Protein 7VEM (pdb70)

Solvent-accessible surface area: 27651 Å² total; per-residue (Å²): 122,66,4,10,1,1,47,1,94,81,74,97,38,12,101,52,10,80,95,70,104,43,115,74,40,98,39,120,28,95,22,0,5,0,22,0,74,0,0,0,1,11,52,21,1,15,41,1,0,20,45,126,30,105,66,33,93,28,71,107,73,0,0,1,0,0,0,0,0,0,17,1,36,32,47,7,143,72,25,140,92,12,126,124,50,45,60,0,0,0,1,3,0,27,63,8,59,171,40,74,12,168,46,41,147,101,9,0,1,3,18,31,24,0,0,0,24,40,38,0,24,0,12,20,90,0,9,4,107,9,37,139,111,10,154,12,81,54,11,22,1,0,1,4,2,20,5,0,0,10,0,23,11,1,1,56,32,44,44,75,13,131,114,51,43,12,0,0,0,10,12,10,34,14,32,3,2,12,0,1,30,4,0,100,46,26,41,12,48,1,0,0,2,3,51,31,96,146,47,8,116,62,0,90,113,121,22,36,3,64,50,43,11,14,94,150,100,46,87,79,11,3,84,39,0,84,152,52,12,143,50,125,3,0,33,10,0,1,0,36,4,0,4,32,34,0,76,49,0,0,55,0,3,12,39,42,5,4,0,0,0,26,16,93,131,31,139,58,131,60,128,90,14,12,37,1,3,57,29,0,20,83,47,9,1,1,0,29,3,4,42,16,2,3,44,110,29,2,46,93,0,2,68,34,2,15,206,133,74,16,93,12,41,35,68,112,66,15,24,19,81,89,129,68,0,27,41,0,0,61,41,20,92,60,39,165,16,8,1,6,0,0,0,20,11,72,191,135,4,10,1,0,46,1,85,84,74,99,34,12,106,45,11,80,93,68,114,44,113,81,38,104,41,122,27,98,22,0,5,0,39,1,80,0,0,0,1,9,49,24,1,14,16,2,0,21,51,128,41,59,76,35,84,29,65,92,79,0,0,1,0,0,0,0,0,0,17,1,39,31,50,5,144,69,25,139,113,22,123,124,42,40,62,0,1,0,2,6,0,26,56,7,62,170,38,80,14,186,37,48,130,96,8,0,1,2,20,29,24,0,0,0,24,58,44,0,24,0,14,24,87,0,11,5,107,9,44,140,108,10,170,12,81,55,12,25,1,0,2,3,2,20,5,0,1,10,0,24,14,2,1,58,30,44,38,75,11,134,115,51,39,12,0,0,0,10,14,8,33,18,29,3,4,13,0,0,29,4,1,100,49,27,42,9,50,1,0,0,3,3,55,32,84,145,51,7,128,70,0,103,132,114,16,34,3,65,38,42,6,16,81,152,107,46,91,75,12,0,59,40,0,76,147,81,19,144,54,120,3,0,34,10,0,1,0,35,4,2,7,33,36,0,72,42,0,0,55,0,3,7,42,40,6,5,0,0,0,23,10,83,118,36,128,56,120,78,129,86,14,13,30,1,0,48,29,0,27,105,50,7,0,2,0,28,3,5,42,16,3,4,46,108,33,3,58,81,0,4,81,27,2,17,190,130,93,14,85,13,41,33,70,103,66,18,20,22,76,86,126,66,0,31,41,0,0,61,35,22,85,55,39,160,20,10,2,8,0,0,0,25,10,185

B-factor: mean 34.1, std 10.78, range [14.76, 100.56]

Sequence (692 aa):
ATNTVYRINDRTSHHNLVRLNEPLPSVHGHEVLVEIRGVTLNARDIQICGGFYPAAAVKDNLVPCSDGAGVIAAVGDAVNDLEIGDRVIINISFDNLYGPLKSQKYMLGGGVDGTLRQYAAVPAHAIIKVPVDCKLDYVQLASLVCTGATVWNALYGYVPMKPGQTVLFQGTGGVSITGVQLAKAAGAVTIVTSSSDEKLEFVKDKFGVDHVINYKTTPNWAEEVRRFTNGEGADYVIEIGGAGTIEQSIQATASGGMIAVIGYLADIKQENMPNVPLLALIQGCALRGVQAGSKQLTTEMVNFVSRKNVQPYIHKTFGFTENEVMAAFDLQNSGKQIGKVGIAVKDTNTVYRINDRTSHHNLVRLNEPLPSVHGHEVLVEIRGVTLNARDIQICGGFYPAAAVKDNLVPCSDGAGVIAAVGDAVNDLEIGDRVIINISFDNLYGPLKSQKYMLGGGVDGTLRQYAAVPAHAIIKVPVDCKLDYVQLASLVCTGATVWNALYGYVPMKPGQTVLFQGTGGVSITGVQLA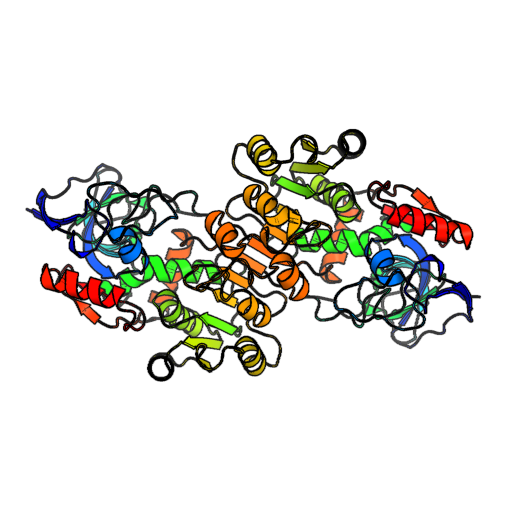KAAGAVTIVTSSSDEKLEFVKDKFGVDHVINYKTTPNWAEEVRRFTNGEGADYVIEIGGAGTIEQSIQATASGGMIAVIGYLADIKQENMPNVPLLALIQGCALRGVQAGSKQLTTEMVNFVSRKNVQPYIHKTFGFTENEVMAAFDLQNSGKQIGKVGIAVK

Secondary structure (DSSP, 8-state):
-EEEEEEBSSTT-GGG-EEEEEEPPPPPTTEEEEEEEEEE--HHHHHHHHT---SS---SSBPP-SEEEEEEEEE-TT--S--TT-EEEE-SBSS-SSSS---STTBBTTTB--S-BSEEEEEGGGEEEPPTT----HHHHHHIIIIIHHHHHHHHSSSPPPTT-EEEE-SSSHHHHHHHHHHHHTT-EEEEEES-HHHHHHHHHHH--SEEEETTT---HHHHHHHTTTTS-EEEEEE-STHHHHHHHHHTEEEEEEEEE----S---GGG---HHHHHHHHT-EEEE--S--HHHHHHHHHHHHHTT----EEEEE-SSHHHHHHHHHHHHHS---SEEEEES--/-EEEEEBSSTT-GGG-EEEEEPPPP--TTEEEEEEEEEE--HHHHHHHTT---SS---SSB---SEEEEEEEEE-TT--S--TT-EEEE-SBSS-SSSS---STTBBTTTB--S-BSEEEEEGGGEEEPPTT----HHHHHHIIIIIHHHHHHHHSSSPPPTT-EEEEESSSHHHHHHHHHHHHTT-EEEEEES-HHHHHHHHHHH--SEEEETTT-S-HHHHHHHHTTTS-EEEEEE-SGGGTHHHHHHTEEEEEEEEE----S---TTT---HHHHHHHHT-EEEE--S--HHHHHHHHHHHHHTT----EEEEE-SSHHHHHHHHHHHHHS---SEEEE---

Organism: NCBI:txid763924

CATH classification: 3.40.50.720

Radius of gyration: 28.8 Å; Cα contacts (8 Å, |Δi|>4): 1779; chains: 2; bounding box: 75×75×64 Å

Foldseek 3Di:
DWKWAWWAAQLQFPVRTDTDTHPADDAAQQKFKFQWFKFWDDVVQGCRSRVNDPQDAFDGRAGAGLFTWGFTCGHHNNDDDHDGGFTWIFAQFLPQADDDDDGCCGGDRGNHHHRLMRMDIGGPSRIFGQDPQFDADTNQVRLCRFLVLQLLCQAPVPPHDDAAFEEEEEAQEQNRLSNLLLCVLRRHQYEYEACDPVSQVVCCVPRVHNYYYYCVVCVLVLVVLCVVVVNFAGQEYADAQPQQNVLSVLSRHGQAHEYAYEHRNHDDDPVSRDDVVVSCVVRNYYYDDTDRHHSVSSSVSSVVCRVSVRHRDEQEEFESDPVRVVVQSVVNVVSPTRHIRMYGPDD/DKWAWWAADQQFPLRIDIDDDPQDDEAQQKFKFQWFKFWDDVQLGCRSNVNHPDAAFDGRARAGQFTKGFTCGHHNNDDDHDGGFIKIFAQFQPFADDDDDGCCGGDGGNHHHRLMRMDIGGPSRIFTFDPQFPADGNQRRLCRFLVLQLLCQAPVPPHDDAAAEEEEEAQAANRQSNLLLCVLRRHQYEYEECDPVLVVVCCVVRVHRYYYYCVVVVLVLVVLCVVVVNAAGQEYADAQPQQCVLSNLSRHGAAHEYEHEHNNHDDDPVSRDDVVVSCVVRNYYYDHTDRHHSVRSSVSSCSCRVSVRHRDEQEEFESDPVRVVVLVVVNVVSPGRHIRMYRPD

Structure (mmCIF, N/CA/C/O backbone):
data_7VEM
#
_entry.id   7VEM
#
_cell.length_a   84.281
_cell.length_b   84.281
_cell.length_c   185.605
_cell.angle_alpha   90.000
_cell.angle_beta   90.000
_cell.angle_gamma   120.000
#
_symmetry.space_group_name_H-M   'P 32 2 1'
#
loop_
_entity.id
_entity.type
_entity.pdbx_description
1 polymer 'the NADPH-assisted quinone oxidoreductase'
2 non-polymer 'NADP NICOTINAMIDE-ADENINE-DINUCLEOTIDE PHOSPHATE'
3 non-polymer 1,2-ETHANEDIOL
4 water water
#
loop_
_atom_site.group_PDB
_atom_site.id
_atom_site.type_symbol
_atom_site.label_atom_id
_atom_site.label_alt_id
_atom_site.label_comp_id
_atom_site.label_asym_id
_atom_site.label_entity_id
_atom_site.label_seq_id
_atom_site.pdbx_PDB_ins_code
_atom_site.Cartn_x
_atom_site.Cartn_y
_atom_site.Cartn_z
_atom_site.occupancy
_atom_site.B_iso_or_equiv
_atom_site.auth_seq_id
_atom_site.auth_comp_id
_atom_site.auth_asym_id
_atom_site.auth_atom_id
_atom_site.pdbx_PDB_model_num
ATOM 1 N N . ALA A 1 2 ? 28.020 13.111 13.654 1.00 53.25 2 ALA A N 1
ATOM 2 C CA . ALA A 1 2 ? 27.185 11.874 13.599 1.00 52.52 2 ALA A CA 1
ATOM 3 C C . ALA A 1 2 ? 27.495 11.078 12.321 1.00 53.99 2 ALA A C 1
ATOM 4 O O . ALA A 1 2 ? 27.653 11.617 11.211 1.00 52.27 2 ALA A O 1
ATOM 6 N N . THR A 1 3 ? 27.591 9.775 12.515 1.00 52.90 3 THR A N 1
ATOM 7 C CA . THR A 1 3 ? 28.205 8.876 11.569 1.00 50.33 3 THR A CA 1
ATOM 8 C C . THR A 1 3 ? 27.222 7.743 11.351 1.00 42.41 3 THR A C 1
ATOM 9 O O . THR A 1 3 ? 26.482 7.411 12.253 1.00 38.59 3 THR A O 1
ATOM 13 N N . ASN A 1 4 ? 27.223 7.167 10.158 1.00 37.58 4 ASN A N 1
ATOM 14 C CA . ASN A 1 4 ? 26.497 5.919 9.884 1.00 34.24 4 ASN A CA 1
ATOM 15 C C . ASN A 1 4 ? 27.547 4.882 9.447 1.00 33.73 4 ASN A C 1
ATOM 16 O O . ASN A 1 4 ? 28.144 5.009 8.363 1.00 31.36 4 ASN A O 1
ATOM 21 N N . THR A 1 5 ? 27.811 3.900 10.314 1.00 30.65 5 THR A N 1
ATOM 22 C CA . THR A 1 5 ? 28.716 2.817 9.979 1.00 32.20 5 THR A CA 1
ATOM 23 C C . THR A 1 5 ? 27.967 1.800 9.120 1.00 31.51 5 THR A C 1
ATOM 24 O O . THR A 1 5 ? 26.987 1.195 9.588 1.00 29.16 5 THR A O 1
ATOM 28 N N . VAL A 1 6 ? 28.420 1.650 7.878 1.00 28.67 6 VAL A N 1
ATOM 29 C CA . VAL A 1 6 ? 27.811 0.742 6.894 1.00 29.41 6 VAL A CA 1
ATOM 30 C C . VAL A 1 6 ? 28.821 -0.263 6.368 1.00 29.31 6 VAL A C 1
ATOM 31 O O . VAL A 1 6 ? 30.017 0.015 6.335 1.00 30.82 6 VAL A O 1
ATOM 35 N N . TYR A 1 7 ? 28.332 -1.418 5.923 1.00 27.38 7 TYR A N 1
ATOM 36 C CA . TYR A 1 7 ? 29.149 -2.338 5.155 1.00 24.92 7 TYR A CA 1
ATOM 37 C C . TYR A 1 7 ? 28.706 -2.293 3.706 1.00 25.15 7 TYR A C 1
ATOM 38 O O . TYR A 1 7 ? 27.539 -2.509 3.425 1.00 25.03 7 TYR A O 1
ATOM 47 N N . ARG A 1 8 ? 29.624 -2.036 2.780 1.00 26.46 8 ARG A N 1
ATOM 48 C CA . ARG A 1 8 ? 29.335 -2.151 1.319 1.00 27.15 8 ARG A CA 1
ATOM 49 C C . ARG A 1 8 ? 30.256 -3.122 0.570 1.00 27.49 8 ARG A C 1
ATOM 50 O O . ARG A 1 8 ? 31.407 -3.263 0.950 1.00 33.24 8 ARG A O 1
ATOM 58 N N . ILE A 1 9 ? 29.721 -3.752 -0.488 1.00 27.25 9 ILE A N 1
ATOM 59 C CA . ILE A 1 9 ? 30.460 -4.638 -1.392 1.00 30.14 9 ILE A CA 1
ATOM 60 C C . ILE A 1 9 ? 30.296 -4.178 -2.844 1.00 32.48 9 ILE A C 1
ATOM 61 O O . ILE A 1 9 ? 29.185 -3.797 -3.284 1.00 32.21 9 ILE A O 1
ATOM 66 N N . ASN A 1 10 ? 31.421 -4.195 -3.567 1.00 36.56 10 ASN A N 1
ATOM 67 C CA . ASN A 1 10 ? 31.455 -3.974 -5.026 1.00 38.78 10 ASN A CA 1
ATOM 68 C C . ASN A 1 10 ? 31.939 -5.151 -5.859 1.00 38.10 10 ASN A C 1
ATOM 69 O O . ASN A 1 10 ? 31.495 -5.304 -6.983 1.00 45.09 10 ASN A O 1
ATOM 74 N N . ASP A 1 11 ? 32.827 -5.977 -5.323 1.00 38.80 11 ASP A N 1
ATOM 75 C CA . ASP A 1 11 ? 33.314 -7.171 -6.025 1.00 37.98 11 ASP A CA 1
ATOM 76 C C . ASP A 1 11 ? 32.592 -8.404 -5.444 1.00 34.55 11 ASP A C 1
ATOM 77 O O . ASP A 1 11 ? 33.012 -8.988 -4.437 1.00 32.16 11 ASP A O 1
ATOM 82 N N . ARG A 1 12 ? 31.515 -8.804 -6.119 1.00 35.15 12 ARG A N 1
ATOM 83 C CA . ARG A 1 12 ? 30.636 -9.859 -5.649 1.00 34.33 12 ARG A CA 1
ATOM 84 C C . ARG A 1 12 ? 31.121 -11.272 -6.034 1.00 32.49 12 ARG A C 1
ATOM 85 O O . ARG A 1 12 ? 30.497 -11.983 -6.808 1.00 32.78 12 ARG A O 1
ATOM 93 N N . THR A 1 13 ? 32.276 -11.612 -5.465 1.00 32.54 13 THR A N 1
ATOM 94 C CA . THR A 1 13 ? 32.951 -12.908 -5.570 1.00 32.83 13 THR A CA 1
ATOM 95 C C . THR A 1 13 ? 33.252 -13.510 -4.202 1.00 31.44 13 THR A C 1
ATOM 96 O O . THR A 1 13 ? 33.753 -14.624 -4.111 1.00 31.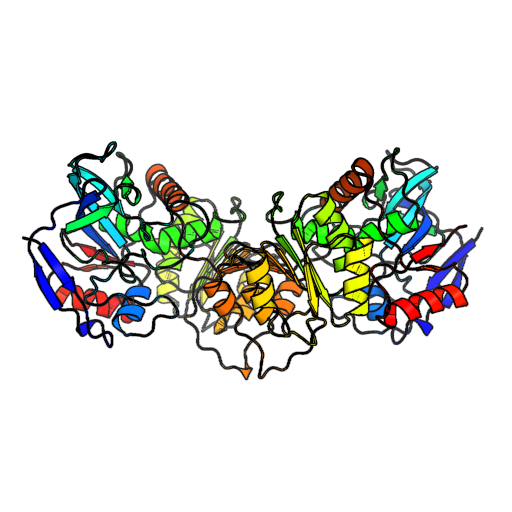42 13 THR A O 1
ATOM 100 N N . SER A 1 14 ? 32.954 -12.790 -3.134 1.00 31.38 14 SER A N 1
ATOM 101 C CA . SER A 1 14 ? 33.058 -13.355 -1.798 1.00 33.07 14 SER A CA 1
ATOM 102 C C . SER A 1 14 ? 32.556 -12.315 -0.802 1.00 33.42 14 SER A C 1
ATOM 103 O O . SER A 1 14 ? 32.811 -11.135 -0.980 1.00 35.36 14 SER A O 1
ATOM 106 N N . HIS A 1 15 ? 31.892 -12.746 0.257 1.00 32.91 15 HIS A N 1
ATOM 107 C CA . HIS A 1 15 ? 31.537 -11.818 1.352 1.00 32.63 15 HIS A CA 1
ATOM 108 C C . HIS A 1 15 ? 32.739 -11.165 2.015 1.00 31.19 15 HIS A C 1
ATOM 109 O O . HIS A 1 15 ? 32.601 -10.071 2.584 1.00 30.64 15 HIS A O 1
ATOM 116 N N . HIS A 1 16 ? 33.916 -11.792 1.937 1.00 32.52 16 HIS A N 1
ATOM 117 C CA . HIS A 1 16 ? 35.178 -11.118 2.374 1.00 34.38 16 HIS A CA 1
ATOM 118 C C . HIS A 1 16 ? 35.590 -9.831 1.552 1.00 32.64 16 HIS A C 1
ATOM 119 O O . HIS A 1 16 ? 36.574 -9.187 1.888 1.00 34.27 16 HIS A O 1
ATOM 126 N N . ASN A 1 17 ? 34.833 -9.459 0.515 1.00 29.97 17 ASN A N 1
ATOM 127 C CA . ASN A 1 17 ? 34.959 -8.147 -0.110 1.00 29.71 17 ASN A CA 1
ATOM 128 C C . ASN A 1 17 ? 34.016 -7.053 0.465 1.00 31.75 17 ASN A C 1
ATOM 129 O O . ASN A 1 17 ? 33.989 -5.921 -0.063 1.00 28.61 17 ASN A O 1
ATOM 134 N N . LEU A 1 18 ? 33.260 -7.358 1.537 1.00 32.44 18 LEU A N 1
ATOM 135 C CA . LEU A 1 18 ? 32.595 -6.290 2.328 1.00 32.44 18 LEU A CA 1
ATOM 136 C C . LEU A 1 18 ? 33.635 -5.387 2.996 1.00 33.20 18 LEU A C 1
ATOM 137 O O . LEU A 1 18 ? 34.684 -5.860 3.484 1.00 34.22 18 LEU A O 1
ATOM 142 N N . VAL A 1 19 ? 33.330 -4.087 2.971 1.00 33.27 19 VAL A N 1
ATOM 143 C CA . VAL A 1 19 ? 34.220 -3.033 3.416 1.00 31.15 19 VAL A CA 1
ATOM 144 C C . VAL A 1 19 ? 33.381 -2.223 4.401 1.00 30.81 19 VAL A C 1
ATOM 145 O O . VAL A 1 19 ? 32.291 -1.759 4.048 1.00 33.81 19 VAL A O 1
ATOM 149 N N . ARG A 1 20 ? 33.872 -2.092 5.622 1.00 29.14 20 ARG A N 1
ATOM 150 C CA . ARG A 1 20 ? 33.316 -1.218 6.651 1.00 30.70 20 ARG A CA 1
ATOM 151 C C . ARG A 1 20 ? 33.671 0.251 6.350 1.00 31.35 20 ARG A C 1
ATOM 152 O O . ARG A 1 20 ? 34.833 0.566 6.197 1.00 36.54 20 ARG A O 1
ATOM 160 N N . LEU A 1 21 ? 32.659 1.121 6.270 1.00 30.52 21 LEU A N 1
ATOM 161 C CA . LEU A 1 21 ? 32.782 2.528 5.894 1.00 31.22 21 LEU A CA 1
ATOM 162 C C . LEU A 1 21 ? 32.039 3.367 6.930 1.00 32.75 21 LEU A C 1
ATOM 163 O O . LEU A 1 21 ? 31.054 2.919 7.493 1.00 32.78 21 LEU A O 1
ATOM 168 N N . ASN A 1 22 ? 32.555 4.540 7.250 1.00 34.67 22 ASN A N 1
ATOM 169 C CA . ASN A 1 22 ? 31.808 5.532 8.023 1.00 37.88 22 ASN A CA 1
ATOM 170 C C . ASN A 1 22 ? 31.244 6.521 7.004 1.00 33.70 22 ASN A C 1
ATOM 171 O O . ASN A 1 22 ? 31.966 6.986 6.154 1.00 34.56 22 ASN A O 1
ATOM 176 N N . GLU A 1 23 ? 29.934 6.716 7.006 1.00 33.18 23 GLU A N 1
ATOM 177 C CA . GLU A 1 23 ? 29.251 7.672 6.110 1.00 32.09 23 GLU A CA 1
ATOM 178 C C . GLU A 1 23 ? 28.530 8.743 6.909 1.00 30.54 23 GLU A C 1
ATOM 179 O O . GLU A 1 23 ? 28.328 8.580 8.133 1.00 32.52 23 GLU A O 1
ATOM 185 N N . PRO A 1 24 ? 28.173 9.865 6.256 1.00 33.98 24 PRO A N 1
ATOM 186 C CA . PRO A 1 24 ? 27.321 10.855 6.976 1.00 31.72 24 PRO A CA 1
ATOM 187 C C . PRO A 1 24 ? 25.910 10.269 7.340 1.00 33.89 24 PRO A C 1
ATOM 188 O O . PRO A 1 24 ? 25.420 9.372 6.655 1.00 32.52 24 PRO A O 1
ATOM 192 N N . LEU A 1 25 ? 25.279 10.740 8.423 1.00 32.68 25 LEU A N 1
ATOM 193 C CA . LEU A 1 25 ? 23.893 10.323 8.722 1.00 34.32 25 LEU A CA 1
ATOM 194 C C . LEU A 1 25 ? 22.999 10.661 7.526 1.00 36.15 25 LEU A C 1
ATOM 195 O O . LEU A 1 25 ? 22.958 11.833 7.111 1.00 41.91 25 LEU A O 1
ATOM 200 N N . PRO A 1 26 ? 22.296 9.661 6.953 1.00 32.52 26 PRO A N 1
ATOM 201 C CA . PRO A 1 26 ? 21.374 10.014 5.865 1.00 30.59 26 PRO A CA 1
ATOM 202 C C . PRO A 1 26 ? 20.272 10.968 6.332 1.00 31.43 26 PRO A C 1
ATOM 203 O O . PRO A 1 26 ? 19.752 10.847 7.436 1.00 32.93 26 PRO A O 1
ATOM 207 N N . SER A 1 27 ? 19.959 11.942 5.502 1.00 32.82 27 SER A N 1
ATOM 208 C CA . SER A 1 27 ? 18.763 12.709 5.666 1.00 34.84 27 SER A CA 1
ATOM 209 C C . SER A 1 27 ? 17.619 11.857 5.064 1.00 36.02 27 SER A C 1
ATOM 210 O O . SER A 1 27 ? 17.868 11.048 4.145 1.00 39.13 27 SER A O 1
ATOM 213 N N . VAL A 1 28 ? 16.388 12.061 5.565 1.00 32.81 28 VAL A N 1
ATOM 214 C CA . VAL A 1 28 ? 15.201 11.381 5.044 1.00 32.47 28 VAL A CA 1
ATOM 215 C C . VAL A 1 28 ? 14.484 12.282 4.035 1.00 30.30 28 VAL A C 1
ATOM 216 O O . VAL A 1 28 ? 14.383 13.485 4.254 1.00 28.13 28 VAL A O 1
ATOM 220 N N . HIS A 1 29 ? 13.963 11.705 2.938 1.00 27.24 29 HIS A N 1
ATOM 221 C CA . HIS A 1 29 ? 12.970 12.420 2.140 1.00 26.39 29 HIS A CA 1
ATOM 222 C C . HIS A 1 29 ? 11.636 12.491 2.919 1.00 26.08 29 HIS A C 1
ATOM 223 O O . HIS A 1 29 ? 11.469 11.872 3.980 1.00 24.29 29 HIS A O 1
ATOM 230 N N . GLY A 1 30 ? 10.706 13.291 2.420 1.00 25.33 30 GLY A N 1
ATOM 231 C CA . GLY A 1 30 ? 9.461 13.575 3.145 1.00 24.63 30 GLY A CA 1
ATOM 232 C C . GLY A 1 30 ? 8.578 12.393 3.477 1.00 23.24 30 GLY A C 1
ATOM 233 O O . GLY A 1 30 ? 7.891 12.383 4.534 1.00 24.40 30 GLY A O 1
ATOM 234 N N . HIS A 1 31 ? 8.613 11.401 2.588 1.00 22.98 31 HIS A N 1
ATOM 235 C CA . HIS A 1 31 ? 7.854 10.134 2.731 1.00 23.64 31 HIS A CA 1
ATOM 236 C C . HIS A 1 31 ? 8.605 9.011 3.422 1.00 22.03 31 HIS A C 1
ATOM 237 O O . HIS A 1 31 ? 8.051 7.948 3.540 1.00 24.35 31 HIS A O 1
ATOM 244 N N . GLU A 1 32 ? 9.866 9.236 3.795 1.00 23.00 32 GLU A N 1
ATOM 245 C CA . GLU A 1 32 ? 10.751 8.267 4.467 1.00 22.86 32 GLU A CA 1
ATOM 246 C C . GLU A 1 32 ? 10.771 8.385 5.968 1.00 22.96 32 GLU A C 1
ATOM 247 O O . GLU A 1 32 ? 10.251 9.335 6.577 1.00 25.11 32 GLU A O 1
ATOM 253 N N . VAL A 1 33 ? 11.442 7.434 6.564 1.00 22.71 33 VAL A N 1
ATOM 254 C CA . VAL A 1 33 ? 11.656 7.382 8.000 1.00 23.76 33 VAL A CA 1
ATOM 255 C C . VAL A 1 33 ? 13.094 6.932 8.129 1.00 24.19 33 VAL A C 1
ATOM 256 O O . VAL A 1 33 ? 13.595 6.232 7.238 1.00 22.88 33 VAL A O 1
ATOM 260 N N . LEU A 1 34 ? 13.785 7.343 9.182 1.00 24.56 34 LEU A N 1
ATOM 261 C CA . LEU A 1 34 ? 15.165 6.861 9.417 1.00 25.45 34 LEU A CA 1
ATOM 262 C C . LEU A 1 34 ? 15.128 5.780 10.489 1.00 24.79 34 LEU A C 1
ATOM 263 O O . LEU A 1 34 ? 14.671 6.045 11.607 1.00 24.74 34 LEU A O 1
ATOM 268 N N . VAL A 1 35 ? 15.628 4.581 10.177 1.00 24.37 35 VAL A N 1
ATOM 269 C CA . VAL A 1 35 ? 15.535 3.458 11.128 1.00 23.85 35 VAL A CA 1
ATOM 270 C C . VAL A 1 35 ? 16.861 3.241 11.781 1.00 24.83 35 VAL A C 1
ATOM 271 O O . VAL A 1 35 ? 17.844 3.032 11.091 1.00 24.50 35 VAL A O 1
ATOM 275 N N . GLU A 1 36 ? 16.882 3.226 13.109 1.00 25.76 36 GLU A N 1
ATOM 276 C CA . GLU A 1 36 ? 18.095 2.797 13.826 1.00 26.78 36 GLU A CA 1
ATOM 277 C C . GLU A 1 36 ? 18.045 1.296 13.926 1.00 24.14 36 GLU A C 1
ATOM 278 O O . GLU A 1 36 ? 17.311 0.725 14.771 1.00 23.95 36 GLU A O 1
ATOM 284 N N . ILE A 1 37 ? 18.837 0.660 13.082 1.00 23.46 37 ILE A N 1
ATOM 285 C CA . ILE A 1 37 ? 18.888 -0.817 13.016 1.00 25.34 37 ILE A CA 1
ATOM 286 C C . ILE A 1 37 ? 19.591 -1.398 14.214 1.00 24.91 37 ILE A C 1
ATOM 287 O O . ILE A 1 37 ? 20.692 -1.014 14.532 1.00 27.00 37 ILE A O 1
ATOM 292 N N . ARG A 1 38 ? 18.953 -2.334 14.876 1.00 26.87 38 ARG A N 1
ATOM 293 C CA . ARG A 1 38 ? 19.532 -2.952 16.072 1.00 28.66 38 ARG A CA 1
ATOM 294 C C . ARG A 1 38 ? 19.802 -4.418 15.962 1.00 26.15 38 ARG A C 1
ATOM 295 O O . ARG A 1 38 ? 20.754 -4.874 16.571 1.00 26.17 38 ARG A O 1
ATOM 303 N N . GLY A 1 39 ? 18.970 -5.147 15.217 1.00 23.78 39 GLY A N 1
ATOM 304 C CA . GLY A 1 39 ? 19.159 -6.564 14.976 1.00 22.44 39 GLY A CA 1
ATOM 305 C C . GLY A 1 39 ? 19.099 -6.888 13.478 1.00 21.78 39 GLY A C 1
ATOM 306 O O . GLY A 1 39 ? 18.293 -6.343 12.724 1.00 20.29 39 GLY A O 1
ATOM 307 N N . VAL A 1 40 ? 19.964 -7.791 13.050 1.00 21.51 40 VAL A N 1
ATOM 308 C CA . VAL A 1 40 ? 19.988 -8.287 11.683 1.00 22.22 40 VAL A CA 1
ATOM 309 C C . VAL A 1 40 ? 20.140 -9.827 11.716 1.00 23.60 40 VAL A C 1
ATOM 310 O O . VAL A 1 40 ? 20.740 -10.381 12.634 1.00 27.19 40 VAL A O 1
ATOM 314 N N . THR A 1 41 ? 19.589 -10.525 10.724 1.00 24.23 41 THR A N 1
ATOM 315 C CA . THR A 1 41 ? 19.908 -11.956 10.527 1.00 24.01 41 THR A CA 1
ATOM 316 C C . THR A 1 41 ? 20.258 -12.159 9.085 1.00 23.54 41 THR A C 1
ATOM 317 O O . THR A 1 41 ? 19.822 -11.398 8.193 1.00 22.01 41 THR A O 1
ATOM 321 N N . LEU A 1 42 ? 21.003 -13.219 8.859 1.00 24.41 42 LEU A N 1
ATOM 322 C CA . LEU A 1 42 ? 21.462 -13.543 7.522 1.00 27.29 42 LEU A CA 1
ATOM 323 C C . LEU A 1 42 ? 20.529 -14.508 6.819 1.00 26.59 42 LEU A C 1
ATOM 324 O O . LEU A 1 42 ? 19.681 -15.159 7.429 1.00 27.51 42 LEU A O 1
ATOM 329 N N . ASN A 1 43 ? 20.735 -14.636 5.520 1.00 30.15 43 ASN A N 1
ATOM 330 C CA . ASN A 1 43 ? 20.096 -15.690 4.688 1.00 29.50 43 ASN A CA 1
ATOM 331 C C . ASN A 1 43 ? 21.105 -16.248 3.668 1.00 29.13 43 ASN A C 1
ATOM 332 O O . ASN A 1 43 ? 22.097 -15.610 3.374 1.00 28.45 43 ASN A O 1
ATOM 337 N N . ALA A 1 44 ? 20.809 -17.435 3.122 1.00 28.43 44 ALA A N 1
ATOM 338 C CA . ALA A 1 44 ? 21.556 -17.994 2.035 1.00 27.24 44 ALA A CA 1
ATOM 339 C C . ALA A 1 44 ? 21.650 -16.983 0.906 1.00 26.54 44 ALA A C 1
ATOM 340 O O . ALA A 1 44 ? 22.697 -16.851 0.335 1.00 26.46 44 ALA A O 1
ATOM 342 N N . ARG A 1 45 ? 20.550 -16.279 0.612 1.00 25.64 45 ARG A N 1
ATOM 343 C CA . ARG A 1 45 ? 20.529 -15.182 -0.343 1.00 27.33 45 ARG A CA 1
ATOM 344 C C . ARG A 1 45 ? 21.684 -14.165 -0.191 1.00 29.27 45 ARG A C 1
ATOM 345 O O . ARG A 1 45 ? 22.203 -13.710 -1.209 1.00 28.98 45 ARG A O 1
ATOM 353 N N . ASP A 1 46 ? 22.057 -13.804 1.045 1.00 27.39 46 ASP A N 1
ATOM 354 C CA . ASP A 1 46 ? 23.146 -12.873 1.248 1.00 26.42 46 ASP A CA 1
ATOM 355 C C . ASP A 1 46 ? 24.468 -13.510 0.780 1.00 28.18 46 ASP A C 1
ATOM 356 O O . ASP A 1 46 ? 25.306 -12.861 0.126 1.00 27.74 46 ASP A O 1
ATOM 361 N N . ILE A 1 47 ? 24.660 -14.790 1.067 1.00 31.22 47 ILE A N 1
ATOM 362 C CA . ILE A 1 47 ? 25.894 -15.484 0.606 1.00 32.09 47 ILE A CA 1
ATOM 363 C C . ILE A 1 47 ? 25.933 -15.551 -0.935 1.00 32.42 47 ILE A C 1
ATOM 364 O O . ILE A 1 47 ? 26.983 -15.260 -1.536 1.00 28.65 47 ILE A O 1
ATOM 369 N N . GLN A 1 48 ? 24.781 -15.879 -1.550 1.00 32.90 48 GLN A N 1
ATOM 370 C CA . GLN A 1 48 ? 24.649 -15.999 -3.020 1.00 34.04 48 GLN A CA 1
ATOM 371 C C . GLN A 1 48 ? 24.954 -14.665 -3.691 1.00 36.49 48 GLN A C 1
ATOM 372 O O . GLN A 1 48 ? 25.710 -14.606 -4.668 1.00 37.20 48 GLN A O 1
ATOM 378 N N . ILE A 1 49 ? 24.395 -13.594 -3.143 1.00 32.63 49 ILE A N 1
ATOM 379 C CA . ILE A 1 49 ? 24.601 -12.258 -3.698 1.00 32.68 49 ILE A CA 1
ATOM 380 C C . ILE A 1 49 ? 26.083 -11.778 -3.609 1.00 33.25 49 ILE A C 1
ATOM 381 O O . ILE A 1 49 ? 26.632 -11.288 -4.613 1.00 29.36 49 ILE A O 1
ATOM 386 N N . CYS A 1 50 ? 26.688 -11.918 -2.416 1.00 30.42 50 CYS A N 1
ATOM 387 C CA . CYS A 1 50 ? 28.033 -11.456 -2.165 1.00 31.24 50 CYS A CA 1
ATOM 388 C C . CYS A 1 50 ? 29.056 -12.281 -2.896 1.00 32.48 50 CYS A C 1
ATOM 389 O O . CYS A 1 50 ? 30.198 -11.860 -3.044 1.00 31.87 50 CYS A O 1
ATOM 392 N N . GLY A 1 51 ? 28.653 -13.487 -3.280 1.00 35.98 51 GLY A N 1
ATOM 393 C CA . GLY A 1 51 ? 29.525 -14.449 -3.914 1.00 37.26 51 GLY A CA 1
ATOM 394 C C . GLY A 1 51 ? 29.268 -14.617 -5.390 1.00 35.83 51 GLY A C 1
ATOM 395 O O . GLY A 1 51 ? 29.972 -15.392 -6.042 1.00 35.15 51 GLY A O 1
ATOM 396 N N . GLY A 1 52 ? 28.277 -13.894 -5.910 1.00 36.32 52 GLY A N 1
ATOM 397 C CA . GLY A 1 52 ? 28.027 -13.802 -7.348 1.00 36.37 52 GLY A CA 1
ATOM 398 C C . GLY A 1 52 ? 27.272 -14.947 -7.986 1.00 40.71 52 GLY A C 1
ATOM 399 O O . GLY A 1 52 ? 27.444 -15.175 -9.186 1.00 38.45 52 GLY A O 1
ATOM 400 N N . PHE A 1 53 ? 26.458 -15.670 -7.197 1.00 42.46 53 PHE A N 1
ATOM 401 C CA . PHE A 1 53 ? 25.600 -16.735 -7.713 1.00 45.94 53 PHE A CA 1
ATOM 402 C C . PHE A 1 53 ? 24.120 -16.577 -7.286 1.00 45.89 53 PHE A C 1
ATOM 403 O O . PHE A 1 53 ? 23.496 -17.482 -6.757 1.00 46.35 53 PHE A O 1
ATOM 411 N N . TYR A 1 54 ? 23.579 -15.395 -7.548 1.00 50.91 54 TYR A N 1
ATOM 412 C CA . TYR A 1 54 ? 22.158 -15.084 -7.382 1.00 50.46 54 TYR A CA 1
ATOM 413 C C . TYR A 1 54 ? 21.589 -14.768 -8.767 1.00 54.66 54 TYR A C 1
ATOM 414 O O . TYR A 1 54 ? 21.655 -13.626 -9.242 1.00 56.06 54 TYR A O 1
ATOM 423 N N . PRO A 1 55 ? 21.015 -15.774 -9.427 1.00 64.02 55 PRO A N 1
ATOM 424 C CA . PRO A 1 55 ? 20.581 -15.499 -10.789 1.00 71.06 55 PRO A CA 1
ATOM 425 C C . PRO A 1 55 ? 19.199 -14.824 -10.862 1.00 67.59 55 PRO A C 1
ATOM 426 O O . PRO A 1 55 ? 18.849 -14.306 -11.922 1.00 66.33 55 PRO A O 1
ATOM 430 N N . ALA A 1 56 ? 18.434 -14.802 -9.765 1.00 65.82 56 ALA A N 1
ATOM 431 C CA . ALA A 1 56 ? 17.042 -14.296 -9.813 1.00 70.91 56 ALA A CA 1
ATOM 432 C C . ALA A 1 56 ? 16.887 -12.888 -10.428 1.00 65.57 56 ALA A C 1
ATOM 433 O O . ALA A 1 56 ? 15.972 -12.667 -11.225 1.00 67.90 56 ALA A O 1
ATOM 435 N N . ALA A 1 57 ? 17.792 -11.967 -10.081 1.00 65.96 57 ALA A N 1
ATOM 436 C CA . ALA A 1 57 ? 17.653 -10.540 -10.444 1.00 61.52 57 ALA A CA 1
ATOM 437 C C . ALA A 1 57 ? 18.983 -9.755 -10.467 1.00 57.66 57 ALA A C 1
ATOM 438 O O . ALA A 1 57 ? 20.038 -10.284 -10.076 1.00 60.02 57 ALA A O 1
ATOM 440 N N . ALA A 1 58 ? 18.913 -8.503 -10.932 1.00 48.65 58 ALA A N 1
ATOM 441 C CA . ALA A 1 58 ? 20.062 -7.621 -10.950 1.00 47.70 58 ALA A CA 1
ATOM 442 C C . ALA A 1 58 ? 20.288 -7.076 -9.527 1.00 43.50 58 ALA A C 1
ATOM 443 O O . ALA A 1 58 ? 19.358 -6.950 -8.745 1.00 39.16 58 ALA A O 1
ATOM 445 N N . VAL A 1 59 ? 21.558 -6.820 -9.225 1.00 38.44 59 VAL A N 1
ATOM 446 C CA . VAL A 1 59 ? 22.034 -6.366 -7.946 1.00 37.67 59 VAL A CA 1
ATOM 447 C C . VAL A 1 59 ? 22.730 -5.054 -8.191 1.00 32.52 59 VAL A C 1
ATOM 448 O O . VAL A 1 59 ? 23.432 -4.899 -9.172 1.00 35.31 59 VAL A O 1
ATOM 452 N N . LYS A 1 60 ? 22.510 -4.094 -7.319 1.00 29.50 60 LYS A N 1
ATOM 453 C CA . LYS A 1 60 ? 23.142 -2.792 -7.461 1.00 30.50 60 LYS A CA 1
ATOM 454 C C . LYS A 1 60 ? 24.636 -2.803 -7.074 1.00 30.13 60 LYS A C 1
ATOM 455 O O . LYS A 1 60 ? 25.049 -3.578 -6.222 1.00 32.46 60 LYS A O 1
ATOM 461 N N . ASP A 1 61 ? 25.415 -1.907 -7.668 1.00 30.75 61 ASP A N 1
ATOM 462 C CA . ASP A 1 61 ? 26.767 -1.580 -7.178 1.00 34.25 61 ASP A CA 1
ATOM 463 C C . ASP A 1 61 ? 26.757 -1.041 -5.730 1.00 32.33 61 ASP A C 1
ATOM 464 O O . ASP A 1 61 ? 25.739 -0.627 -5.217 1.00 34.05 61 ASP A O 1
ATOM 469 N N . ASN A 1 62 ? 27.913 -1.015 -5.097 1.00 32.26 62 ASN A N 1
ATOM 470 C CA . ASN A 1 62 ? 28.104 -0.414 -3.777 1.00 34.82 62 ASN A CA 1
ATOM 471 C C . ASN A 1 62 ? 27.018 -0.831 -2.820 1.00 31.64 62 ASN A C 1
ATOM 472 O O . ASN A 1 62 ? 26.434 0.003 -2.159 1.00 30.19 62 ASN A O 1
ATOM 477 N N . LEU A 1 63 ? 26.787 -2.133 -2.750 1.00 28.15 63 LEU A N 1
ATOM 478 C CA . LEU A 1 63 ? 25.619 -2.667 -2.102 1.00 27.41 63 LEU A CA 1
ATOM 479 C C . LEU A 1 63 ? 25.813 -2.888 -0.612 1.00 26.27 63 LEU A C 1
ATOM 480 O O . LEU A 1 63 ? 26.836 -3.479 -0.190 1.00 27.01 63 LEU A O 1
ATOM 485 N N . VAL A 1 64 ? 24.815 -2.477 0.161 1.00 23.65 64 VAL A N 1
ATOM 486 C CA . VAL A 1 64 ? 24.706 -2.867 1.567 1.00 24.51 64 VAL A CA 1
ATOM 487 C C . VAL A 1 64 ? 23.889 -4.147 1.563 1.00 25.02 64 VAL A C 1
ATOM 488 O O . VAL A 1 64 ? 22.763 -4.132 1.099 1.00 26.79 64 VAL A O 1
ATOM 492 N N . PRO A 1 65 ? 24.442 -5.262 2.057 1.00 26.68 65 PRO A N 1
ATOM 493 C CA . PRO A 1 65 ? 23.773 -6.558 1.969 1.00 25.89 65 PRO A CA 1
ATOM 494 C C . PRO A 1 65 ? 22.754 -6.767 3.087 1.00 25.56 65 PRO A C 1
ATOM 495 O O . PRO A 1 65 ? 22.685 -5.936 4.023 1.00 26.14 65 PRO A O 1
ATOM 499 N N . CYS A 1 66 ? 21.991 -7.860 2.976 1.00 24.97 66 CYS A N 1
ATOM 500 C CA . CYS A 1 66 ? 21.043 -8.337 4.008 1.00 25.50 66 CYS A CA 1
ATOM 501 C C . CYS A 1 66 ? 19.613 -7.746 3.868 1.00 27.63 66 CYS A C 1
ATOM 502 O O . CYS A 1 66 ? 19.392 -6.521 3.714 1.00 30.32 66 CYS A O 1
ATOM 505 N N . SER A 1 67 ? 18.626 -8.638 3.893 1.00 28.46 67 SER A N 1
ATOM 506 C CA . SER A 1 67 ? 17.213 -8.266 3.780 1.00 25.59 67 SER A CA 1
ATOM 507 C C . SER A 1 67 ? 16.604 -8.005 5.127 1.00 24.89 67 SER A C 1
ATOM 508 O O . SER A 1 67 ? 15.524 -7.392 5.182 1.00 23.80 67 SER A O 1
ATOM 511 N N . ASP A 1 68 ? 17.263 -8.473 6.195 1.00 25.48 68 ASP A N 1
ATOM 512 C CA . ASP A 1 68 ? 16.577 -8.656 7.503 1.00 27.97 68 ASP A CA 1
ATOM 513 C C . ASP A 1 68 ? 17.022 -7.636 8.580 1.00 26.42 68 ASP A C 1
ATOM 514 O O . ASP A 1 68 ? 18.179 -7.648 9.038 1.00 23.39 68 ASP A O 1
ATOM 519 N N . GLY A 1 69 ? 16.094 -6.754 8.952 1.00 23.42 69 GLY A N 1
ATOM 520 C CA . GLY A 1 69 ? 16.350 -5.772 9.929 1.00 23.40 69 GLY A CA 1
ATOM 521 C C . GLY A 1 69 ? 15.176 -5.297 10.741 1.00 23.94 69 GLY A C 1
ATOM 522 O O . GLY A 1 69 ? 14.089 -5.022 10.217 1.00 22.50 69 GLY A O 1
ATOM 523 N N . ALA A 1 70 ? 15.469 -5.104 12.027 1.00 23.26 70 ALA A N 1
ATOM 524 C CA . ALA A 1 70 ? 14.555 -4.528 12.982 1.00 22.28 70 ALA A CA 1
ATOM 525 C C . ALA A 1 70 ? 15.290 -3.531 13.874 1.00 22.46 70 ALA A C 1
ATOM 526 O O . ALA A 1 70 ? 16.487 -3.673 14.104 1.00 23.49 70 ALA A O 1
ATOM 528 N N . GLY A 1 71 ? 14.535 -2.582 14.420 1.00 21.87 71 GLY A N 1
ATOM 529 C CA . GLY A 1 71 ? 15.061 -1.509 15.229 1.00 23.24 71 GLY A CA 1
ATOM 530 C C . GLY A 1 71 ? 14.015 -0.492 15.630 1.00 22.81 71 GLY A C 1
ATOM 531 O O . GLY A 1 71 ? 12.872 -0.865 15.846 1.00 24.10 71 GLY A O 1
ATOM 532 N N . VAL A 1 72 ? 14.427 0.777 15.786 1.00 23.56 72 VAL A N 1
ATOM 533 C CA . VAL A 1 72 ? 13.520 1.845 16.173 1.00 22.92 72 VAL A CA 1
ATOM 534 C C . VAL A 1 72 ? 13.614 3.037 15.250 1.00 22.75 72 VAL A C 1
ATOM 535 O O . VAL A 1 72 ? 14.644 3.285 14.662 1.00 26.88 72 VAL A O 1
ATOM 539 N N . ILE A 1 73 ? 12.510 3.753 15.117 1.00 24.17 73 ILE A N 1
ATOM 540 C CA . ILE A 1 73 ? 12.445 5.000 14.362 1.00 25.36 73 ILE A CA 1
ATOM 541 C C . ILE A 1 73 ? 13.333 6.100 15.035 1.00 27.92 73 ILE A C 1
ATOM 542 O O . ILE A 1 73 ? 13.205 6.401 16.249 1.00 27.40 73 ILE A O 1
ATOM 547 N N . ALA A 1 74 ? 14.256 6.655 14.246 1.00 27.87 74 ALA A N 1
ATOM 548 C CA . ALA A 1 74 ? 15.197 7.669 14.719 1.00 28.13 74 ALA A CA 1
ATOM 549 C C . ALA A 1 74 ? 14.904 9.045 14.14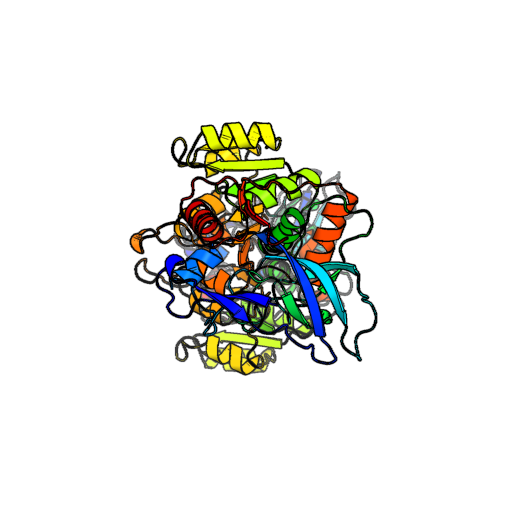2 1.00 28.04 74 ALA A C 1
ATOM 550 O O . ALA A 1 74 ? 15.370 10.025 14.659 1.00 26.50 74 ALA A O 1
ATOM 552 N N . ALA A 1 75 ? 14.172 9.095 13.037 1.00 30.17 75 ALA A N 1
ATOM 553 C CA . ALA A 1 75 ? 13.662 10.340 12.489 1.00 28.52 75 ALA A CA 1
ATOM 554 C C . ALA A 1 75 ? 12.527 10.014 11.520 1.00 27.51 75 ALA A C 1
ATOM 555 O O . ALA A 1 75 ? 12.494 8.940 10.917 1.00 26.87 75 ALA A O 1
ATOM 557 N N . VAL A 1 76 ? 11.676 11.005 11.305 1.00 28.09 76 VAL A N 1
ATOM 558 C CA . VAL A 1 76 ? 10.456 10.889 10.553 1.00 27.76 76 VAL A CA 1
ATOM 559 C C . VAL A 1 76 ? 10.360 12.063 9.556 1.00 25.97 76 VAL A C 1
ATOM 560 O O . VAL A 1 76 ? 10.329 13.211 9.964 1.00 24.97 76 VAL A O 1
ATOM 564 N N . GLY A 1 77 ? 10.252 11.756 8.269 1.00 23.98 77 GLY A N 1
ATOM 565 C CA . GLY A 1 77 ? 9.959 12.743 7.236 1.00 23.48 77 GLY A CA 1
ATOM 566 C C . GLY A 1 77 ? 8.678 13.525 7.459 1.00 23.86 77 GLY A C 1
ATOM 567 O O . GLY A 1 77 ? 7.818 13.145 8.286 1.00 25.00 77 GLY A O 1
ATOM 568 N N . ASP A 1 78 ? 8.550 14.640 6.756 1.00 23.48 78 ASP A N 1
ATOM 569 C CA . ASP A 1 78 ? 7.538 15.675 7.120 1.00 25.43 78 ASP A CA 1
ATOM 570 C C . ASP A 1 78 ? 6.142 15.345 6.580 1.00 25.33 78 ASP A C 1
ATOM 571 O O . ASP A 1 78 ? 5.207 15.940 7.001 1.00 26.53 78 ASP A O 1
ATOM 576 N N . ALA A 1 79 ? 6.015 14.388 5.661 1.00 26.88 79 ALA A N 1
ATOM 577 C CA . ALA A 1 79 ? 4.704 13.922 5.189 1.00 27.26 79 ALA A CA 1
ATOM 578 C C . ALA A 1 79 ? 4.206 12.653 5.939 1.00 28.31 79 ALA A C 1
ATOM 579 O O . ALA A 1 79 ? 3.086 12.210 5.696 1.00 32.94 79 ALA A O 1
ATOM 581 N N . VAL A 1 80 ? 5.024 12.080 6.813 1.00 26.23 80 VAL A N 1
ATOM 582 C CA . VAL A 1 80 ? 4.732 10.821 7.456 1.00 27.41 80 VAL A CA 1
ATOM 583 C C . VAL A 1 80 ? 3.834 11.030 8.694 1.00 31.39 80 VAL A C 1
ATOM 584 O O . VAL A 1 80 ? 4.126 11.880 9.543 1.00 31.99 80 VAL A O 1
ATOM 588 N N . ASN A 1 81 ? 2.830 10.166 8.819 1.00 34.74 81 ASN A N 1
ATOM 589 C CA . ASN A 1 81 ? 1.676 10.327 9.711 1.00 42.46 81 ASN A CA 1
ATOM 590 C C . ASN A 1 81 ? 1.640 9.559 11.022 1.00 41.35 81 ASN A C 1
ATOM 591 O O . ASN A 1 81 ? 1.263 10.105 12.058 1.00 46.99 81 ASN A O 1
ATOM 596 N N . ASP A 1 82 ? 1.979 8.285 10.941 1.00 37.63 82 ASP A N 1
ATOM 597 C CA . ASP A 1 82 ? 1.542 7.267 11.902 1.00 40.06 82 ASP A CA 1
ATOM 598 C C . ASP A 1 82 ? 2.775 6.514 12.459 1.00 37.64 82 ASP A C 1
ATOM 599 O O . ASP A 1 82 ? 2.725 5.314 12.738 1.00 37.97 82 ASP A O 1
ATOM 604 N N . LEU A 1 83 ? 3.885 7.237 12.573 1.00 33.10 83 LEU A N 1
ATOM 605 C CA . LEU A 1 83 ? 5.158 6.719 13.023 1.00 33.27 83 LEU A CA 1
ATOM 606 C C . LEU A 1 83 ? 5.765 7.850 13.816 1.00 34.65 83 LEU A C 1
ATOM 607 O O . LEU A 1 83 ? 5.681 8.996 13.401 1.00 39.48 83 LEU A O 1
ATOM 612 N N . GLU A 1 84 ? 6.362 7.515 14.945 1.00 36.91 84 GLU A N 1
ATOM 613 C CA . GLU A 1 84 ? 6.998 8.452 15.851 1.00 42.17 84 GLU A CA 1
ATOM 614 C C . GLU A 1 84 ? 8.353 7.907 16.202 1.00 37.66 84 GLU A C 1
ATOM 615 O O . GLU A 1 84 ? 8.602 6.716 16.136 1.00 39.17 84 GLU A O 1
ATOM 621 N N . ILE A 1 85 ? 9.198 8.817 16.623 1.00 34.02 85 ILE A N 1
ATOM 622 C CA . ILE A 1 85 ? 10.516 8.527 17.125 1.00 32.18 85 ILE A CA 1
ATOM 623 C C . ILE A 1 85 ? 10.340 7.587 18.339 1.00 30.81 85 ILE A C 1
ATOM 624 O O . ILE A 1 85 ? 9.368 7.725 19.119 1.00 27.77 85 ILE A O 1
ATOM 629 N N . GLY A 1 86 ? 11.242 6.610 18.452 1.00 27.07 86 GLY A N 1
ATOM 630 C CA . GLY A 1 86 ? 11.096 5.539 19.452 1.00 27.94 86 GLY A CA 1
ATOM 631 C C . GLY A 1 86 ? 10.247 4.328 19.043 1.00 27.05 86 GLY A C 1
ATOM 632 O O . GLY A 1 86 ? 10.374 3.288 19.660 1.00 24.24 86 GLY A O 1
ATOM 633 N N . ASP A 1 87 ? 9.431 4.443 17.995 1.00 26.57 87 ASP A N 1
ATOM 634 C CA . ASP A 1 87 ? 8.576 3.347 17.571 1.00 27.59 87 ASP A CA 1
ATOM 635 C C . ASP A 1 87 ? 9.452 2.206 17.129 1.00 27.83 87 ASP A C 1
ATOM 636 O O . ASP A 1 87 ? 10.406 2.433 16.404 1.00 28.63 87 ASP A O 1
ATOM 641 N N . ARG A 1 88 ? 9.096 0.998 17.591 1.00 26.39 88 ARG A N 1
ATOM 642 C CA . ARG A 1 88 ? 9.798 -0.233 17.319 1.00 29.07 88 ARG A CA 1
ATOM 643 C C . ARG A 1 88 ? 9.228 -0.933 16.037 1.00 27.19 88 ARG A C 1
ATOM 644 O O . ARG A 1 88 ? 7.992 -1.052 15.834 1.00 24.54 88 ARG A O 1
ATOM 652 N N . VAL A 1 89 ? 10.149 -1.324 15.148 1.00 25.97 89 VAL A N 1
ATOM 653 C CA . VAL A 1 89 ? 9.791 -1.679 13.776 1.00 26.49 89 VAL A CA 1
ATOM 654 C C . VAL A 1 89 ? 10.637 -2.756 13.167 1.00 26.12 89 VAL A C 1
ATOM 655 O O . VAL A 1 89 ? 11.754 -3.018 13.604 1.00 22.80 89 VAL A O 1
ATOM 659 N N . ILE A 1 90 ? 10.075 -3.298 12.092 1.00 25.01 90 ILE A N 1
ATOM 660 C CA . ILE A 1 90 ? 10.720 -4.226 11.165 1.00 26.78 90 ILE A CA 1
ATOM 661 C C . ILE A 1 90 ? 10.598 -3.545 9.806 1.00 24.97 90 ILE A C 1
ATOM 662 O O . ILE A 1 90 ? 9.625 -2.807 9.567 1.00 25.70 90 ILE A O 1
ATOM 667 N N . ILE A 1 91 ? 11.546 -3.793 8.910 1.00 22.67 91 ILE A N 1
ATOM 668 C CA . ILE A 1 91 ? 11.432 -3.334 7.529 1.00 22.07 91 ILE A CA 1
ATOM 669 C C . ILE A 1 91 ? 10.949 -4.493 6.601 1.00 21.59 91 ILE A C 1
ATOM 670 O O . ILE A 1 91 ? 11.559 -5.573 6.547 1.00 18.54 91 ILE A O 1
ATOM 675 N N . ASN A 1 92 ? 9.868 -4.254 5.854 1.00 21.39 92 ASN A N 1
ATOM 676 C CA . ASN A 1 92 ? 9.429 -5.196 4.824 1.00 21.55 92 ASN A CA 1
ATOM 677 C C . ASN A 1 92 ? 10.567 -5.542 3.903 1.00 21.48 92 ASN A C 1
ATOM 678 O O . ASN A 1 92 ? 11.359 -4.694 3.563 1.00 23.48 92 ASN A O 1
ATOM 683 N N . ILE A 1 93 ? 10.682 -6.810 3.535 1.00 20.59 93 ILE A N 1
ATOM 684 C CA . ILE A 1 93 ? 11.732 -7.220 2.641 1.00 21.38 93 ILE A CA 1
ATOM 685 C C . ILE A 1 93 ? 11.764 -6.405 1.287 1.00 22.12 93 ILE A C 1
ATOM 686 O O . ILE A 1 93 ? 12.793 -6.224 0.691 1.00 20.57 93 ILE A O 1
ATOM 691 N N . SER A 1 94 ? 10.611 -5.959 0.831 1.00 26.15 94 SER A N 1
ATOM 692 C CA . SER A 1 94 ? 10.391 -5.208 -0.404 1.00 29.24 94 SER A CA 1
ATOM 693 C C . SER A 1 94 ? 9.885 -3.785 -0.047 1.00 29.41 94 SER A C 1
ATOM 694 O O . SER A 1 94 ? 9.046 -3.659 0.850 1.00 28.72 94 SER A O 1
ATOM 697 N N . PHE A 1 95 ? 10.313 -2.735 -0.753 1.00 28.28 95 PHE A N 1
ATOM 698 C CA . PHE A 1 95 ? 9.635 -1.415 -0.578 1.00 29.82 95 PHE A CA 1
ATOM 699 C C . PHE A 1 95 ? 8.233 -1.383 -1.174 1.00 29.04 95 PHE A C 1
ATOM 700 O O . PHE A 1 95 ? 7.361 -0.725 -0.607 1.00 30.72 95 PHE A O 1
ATOM 708 N N . ASP A 1 96 ? 8.020 -2.104 -2.272 1.00 27.80 96 ASP A N 1
ATOM 709 C CA . ASP A 1 96 ? 6.809 -1.958 -3.113 1.00 28.60 96 ASP A CA 1
ATOM 710 C C . ASP A 1 96 ? 5.742 -3.062 -3.024 1.00 27.74 96 ASP A C 1
ATOM 711 O O . ASP A 1 96 ? 4.617 -2.872 -3.430 1.00 25.45 96 ASP A O 1
ATOM 716 N N . ASN A 1 97 ? 6.088 -4.236 -2.524 1.00 28.82 97 ASN A N 1
ATOM 717 C CA . ASN A 1 97 ? 5.134 -5.362 -2.520 1.00 27.71 97 ASN A CA 1
ATOM 718 C C . ASN A 1 97 ? 4.307 -5.366 -1.223 1.00 29.79 97 ASN A C 1
ATOM 719 O O . ASN A 1 97 ? 4.580 -6.137 -0.271 1.00 29.68 97 ASN A O 1
ATOM 724 N N . LEU A 1 98 ? 3.312 -4.475 -1.212 1.00 30.27 98 LEU A N 1
ATOM 725 C CA . LEU A 1 98 ? 2.394 -4.303 -0.099 1.00 29.78 98 LEU A CA 1
ATOM 726 C C . LEU A 1 98 ? 1.321 -5.381 -0.116 1.00 28.27 98 LEU A C 1
ATOM 727 O O . LEU A 1 98 ? 0.992 -5.947 0.911 1.00 26.19 98 LEU A O 1
ATOM 732 N N . TYR A 1 99 ? 0.812 -5.719 -1.295 1.00 28.43 99 TYR A N 1
ATOM 733 C CA . TYR A 1 99 ? -0.127 -6.827 -1.398 1.00 29.46 99 TYR A CA 1
ATOM 734 C C . TYR A 1 99 ? 0.026 -7.489 -2.759 1.00 31.07 99 TYR A C 1
ATOM 735 O O . TYR A 1 99 ? 0.689 -6.971 -3.647 1.00 27.52 99 TYR A O 1
ATOM 744 N N . GLY A 1 100 ? -0.598 -8.648 -2.900 1.00 34.52 100 GLY A N 1
ATOM 745 C CA . GLY A 1 100 ? -0.476 -9.430 -4.105 1.00 35.03 100 GLY A CA 1
ATOM 746 C C . GLY A 1 100 ? 0.894 -10.016 -4.355 1.00 35.92 100 GLY A C 1
ATOM 747 O O . GLY A 1 100 ? 1.781 -9.960 -3.500 1.00 37.00 100 GLY A O 1
ATOM 748 N N . PRO A 1 101 ? 1.069 -10.600 -5.540 1.00 41.07 101 PRO A N 1
ATOM 749 C CA . PRO A 1 101 ? 2.341 -11.207 -5.922 1.00 40.98 101 PRO A CA 1
ATOM 750 C C . PRO A 1 101 ? 3.493 -10.216 -6.146 1.00 41.15 101 PRO A C 1
ATOM 751 O O . PRO A 1 101 ? 3.276 -9.124 -6.637 1.00 35.62 101 PRO A O 1
ATOM 755 N N . LEU A 1 102 ? 4.712 -10.625 -5.785 1.00 44.03 102 LEU A N 1
ATOM 756 C CA . LEU A 1 102 ? 5.916 -9.798 -5.993 1.00 46.98 102 LEU A CA 1
ATOM 757 C C . LEU A 1 102 ? 6.160 -9.645 -7.487 1.00 50.22 102 LEU A C 1
ATOM 758 O O . LEU A 1 102 ? 6.259 -10.648 -8.203 1.00 59.65 102 LEU A O 1
ATOM 763 N N . LYS A 1 103 ? 6.232 -8.411 -7.956 1.00 48.02 103 LYS A N 1
ATOM 764 C CA . LYS A 1 103 ? 6.322 -8.167 -9.388 1.00 53.99 103 LYS A CA 1
ATOM 765 C C . LYS A 1 103 ? 7.756 -7.972 -9.887 1.00 53.88 103 LYS A C 1
ATOM 766 O O . LYS A 1 103 ? 8.035 -8.272 -11.048 1.00 58.57 103 LYS A O 1
ATOM 772 N N . SER A 1 104 ? 8.661 -7.473 -9.044 1.00 48.80 104 SER A N 1
ATOM 773 C CA . SER A 1 104 ? 10.103 -7.520 -9.361 1.00 43.30 104 SER A CA 1
ATOM 774 C C . SER A 1 104 ? 10.911 -7.545 -8.097 1.00 40.62 104 SER A C 1
ATOM 775 O O . SER A 1 104 ? 10.365 -7.458 -7.005 1.00 33.88 104 SER A O 1
ATOM 778 N N . GLN A 1 105 ? 12.219 -7.662 -8.278 1.00 40.22 105 GLN A N 1
ATOM 779 C CA . GLN A 1 105 ? 13.187 -7.551 -7.200 1.00 37.49 105 GLN A CA 1
ATOM 780 C C . GLN A 1 105 ? 13.908 -6.220 -7.154 1.00 33.81 105 GLN A C 1
ATOM 781 O O . GLN A 1 105 ? 14.834 -6.053 -6.375 1.00 34.48 105 GLN A O 1
ATOM 787 N N . LYS A 1 106 ? 13.446 -5.239 -7.919 1.00 36.94 106 LYS A N 1
ATOM 788 C CA . LYS A 1 106 ? 14.097 -3.920 -7.956 1.00 40.58 106 LYS A CA 1
ATOM 789 C C . LYS A 1 106 ? 14.219 -3.242 -6.608 1.00 36.04 106 LYS A C 1
ATOM 790 O O . LYS A 1 106 ? 15.092 -2.405 -6.450 1.00 35.37 106 LYS A O 1
ATOM 796 N N . TYR A 1 107 ? 13.302 -3.537 -5.680 1.00 34.68 107 TYR A N 1
ATOM 797 C CA . TYR A 1 107 ? 13.224 -2.848 -4.397 1.00 33.27 107 TYR A CA 1
ATOM 798 C C . TYR A 1 107 ? 13.343 -3.830 -3.264 1.00 32.62 107 TYR A C 1
ATOM 799 O O . TYR A 1 107 ? 12.783 -3.594 -2.208 1.00 36.64 107 TYR A O 1
ATOM 808 N N . MET A 1 108 ? 14.113 -4.902 -3.456 1.00 31.26 108 MET A N 1
ATOM 809 C CA . MET A 1 108 ? 14.326 -5.892 -2.407 1.00 33.79 108 MET A CA 1
ATOM 810 C C . MET A 1 108 ? 15.583 -5.497 -1.648 1.00 30.30 108 MET A C 1
ATOM 811 O O . MET A 1 108 ? 16.676 -5.363 -2.247 1.00 27.07 108 MET A O 1
ATOM 816 N N . LEU A 1 109 ? 15.427 -5.376 -0.339 1.00 25.70 109 LEU A N 1
ATOM 817 C CA . LEU A 1 109 ? 16.525 -5.054 0.548 1.00 25.38 109 LEU A CA 1
ATOM 818 C C . LEU A 1 109 ? 17.699 -5.973 0.361 1.00 24.35 109 LEU A C 1
ATOM 819 O O . LEU A 1 109 ? 17.540 -7.201 0.342 1.00 24.43 109 LEU A O 1
ATOM 824 N N . GLY A 1 110 ? 18.884 -5.382 0.221 1.00 23.01 110 GLY A N 1
ATOM 825 C CA . GLY A 1 110 ? 20.112 -6.171 0.126 1.00 23.44 110 GLY A CA 1
ATOM 826 C C . GLY A 1 110 ? 20.383 -6.798 -1.215 1.00 23.49 110 GLY A C 1
ATOM 827 O O . GLY A 1 110 ? 21.193 -7.764 -1.331 1.00 21.44 110 GLY A O 1
ATOM 828 N N . GLY A 1 111 ? 19.747 -6.212 -2.231 1.00 24.75 111 GLY A N 1
ATOM 829 C CA . GLY A 1 111 ? 19.831 -6.697 -3.590 1.00 26.45 111 GLY A CA 1
ATOM 830 C C . GLY A 1 111 ? 19.600 -5.515 -4.526 1.00 29.73 111 GLY A C 1
ATOM 831 O O . GLY A 1 111 ? 20.560 -4.891 -5.024 1.00 32.72 111 GLY A O 1
ATOM 832 N N . GLY A 1 112 ? 18.337 -5.210 -4.766 1.00 25.93 112 GLY A N 1
ATOM 833 C CA . GLY A 1 112 ? 17.987 -4.163 -5.662 1.00 27.14 112 GLY A CA 1
ATOM 834 C C . GLY A 1 112 ? 18.232 -2.797 -5.051 1.00 28.13 112 GLY A C 1
ATOM 835 O O . GLY A 1 112 ? 18.631 -1.885 -5.768 1.00 27.82 112 GLY A O 1
ATOM 836 N N . VAL A 1 113 ? 17.959 -2.667 -3.743 1.00 27.60 113 VAL A N 1
ATOM 837 C CA . VAL A 1 113 ? 18.283 -1.474 -2.935 1.00 26.68 113 VAL A CA 1
ATOM 838 C C . VAL A 1 113 ? 19.108 -1.895 -1.740 1.00 27.46 113 VAL A C 1
ATOM 839 O O . VAL A 1 113 ? 19.140 -3.066 -1.415 1.00 25.64 113 VAL A O 1
ATOM 843 N N . ASP A 1 114 ? 19.734 -0.922 -1.080 1.00 26.78 114 ASP A N 1
ATOM 844 C CA . ASP A 1 114 ? 20.584 -1.197 0.056 1.00 27.35 114 ASP A CA 1
ATOM 845 C C . ASP A 1 114 ? 19.782 -1.868 1.161 1.00 28.02 114 ASP A C 1
ATOM 846 O O . ASP A 1 114 ? 18.615 -1.512 1.415 1.00 27.18 114 ASP A O 1
ATOM 851 N N . GLY A 1 115 ? 20.416 -2.865 1.777 1.00 26.19 115 GLY A N 1
ATOM 852 C CA . GLY A 1 115 ? 19.823 -3.685 2.819 1.00 26.87 115 GLY A CA 1
ATOM 853 C C . GLY A 1 115 ? 20.003 -3.188 4.236 1.00 23.67 115 GLY A C 1
ATOM 854 O O . GLY A 1 115 ? 19.924 -1.997 4.486 1.00 20.50 115 GLY A O 1
ATOM 855 N N . THR A 1 116 ? 20.283 -4.092 5.159 1.00 22.43 116 THR A N 1
ATOM 856 C CA . THR A 1 116 ? 20.195 -3.746 6.610 1.00 23.45 116 THR A CA 1
ATOM 857 C C . THR A 1 116 ? 21.491 -3.747 7.440 1.00 23.25 116 THR A C 1
ATOM 858 O O . THR A 1 116 ? 21.466 -3.547 8.661 1.00 20.75 116 THR A O 1
ATOM 862 N N . LEU A 1 117 ? 22.610 -4.043 6.788 1.00 25.56 117 LEU A N 1
ATOM 863 C CA . LEU A 1 117 ? 23.898 -4.193 7.469 1.00 27.02 117 LEU A CA 1
ATOM 864 C C . LEU A 1 117 ? 24.578 -2.826 7.563 1.00 27.99 117 LEU A C 1
ATOM 865 O O . LEU A 1 117 ? 25.604 -2.568 6.928 1.00 28.06 117 LEU A O 1
ATOM 870 N N . ARG A 1 118 ? 23.966 -1.970 8.371 1.00 26.00 118 ARG A N 1
ATOM 871 C CA . ARG A 1 118 ? 24.395 -0.609 8.597 1.00 24.84 118 ARG A CA 1
ATOM 872 C C . ARG A 1 118 ? 23.653 -0.180 9.862 1.00 24.33 118 ARG A C 1
ATOM 873 O O . ARG A 1 118 ? 22.676 -0.830 10.228 1.00 23.30 118 ARG A O 1
ATOM 881 N N . GLN A 1 119 ? 24.115 0.878 10.539 1.00 25.81 119 GLN A N 1
ATOM 882 C CA . GLN A 1 119 ? 23.460 1.414 11.745 1.00 25.90 119 GLN A CA 1
ATOM 883 C C . GLN A 1 119 ? 22.154 2.182 11.431 1.00 25.98 119 GLN A C 1
ATOM 884 O O . GLN A 1 119 ? 21.165 2.117 12.202 1.00 21.23 119 GLN A O 1
ATOM 890 N N . TYR A 1 120 ? 22.128 2.868 10.278 1.00 24.04 120 TYR A N 1
ATOM 891 C CA . TYR A 1 120 ? 20.988 3.688 9.922 1.00 23.60 120 TYR A CA 1
ATOM 892 C C . TYR A 1 120 ? 20.543 3.434 8.510 1.00 23.96 120 TYR A C 1
ATOM 893 O O . TYR A 1 120 ? 21.374 3.353 7.565 1.00 25.55 120 TYR A O 1
ATOM 902 N N . ALA A 1 121 ? 19.226 3.357 8.330 1.00 23.47 121 ALA A N 1
ATOM 903 C CA . ALA A 1 121 ? 18.689 3.259 6.975 1.00 25.06 121 ALA A CA 1
ATOM 904 C C . ALA A 1 121 ? 17.469 4.193 6.755 1.00 25.82 121 ALA A C 1
ATOM 905 O O . ALA A 1 121 ? 16.540 4.221 7.599 1.00 27.78 121 ALA A O 1
ATOM 907 N N . ALA A 1 122 ? 17.507 4.980 5.665 1.00 23.76 122 ALA A N 1
ATOM 908 C CA . ALA A 1 122 ? 16.351 5.754 5.233 1.00 24.18 122 ALA A CA 1
ATOM 909 C C . ALA A 1 122 ? 15.498 4.847 4.356 1.00 25.37 122 ALA A C 1
ATOM 910 O O . ALA A 1 122 ? 16.003 4.324 3.357 1.00 26.90 122 ALA A O 1
ATOM 912 N N . VAL A 1 123 ? 14.233 4.664 4.726 1.00 23.75 123 VAL A N 1
ATOM 913 C CA . VAL A 1 123 ? 13.322 3.811 3.953 1.00 24.85 123 VAL A CA 1
ATOM 914 C C . VAL A 1 123 ? 11.964 4.468 3.846 1.00 22.94 123 VAL A C 1
ATOM 915 O O . VAL A 1 123 ? 11.577 5.216 4.734 1.00 25.33 123 VAL A O 1
ATOM 919 N N . PRO A 1 124 ? 11.223 4.169 2.784 1.00 23.30 124 PRO A N 1
ATOM 920 C CA . PRO A 1 124 ? 9.854 4.674 2.722 1.00 24.14 124 PRO A CA 1
ATOM 921 C C . PRO A 1 124 ? 9.000 4.169 3.913 1.00 24.02 124 PRO A C 1
ATOM 922 O O . PRO A 1 124 ? 9.102 3.021 4.300 1.00 22.39 124 PRO A O 1
ATOM 926 N N . ALA A 1 125 ? 8.195 5.046 4.497 1.00 24.84 125 ALA A N 1
ATOM 927 C CA . ALA A 1 125 ? 7.339 4.686 5.626 1.00 25.31 125 ALA A CA 1
ATOM 928 C C . ALA A 1 125 ? 6.385 3.537 5.308 1.00 25.29 125 ALA A C 1
ATOM 929 O O . ALA A 1 125 ? 6.071 2.760 6.192 1.00 24.73 125 ALA A O 1
ATOM 931 N N . HIS A 1 126 ? 5.961 3.437 4.049 1.00 25.96 126 HIS A N 1
ATOM 932 C CA . HIS A 1 126 ? 5.032 2.405 3.581 1.00 27.45 126 HIS A CA 1
ATOM 933 C C . HIS A 1 126 ? 5.648 0.955 3.648 1.00 26.32 126 HIS A C 1
ATOM 934 O O . HIS A 1 126 ? 4.916 -0.048 3.587 1.00 25.97 126 HIS A O 1
ATOM 941 N N . ALA A 1 127 ? 6.967 0.892 3.777 1.00 24.25 127 ALA A N 1
ATOM 942 C CA . ALA A 1 127 ? 7.719 -0.334 3.956 1.00 26.33 127 ALA A CA 1
ATOM 943 C C . ALA A 1 127 ? 7.798 -0.794 5.437 1.00 24.03 127 ALA A C 1
ATOM 944 O O . ALA A 1 127 ? 8.281 -1.882 5.727 1.00 22.86 127 ALA A O 1
ATOM 946 N N . ILE A 1 128 ? 7.346 0.042 6.349 1.00 22.10 128 ILE A N 1
ATOM 947 C CA . ILE A 1 128 ? 7.494 -0.220 7.777 1.00 22.59 128 ILE A CA 1
ATOM 948 C C . ILE A 1 128 ? 6.406 -1.156 8.284 1.00 23.46 128 ILE A C 1
ATOM 949 O O . ILE A 1 128 ? 5.228 -0.962 8.011 1.00 24.40 128 ILE A O 1
ATOM 954 N N . ILE A 1 129 ? 6.825 -2.144 9.057 1.00 24.40 129 ILE A N 1
ATOM 955 C CA . ILE A 1 129 ? 5.939 -2.966 9.847 1.00 25.49 129 ILE A CA 1
ATOM 956 C C . ILE A 1 129 ? 6.155 -2.689 11.339 1.00 23.86 129 ILE A C 1
ATOM 957 O O . ILE A 1 129 ? 7.234 -2.859 11.838 1.00 22.62 129 ILE A O 1
ATOM 962 N N . LYS A 1 130 ? 5.100 -2.338 12.033 1.00 26.64 130 LYS A N 1
ATOM 963 C CA . LYS A 1 130 ? 5.160 -1.949 13.441 1.00 29.54 130 LYS A CA 1
ATOM 964 C C . LYS A 1 130 ? 5.101 -3.178 14.272 1.00 27.00 130 LYS A C 1
ATOM 965 O O . LYS A 1 130 ? 4.273 -4.034 14.043 1.00 27.33 130 LYS A O 1
ATOM 971 N N . VAL A 1 131 ? 5.992 -3.246 15.237 1.00 24.36 131 VAL A N 1
ATOM 972 C CA . VAL A 1 131 ? 6.068 -4.364 16.097 1.00 26.09 131 VAL A CA 1
ATOM 973 C C . VAL A 1 131 ? 5.015 -4.158 17.192 1.00 25.51 131 VAL A C 1
ATOM 974 O O . VAL A 1 131 ? 5.015 -3.137 17.841 1.00 26.10 131 VAL A O 1
ATOM 978 N N . PRO A 1 132 ? 4.117 -5.119 17.392 1.00 25.03 132 PRO A N 1
ATOM 979 C CA . PRO A 1 132 ? 3.130 -4.886 18.439 1.00 26.75 132 PRO A CA 1
ATOM 980 C C . PRO A 1 132 ? 3.779 -4.599 19.757 1.00 27.15 132 PRO A C 1
ATOM 981 O O . PRO A 1 132 ? 4.884 -5.112 20.075 1.00 27.18 132 PRO A O 1
ATOM 985 N N . VAL A 1 133 ? 3.080 -3.756 20.487 1.00 30.67 133 VAL A N 1
ATOM 986 C CA . VAL A 1 133 ? 3.562 -3.138 21.739 1.00 34.93 133 VAL A CA 1
ATOM 987 C C . VAL A 1 133 ? 3.908 -4.141 22.856 1.00 31.47 133 VAL A C 1
ATOM 988 O O . VAL A 1 133 ? 4.899 -3.979 23.568 1.00 30.10 133 VAL A O 1
ATOM 992 N N . ASP A 1 134 ? 3.106 -5.191 22.966 1.00 33.38 134 ASP A N 1
ATOM 993 C CA . ASP A 1 134 ? 3.336 -6.262 23.941 1.00 36.98 134 ASP A CA 1
ATOM 994 C C . ASP A 1 134 ? 4.422 -7.306 23.510 1.00 34.61 134 ASP A C 1
ATOM 995 O O . ASP A 1 134 ? 4.787 -8.154 24.314 1.00 31.52 134 ASP A O 1
ATOM 1000 N N . CYS A 1 135 ? 4.964 -7.226 22.291 1.00 31.05 135 CYS A N 1
ATOM 1001 C CA . CYS A 1 135 ? 5.972 -8.196 21.846 1.00 31.54 135 CYS A CA 1
ATOM 1002 C C . CYS A 1 135 ? 7.213 -8.197 22.737 1.00 30.45 135 CYS A C 1
ATOM 1003 O O . CYS A 1 135 ? 7.707 -7.172 23.083 1.00 31.89 135 CYS A O 1
ATOM 1006 N N . LYS A 1 136 ? 7.711 -9.374 23.080 1.00 33.88 136 LYS A N 1
ATOM 1007 C CA . LYS A 1 136 ? 8.827 -9.517 24.027 1.00 39.45 136 LYS A CA 1
ATOM 1008 C C . LYS A 1 136 ? 10.090 -10.020 23.358 1.00 37.07 136 LYS A C 1
ATOM 1009 O O . LYS A 1 136 ? 11.067 -10.308 24.036 1.00 39.88 136 LYS A O 1
ATOM 1015 N N . LEU A 1 137 ? 10.100 -10.077 22.034 1.00 32.88 137 LEU A N 1
ATOM 1016 C CA . LEU A 1 137 ? 11.277 -10.518 21.329 1.00 31.89 137 LEU A CA 1
ATOM 1017 C C . LEU A 1 137 ? 12.332 -9.415 21.285 1.00 27.58 137 LEU A C 1
ATOM 1018 O O . LEU A 1 137 ? 12.024 -8.235 21.356 1.00 26.34 137 LEU A O 1
ATOM 1023 N N . ASP A 1 138 ? 13.579 -9.847 21.191 1.00 25.74 138 ASP A N 1
ATOM 1024 C CA . ASP A 1 138 ? 14.656 -8.952 20.955 1.00 26.98 138 ASP A CA 1
ATOM 1025 C C . ASP A 1 138 ? 14.711 -8.639 19.429 1.00 27.31 138 ASP A C 1
ATOM 1026 O O . ASP A 1 138 ? 13.873 -9.128 18.636 1.00 24.97 138 ASP A O 1
ATOM 1031 N N . TYR A 1 139 ? 15.668 -7.798 19.035 1.00 27.80 139 TYR A N 1
ATOM 1032 C CA . TYR A 1 139 ? 15.659 -7.234 17.701 1.00 27.19 139 TYR A CA 1
ATOM 1033 C C . TYR A 1 139 ? 16.131 -8.202 16.636 1.00 27.55 139 TYR A C 1
ATOM 1034 O O . TYR A 1 139 ? 15.741 -8.087 15.475 1.00 27.11 139 TYR A O 1
ATOM 1043 N N . VAL A 1 140 ? 17.013 -9.108 17.025 1.00 27.82 140 VAL A N 1
ATOM 1044 C CA . VAL A 1 140 ? 17.539 -10.126 16.116 1.00 26.72 140 VAL A CA 1
ATOM 1045 C C . VAL A 1 140 ? 16.418 -11.146 15.793 1.00 27.03 140 VAL A C 1
ATOM 1046 O O . VAL A 1 140 ? 16.199 -11.511 14.662 1.00 26.08 140 VAL A O 1
ATOM 1050 N N . GLN A 1 141 ? 15.728 -11.611 16.825 1.00 27.11 141 GLN A N 1
ATOM 1051 C CA . GLN A 1 141 ? 14.549 -12.432 16.651 1.00 27.48 141 GLN A CA 1
ATOM 1052 C C . GLN A 1 141 ? 13.487 -11.739 15.722 1.00 26.05 141 GLN A C 1
ATOM 1053 O O . GLN A 1 141 ? 12.922 -12.362 14.849 1.00 22.56 141 GLN A O 1
ATOM 1059 N N . LEU A 1 142 ? 13.269 -10.449 15.921 1.00 25.09 142 LEU A N 1
ATOM 1060 C CA . LEU A 1 142 ? 12.323 -9.698 15.106 1.00 27.07 142 LEU A CA 1
ATOM 1061 C C . LEU A 1 142 ? 12.759 -9.661 13.649 1.00 27.15 142 LEU A C 1
ATOM 1062 O O . LEU A 1 142 ? 11.917 -9.770 12.727 1.00 27.98 142 LEU A O 1
ATOM 1067 N N . ALA A 1 143 ? 14.066 -9.494 13.453 1.00 24.54 143 ALA A N 1
ATOM 1068 C CA . ALA A 1 143 ? 14.626 -9.416 12.123 1.00 22.91 143 ALA A CA 1
ATOM 1069 C C . ALA A 1 143 ? 14.431 -10.756 11.437 1.00 24.28 143 ALA A C 1
ATOM 1070 O O . ALA A 1 143 ? 14.188 -10.813 10.216 1.00 22.51 143 ALA A O 1
ATOM 1072 N N . SER A 1 144 ? 14.468 -11.835 12.234 1.00 24.14 144 SER A N 1
ATOM 1073 C CA . SER A 1 144 ? 14.432 -13.200 11.683 1.00 24.41 144 SER A CA 1
ATOM 1074 C C . SER A 1 144 ? 13.163 -13.458 10.855 1.00 25.79 144 SER A C 1
ATOM 1075 O O . SER A 1 144 ? 13.156 -14.313 9.976 1.00 28.78 144 SER A O 1
ATOM 1078 N N . LEU A 1 145 ? 12.129 -12.663 11.104 1.00 23.96 145 LEU A N 1
ATOM 1079 C CA . LEU A 1 145 ? 10.855 -12.831 10.464 1.00 24.55 145 LEU A CA 1
ATOM 1080 C C . LEU A 1 145 ? 10.773 -12.312 9.027 1.00 27.37 145 LEU A C 1
ATOM 1081 O O . LEU A 1 145 ? 9.830 -12.689 8.328 1.00 27.99 145 LEU A O 1
ATOM 1086 N N . VAL A 1 146 ? 11.721 -11.459 8.594 1.00 26.78 146 VAL A N 1
ATOM 1087 C CA . VAL A 1 146 ? 11.574 -10.678 7.356 1.00 25.10 146 VAL A CA 1
ATOM 1088 C C . VAL A 1 146 ? 11.598 -11.571 6.107 1.00 24.64 146 VAL A C 1
ATOM 1089 O O . VAL A 1 146 ? 10.798 -11.387 5.195 1.00 21.41 146 VAL A O 1
ATOM 1093 N N . CYS A 1 147 ? 12.543 -12.500 6.040 1.00 25.49 147 CYS A N 1
ATOM 1094 C CA . CYS A 1 147 ? 12.739 -13.293 4.818 1.00 25.36 147 CYS A CA 1
ATOM 1095 C C . CYS A 1 147 ? 12.124 -14.676 4.986 1.00 25.32 147 CYS A C 1
ATOM 1096 O O . CYS A 1 147 ? 11.132 -14.962 4.346 1.00 23.76 147 CYS 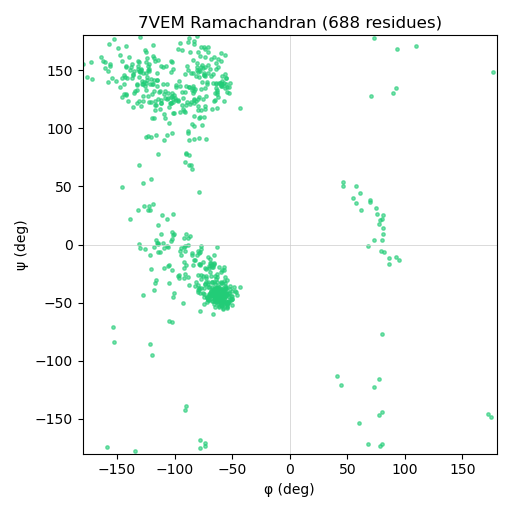A O 1
ATOM 1099 N N . THR A 1 148 ? 12.688 -15.497 5.881 1.00 26.52 148 THR A N 1
ATOM 1100 C CA . THR A 1 148 ? 12.170 -16.844 6.170 1.00 27.37 148 THR A CA 1
ATOM 1101 C C . THR A 1 148 ? 10.724 -16.823 6.715 1.00 27.06 148 THR A C 1
ATOM 1102 O O . THR A 1 148 ? 9.912 -17.599 6.282 1.00 26.35 148 THR A O 1
ATOM 1106 N N . GLY A 1 149 ? 10.399 -15.935 7.630 1.00 26.70 149 GLY A N 1
ATOM 1107 C CA . GLY A 1 149 ? 9.005 -15.853 8.152 1.00 29.06 149 GLY A CA 1
ATOM 1108 C C . GLY A 1 149 ? 7.953 -15.486 7.079 1.00 27.72 149 GLY A C 1
ATOM 1109 O O . GLY A 1 149 ? 6.948 -16.180 6.898 1.00 26.02 149 GLY A O 1
ATOM 1110 N N . ALA A 1 150 ? 8.236 -14.399 6.356 1.00 25.96 150 ALA A N 1
ATOM 1111 C CA . ALA A 1 150 ? 7.445 -13.969 5.189 1.00 25.52 150 ALA A CA 1
ATOM 1112 C C . ALA A 1 150 ? 7.243 -15.076 4.126 1.00 25.01 150 ALA A C 1
ATOM 1113 O O . ALA A 1 150 ? 6.150 -15.285 3.674 1.00 24.90 150 ALA A O 1
ATOM 1115 N N . THR A 1 151 ? 8.306 -15.794 3.788 1.00 26.52 151 THR A N 1
ATOM 1116 C CA . THR A 1 151 ? 8.280 -16.852 2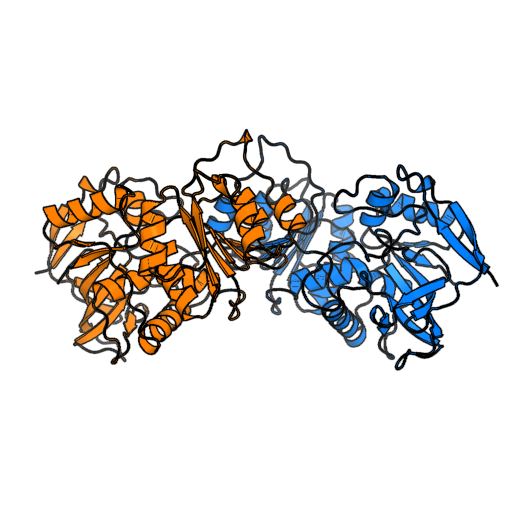.785 1.00 26.53 151 THR A CA 1
ATOM 1117 C C . THR A 1 151 ? 7.389 -18.027 3.214 1.00 26.66 151 THR A C 1
ATOM 1118 O O . THR A 1 151 ? 6.466 -18.432 2.466 1.00 25.18 151 THR A O 1
ATOM 1122 N N . VAL A 1 152 ? 7.666 -18.545 4.407 1.00 24.90 152 VAL A N 1
ATOM 1123 C CA . VAL A 1 152 ? 6.896 -19.626 4.976 1.00 24.61 152 VAL A CA 1
ATOM 1124 C C . VAL A 1 152 ? 5.414 -19.278 5.104 1.00 23.98 152 VAL A C 1
ATOM 1125 O O . VAL A 1 152 ? 4.588 -20.074 4.715 1.00 22.89 152 VAL A O 1
ATOM 1129 N N . TRP A 1 153 ? 5.090 -18.104 5.635 1.00 23.93 153 TRP A N 1
ATOM 1130 C CA . TRP A 1 153 ? 3.710 -17.742 5.796 1.00 23.28 153 TRP A CA 1
ATOM 1131 C C . TRP A 1 153 ? 3.030 -17.648 4.426 1.00 23.40 153 TRP A C 1
ATOM 1132 O O . TRP A 1 153 ? 1.849 -17.927 4.314 1.00 23.08 153 TRP A O 1
ATOM 1143 N N . ASN A 1 154 ? 3.766 -17.256 3.391 1.00 22.42 154 ASN A N 1
ATOM 1144 C CA . ASN A 1 154 ? 3.213 -17.187 2.039 1.00 21.90 154 ASN A CA 1
ATOM 1145 C C . ASN A 1 154 ? 2.907 -18.604 1.542 1.00 23.60 154 ASN A C 1
ATOM 1146 O O . ASN A 1 154 ? 1.819 -18.889 1.018 1.00 30.37 154 ASN A O 1
ATOM 1151 N N . ALA A 1 155 ? 3.861 -19.495 1.695 1.00 22.20 155 ALA A N 1
ATOM 1152 C CA . ALA A 1 155 ? 3.684 -20.855 1.276 1.00 22.40 155 ALA A CA 1
ATOM 1153 C C . ALA A 1 155 ? 2.475 -21.495 1.974 1.00 23.50 155 ALA A C 1
ATOM 1154 O O . ALA A 1 155 ? 1.724 -22.171 1.330 1.00 23.68 155 ALA A O 1
ATOM 1156 N N . LEU A 1 156 ? 2.284 -21.258 3.282 1.00 25.25 156 LEU A N 1
ATOM 1157 C CA . LEU A 1 156 ? 1.230 -21.905 4.046 1.00 25.22 156 LEU A CA 1
ATOM 1158 C C . LEU A 1 156 ? -0.097 -21.186 4.048 1.00 26.01 156 LEU A C 1
ATOM 1159 O O . LEU A 1 156 ? -1.133 -21.834 4.213 1.00 26.25 156 LEU A O 1
ATOM 1164 N N . TYR A 1 157 ? -0.081 -19.866 3.888 1.00 23.93 157 TYR A N 1
ATOM 1165 C CA . TYR A 1 157 ? -1.275 -19.069 4.015 1.00 24.23 157 TYR A CA 1
ATOM 1166 C C . TYR A 1 157 ? -1.554 -18.108 2.888 1.00 25.46 157 TYR A C 1
ATOM 1167 O O . TYR A 1 157 ? -2.561 -17.477 2.910 1.00 29.12 157 TYR A O 1
ATOM 1176 N N . GLY A 1 158 ? -0.700 -17.997 1.899 1.00 25.77 158 GLY A N 1
ATOM 1177 C CA . GLY A 1 158 ? -0.900 -16.998 0.853 1.00 27.34 158 GLY A CA 1
ATOM 1178 C C . GLY A 1 158 ? -1.623 -17.467 -0.393 1.00 26.45 158 GLY A C 1
ATOM 1179 O O . GLY A 1 158 ? -1.896 -16.664 -1.226 1.00 25.66 158 GLY A O 1
ATOM 1180 N N . TYR A 1 159 ? -1.859 -18.772 -0.547 1.00 27.98 159 TYR A N 1
ATOM 1181 C CA . TYR A 1 159 ? -2.646 -19.286 -1.638 1.00 27.26 159 TYR A CA 1
ATOM 1182 C C . TYR A 1 159 ? -3.877 -20.075 -1.122 1.00 27.54 159 TYR A C 1
ATOM 1183 O O . TYR A 1 159 ? -4.930 -19.495 -1.032 1.00 27.07 159 TYR A O 1
ATOM 1192 N N . VAL A 1 160 ? -3.774 -21.369 -0.812 1.00 28.01 160 VAL A N 1
ATOM 1193 C CA . VAL A 1 160 ? -4.818 -22.075 -0.056 1.00 27.75 160 VAL A CA 1
ATOM 1194 C C . VAL A 1 160 ? -4.257 -22.269 1.368 1.00 27.09 160 VAL A C 1
ATOM 1195 O O . VAL A 1 160 ? -3.149 -22.738 1.534 1.00 30.89 160 VAL A O 1
ATOM 1199 N N . PRO A 1 161 ? -4.991 -21.835 2.393 1.00 25.21 161 PRO A N 1
ATOM 1200 C CA . PRO A 1 161 ? -4.399 -21.803 3.728 1.00 25.15 161 PRO A CA 1
ATOM 1201 C C . PRO A 1 161 ? -4.378 -23.153 4.474 1.00 25.49 161 PRO A C 1
ATOM 1202 O O . PRO A 1 161 ? -5.222 -23.997 4.279 1.00 26.54 161 PRO A O 1
ATOM 1206 N N . MET A 1 162 ? -3.395 -23.353 5.327 1.00 25.12 162 MET A N 1
ATOM 1207 C CA . MET A 1 162 ? -3.295 -24.590 6.075 1.00 25.33 162 MET A CA 1
ATOM 1208 C C . MET A 1 162 ? -4.438 -24.686 7.033 1.00 25.43 162 MET A C 1
ATOM 1209 O O . MET A 1 162 ? -4.909 -23.670 7.521 1.00 27.57 162 MET A O 1
ATOM 1214 N N . LYS A 1 163 ? -4.903 -25.902 7.280 1.00 28.47 163 LYS A N 1
ATOM 1215 C CA . LYS A 1 163 ? -5.877 -26.174 8.356 1.00 28.76 163 LYS A CA 1
ATOM 1216 C C . LYS A 1 163 ? -5.199 -26.793 9.522 1.00 26.69 163 LYS A C 1
ATOM 1217 O O . LYS A 1 163 ? -4.232 -27.568 9.367 1.00 25.22 163 LYS A O 1
ATOM 1223 N N . PRO A 1 164 ? -5.716 -26.520 10.704 1.00 25.44 164 PRO A N 1
ATOM 1224 C CA . PRO A 1 164 ? -5.150 -27.158 11.878 1.00 25.71 164 PRO A CA 1
ATOM 1225 C C . PRO A 1 164 ? -5.241 -28.675 11.805 1.00 25.48 164 PRO A C 1
ATOM 1226 O O . PRO A 1 164 ? -6.255 -29.186 11.392 1.00 21.36 164 PRO A O 1
ATOM 1230 N N . GLY A 1 165 ? -4.172 -29.361 12.239 1.00 27.61 165 GLY A N 1
ATOM 1231 C CA . GLY A 1 165 ? -4.067 -30.818 12.143 1.00 26.92 165 GLY A CA 1
ATOM 1232 C C . GLY A 1 165 ? -3.401 -31.387 10.909 1.00 28.31 165 GLY A C 1
ATOM 1233 O O . GLY A 1 165 ? -3.076 -32.572 10.885 1.00 32.38 165 GLY A O 1
ATOM 1234 N N . GLN A 1 166 ? -3.152 -30.573 9.898 1.00 28.63 166 GLN A N 1
ATOM 1235 C CA . GLN A 1 166 ? -2.534 -31.066 8.689 1.00 28.23 166 GLN A CA 1
ATOM 1236 C C . GLN A 1 166 ? -1.052 -31.191 8.888 1.00 29.52 166 GLN A C 1
ATOM 1237 O O . GLN A 1 166 ? -0.480 -30.657 9.886 1.00 27.44 166 GLN A O 1
ATOM 1243 N N . THR A 1 167 ? -0.437 -31.917 7.948 1.00 27.15 167 THR A N 1
ATOM 1244 C CA . THR A 1 167 ? 0.980 -32.268 8.030 1.00 28.97 167 THR A CA 1
ATOM 1245 C C . THR A 1 167 ? 1.819 -31.461 7.070 1.00 27.41 167 THR A C 1
ATOM 1246 O O . THR A 1 167 ? 1.500 -31.338 5.893 1.00 25.36 167 THR A O 1
ATOM 1250 N N . VAL A 1 168 ? 2.893 -30.895 7.618 1.00 28.74 168 VAL A N 1
ATOM 1251 C CA . VAL A 1 168 ? 3.887 -30.134 6.853 1.00 24.64 168 VAL A CA 1
ATOM 1252 C C . VAL A 1 168 ? 5.246 -30.840 6.969 1.00 23.55 168 VAL A C 1
ATOM 1253 O O . VAL A 1 168 ? 5.728 -31.177 8.073 1.00 20.48 168 VAL A O 1
ATOM 1257 N N . LEU A 1 169 ? 5.848 -30.982 5.800 1.00 24.04 169 LEU A N 1
ATOM 1258 C CA . LEU A 1 169 ? 7.149 -31.531 5.616 1.00 25.95 169 LEU A CA 1
ATOM 1259 C C . LEU A 1 169 ? 8.107 -30.412 5.206 1.00 25.23 169 LEU A C 1
ATOM 1260 O O . LEU A 1 169 ? 7.866 -29.672 4.229 1.00 22.00 169 LEU A O 1
ATOM 1265 N N . PHE A 1 170 ? 9.224 -30.362 5.919 1.00 25.35 170 PHE A N 1
ATOM 1266 C CA . PHE A 1 170 ? 10.274 -29.398 5.685 1.00 25.06 170 PHE A CA 1
ATOM 1267 C C . PHE A 1 170 ? 11.499 -30.126 5.286 1.00 23.43 170 PHE A C 1
ATOM 1268 O O . PHE A 1 170 ? 11.958 -30.970 6.041 1.00 23.11 170 PHE A O 1
ATOM 1276 N N . GLN A 1 171 ? 12.040 -29.783 4.130 1.00 25.16 171 GLN A N 1
ATOM 1277 C CA . GLN A 1 171 ? 13.352 -30.296 3.675 1.00 28.20 171 GLN A CA 1
ATOM 1278 C C . GLN A 1 171 ? 14.504 -29.563 4.341 1.00 28.69 171 GLN A C 1
ATOM 1279 O O . GLN A 1 171 ? 14.578 -28.339 4.269 1.00 26.26 171 GLN A O 1
ATOM 1285 N N . GLY A 1 172 ? 15.423 -30.304 4.953 1.00 27.70 172 GLY A N 1
ATOM 1286 C CA . GLY A 1 172 ? 16.609 -29.685 5.549 1.00 26.04 172 GLY A CA 1
ATOM 1287 C C . GLY A 1 172 ? 16.371 -28.913 6.844 1.00 27.27 172 GLY A C 1
ATOM 1288 O O . GLY A 1 172 ? 15.229 -28.785 7.309 1.00 26.20 172 GLY A O 1
ATOM 1289 N N . THR A 1 173 ? 17.457 -28.389 7.415 1.00 26.36 173 THR A N 1
ATOM 1290 C CA . THR A 1 173 ? 17.424 -27.767 8.744 1.00 27.38 173 THR A CA 1
ATOM 1291 C C . THR A 1 173 ? 17.931 -26.316 8.681 1.00 29.02 173 THR A C 1
ATOM 1292 O O . THR A 1 173 ? 18.445 -25.766 9.685 1.00 28.03 173 THR A O 1
ATOM 1296 N N . GLY A 1 174 ? 17.712 -25.692 7.511 1.00 27.70 174 GLY A N 1
ATOM 1297 C CA . GLY A 1 174 ? 18.103 -24.300 7.248 1.00 27.94 174 GLY A CA 1
ATOM 1298 C C . GLY A 1 174 ? 17.168 -23.271 7.860 1.00 28.55 174 GLY A C 1
ATOM 1299 O O . GLY A 1 174 ? 16.221 -23.611 8.571 1.00 28.77 174 GLY A O 1
ATOM 1300 N N . GLY A 1 175 ? 17.398 -22.001 7.576 1.00 26.33 175 GLY A N 1
ATOM 1301 C CA . GLY A 1 175 ? 16.470 -20.984 8.082 1.00 26.11 175 GLY A CA 1
ATOM 1302 C C . GLY A 1 175 ? 15.014 -21.147 7.647 1.00 23.89 175 GLY A C 1
ATOM 1303 O O . GLY A 1 175 ? 14.114 -20.826 8.409 1.00 21.28 175 GLY A O 1
ATOM 1304 N N . VAL A 1 176 ? 14.764 -21.576 6.410 1.00 24.71 176 VAL A N 1
ATOM 1305 C CA . VAL A 1 176 ? 13.353 -21.687 5.941 1.00 26.17 176 VAL A CA 1
ATOM 1306 C C . VAL A 1 176 ? 12.607 -22.732 6.776 1.00 27.05 176 VAL A C 1
ATOM 1307 O O . VAL A 1 176 ? 11.470 -22.472 7.214 1.00 27.74 176 VAL A O 1
ATOM 1311 N N . SER A 1 177 ? 13.272 -23.862 7.009 1.00 25.64 177 SER A N 1
ATOM 1312 C CA . SER A 1 177 ? 12.716 -24.994 7.759 1.00 27.58 177 SER A CA 1
ATOM 1313 C C . SER A 1 177 ? 12.547 -24.744 9.241 1.00 27.22 177 SER A C 1
ATOM 1314 O O . SER A 1 177 ? 11.513 -25.083 9.795 1.00 28.01 177 SER A O 1
ATOM 1317 N N . ILE A 1 178 ? 13.530 -24.132 9.860 1.00 25.64 178 ILE A N 1
ATOM 1318 C CA . ILE A 1 178 ? 13.476 -23.887 11.310 1.00 27.45 178 ILE A CA 1
ATOM 1319 C C . ILE A 1 178 ? 12.448 -22.825 11.599 1.00 27.10 178 ILE A C 1
ATOM 1320 O O . ILE A 1 178 ? 11.566 -23.013 12.451 1.00 29.01 178 ILE A O 1
ATOM 1325 N N . THR A 1 179 ? 12.491 -21.741 10.839 1.00 25.99 179 THR A N 1
ATOM 1326 C CA . THR A 1 179 ? 11.410 -20.751 10.949 1.00 26.48 179 THR A CA 1
ATOM 1327 C C . THR A 1 179 ? 10.060 -21.415 10.693 1.00 25.47 179 THR A C 1
ATOM 1328 O O . THR A 1 179 ? 9.102 -21.086 11.356 1.00 27.62 179 THR A O 1
ATOM 1332 N N . GLY A 1 180 ? 10.012 -22.351 9.749 1.00 26.20 180 GLY A N 1
ATOM 1333 C CA . GLY A 1 180 ? 8.766 -23.026 9.357 1.00 26.92 180 GLY A CA 1
ATOM 1334 C C . GLY A 1 180 ? 8.167 -23.964 10.388 1.00 24.71 180 GLY A C 1
ATOM 1335 O O . GLY A 1 180 ? 6.952 -23.930 10.679 1.00 25.90 180 GLY A O 1
ATOM 1336 N N . VAL A 1 181 ? 9.012 -24.769 10.987 1.00 24.99 181 VAL A N 1
ATOM 1337 C CA . VAL A 1 181 ? 8.550 -25.653 12.021 1.00 25.43 181 VAL A CA 1
ATOM 1338 C C . VAL A 1 181 ? 8.039 -24.890 13.237 1.00 24.73 181 VAL A C 1
ATOM 1339 O O . VAL A 1 181 ? 7.035 -25.286 13.811 1.00 23.99 181 VAL A O 1
ATOM 1343 N N . GLN A 1 182 ? 8.664 -23.795 13.608 1.00 24.23 182 GLN A N 1
ATOM 1344 C CA . GLN A 1 182 ? 8.197 -23.063 14.798 1.00 27.47 182 GLN A CA 1
ATOM 1345 C C . GLN A 1 182 ? 6.833 -22.387 14.585 1.00 29.29 182 GLN A C 1
ATOM 1346 O O . GLN A 1 182 ? 5.932 -22.456 15.481 1.00 30.89 182 GLN A O 1
ATOM 1352 N N . LEU A 1 183 ? 6.658 -21.767 13.406 1.00 26.16 183 LEU A N 1
ATOM 1353 C CA . LEU A 1 183 ? 5.329 -21.238 13.032 1.00 25.92 183 LEU A CA 1
ATOM 1354 C C . LEU A 1 183 ? 4.299 -22.355 12.882 1.00 26.22 183 LEU A C 1
ATOM 1355 O O . LEU A 1 183 ? 3.214 -22.286 13.469 1.00 27.49 183 LEU A O 1
ATOM 1360 N N . ALA A 1 184 ? 4.637 -23.405 12.139 1.00 27.38 184 ALA A N 1
ATOM 1361 C CA . ALA A 1 184 ? 3.642 -24.430 11.798 1.00 26.34 184 ALA A CA 1
ATOM 1362 C C . ALA A 1 184 ? 3.153 -25.177 13.079 1.00 26.07 184 ALA A C 1
ATOM 1363 O O . ALA A 1 184 ? 1.935 -25.429 13.285 1.00 25.43 184 ALA A O 1
ATOM 1365 N N . LYS A 1 185 ? 4.096 -25.458 13.960 1.00 26.53 185 LYS A N 1
ATOM 1366 C CA . LYS A 1 185 ? 3.794 -26.110 15.207 1.00 26.42 185 LYS A CA 1
ATOM 1367 C C . LYS A 1 185 ? 2.912 -25.246 16.073 1.00 26.47 185 LYS A C 1
ATOM 1368 O O . LYS A 1 185 ? 1.970 -25.751 16.631 1.00 25.96 185 LYS A O 1
ATOM 1374 N N . ALA A 1 186 ? 3.176 -23.942 16.155 1.00 27.96 186 ALA A N 1
ATOM 1375 C CA . ALA A 1 186 ? 2.259 -23.026 16.912 1.00 27.05 186 ALA A CA 1
ATOM 1376 C C . ALA A 1 186 ? 0.886 -22.799 16.223 1.00 28.17 186 ALA A C 1
ATOM 1377 O O . ALA A 1 186 ? -0.057 -22.370 16.870 1.00 28.38 186 ALA A O 1
ATOM 1379 N N . ALA A 1 187 ? 0.777 -23.081 14.924 1.00 26.96 187 ALA A N 1
ATOM 1380 C CA . ALA A 1 187 ? -0.526 -23.143 14.213 1.00 25.83 187 ALA A CA 1
ATOM 1381 C C . ALA A 1 187 ? -1.229 -24.528 14.286 1.00 27.62 187 ALA A C 1
ATOM 1382 O O . ALA A 1 187 ? -2.247 -24.755 13.617 1.00 27.90 187 ALA A O 1
ATOM 1384 N N . GLY A 1 188 ? -0.696 -25.459 15.081 1.00 28.57 188 GLY A N 1
ATOM 1385 C CA . GLY A 1 188 ? -1.282 -26.807 15.195 1.00 27.95 188 GLY A CA 1
ATOM 1386 C C . GLY A 1 188 ? -1.037 -27.786 14.047 1.00 25.75 188 GLY A C 1
ATOM 1387 O O . GLY A 1 188 ? -1.811 -28.715 13.844 1.00 27.30 188 GLY A O 1
ATOM 1388 N N . ALA A 1 189 ? 0.044 -27.624 13.313 1.00 24.28 189 ALA A N 1
ATOM 1389 C CA . ALA A 1 189 ? 0.423 -28.652 12.347 1.00 24.48 189 ALA A CA 1
ATOM 1390 C C . ALA A 1 189 ? 1.163 -29.838 13.007 1.00 25.51 189 ALA A C 1
ATOM 1391 O O . ALA A 1 189 ? 1.713 -29.733 14.097 1.00 25.08 189 ALA A O 1
ATOM 1393 N N . VAL A 1 190 ? 1.094 -30.984 12.328 1.00 25.61 190 VAL A N 1
ATOM 1394 C CA . VAL A 1 190 ? 1.994 -32.076 12.513 1.00 23.30 190 VAL A CA 1
ATOM 1395 C C . VAL A 1 190 ? 3.182 -31.713 11.641 1.00 23.52 190 VAL A C 1
ATOM 1396 O O . VAL A 1 190 ? 3.002 -31.310 10.497 1.00 23.04 190 VAL A O 1
ATOM 1400 N N . THR A 1 191 ? 4.401 -31.876 12.179 1.00 23.76 191 THR A N 1
ATOM 1401 C CA . THR A 1 191 ? 5.608 -31.530 11.471 1.00 22.87 191 THR A CA 1
ATOM 1402 C C . THR A 1 191 ? 6.547 -32.692 11.242 1.00 22.08 191 THR A C 1
ATOM 1403 O O . THR A 1 191 ? 6.759 -33.516 12.118 1.00 22.83 191 THR A O 1
ATOM 1407 N N . ILE A 1 192 ? 7.104 -32.740 10.048 1.00 21.65 192 ILE A N 1
ATOM 1408 C CA . ILE A 1 192 ? 8.191 -33.656 9.704 1.00 22.48 192 ILE A CA 1
ATOM 1409 C C . ILE A 1 192 ? 9.370 -32.821 9.153 1.00 22.48 192 ILE A C 1
ATOM 1410 O O . ILE A 1 192 ? 9.168 -31.865 8.377 1.00 24.30 192 ILE A O 1
ATOM 1415 N N . VAL A 1 193 ? 10.590 -33.189 9.542 1.00 22.75 193 VAL A N 1
ATOM 1416 C CA . VAL A 1 193 ? 11.850 -32.510 9.100 1.00 24.82 193 VAL A CA 1
ATOM 1417 C C . VAL A 1 193 ? 12.851 -33.539 8.534 1.00 25.15 193 VAL A C 1
ATOM 1418 O O . VAL A 1 193 ? 12.991 -34.628 9.100 1.00 24.94 193 VAL A O 1
ATOM 1422 N N . THR A 1 194 ? 13.527 -33.221 7.427 1.00 24.44 194 THR A N 1
ATOM 1423 C CA . THR A 1 194 ? 14.552 -34.115 6.881 1.00 24.99 194 THR A CA 1
ATOM 1424 C C . THR A 1 194 ? 15.899 -33.466 6.979 1.00 26.65 194 THR A C 1
ATOM 1425 O O . THR A 1 194 ? 16.011 -32.264 7.081 1.00 27.38 194 THR A O 1
ATOM 1429 N N . SER A 1 195 ? 16.941 -34.288 6.945 1.00 30.70 195 SER A N 1
ATOM 1430 C CA . SER A 1 195 ? 18.305 -33.785 7.019 1.00 29.70 195 SER A CA 1
ATOM 1431 C C . SER A 1 195 ? 19.284 -34.789 6.507 1.00 27.94 195 SER A C 1
ATOM 1432 O O . SER A 1 195 ? 19.056 -35.952 6.605 1.00 28.25 195 SER A O 1
ATOM 1435 N N . SER A 1 196 ? 20.394 -34.308 5.984 1.00 29.13 196 SER A N 1
ATOM 1436 C CA . SER A 1 196 ? 21.569 -35.121 5.780 1.00 30.07 196 SER A CA 1
ATOM 1437 C C . SER A 1 196 ? 22.280 -35.553 7.084 1.00 29.94 196 SER A C 1
ATOM 1438 O O . SER A 1 196 ? 23.128 -36.430 7.027 1.00 28.93 196 SER A O 1
ATOM 1441 N N . SER A 1 197 ? 21.994 -34.923 8.227 1.00 29.93 197 SER A N 1
ATOM 1442 C CA . SER A 1 197 ? 22.685 -35.243 9.490 1.00 31.83 197 SER A CA 1
ATOM 1443 C C . SER A 1 197 ? 21.762 -35.720 10.621 1.00 30.86 197 SER A C 1
ATOM 1444 O O . SER A 1 197 ? 20.825 -35.017 11.053 1.00 28.99 197 SER A O 1
ATOM 1447 N N . ASP A 1 198 ? 22.053 -36.910 11.110 1.00 31.12 198 ASP A N 1
ATOM 1448 C CA . ASP A 1 198 ? 21.422 -37.404 12.318 1.00 33.33 198 ASP A CA 1
ATOM 1449 C C . ASP A 1 198 ? 21.657 -36.517 13.541 1.00 36.81 198 ASP A C 1
ATOM 1450 O O . ASP A 1 198 ? 20.793 -36.482 14.388 1.00 37.65 198 ASP A O 1
ATOM 1455 N N . GLU A 1 199 ? 22.809 -35.853 13.666 1.00 40.08 199 GLU A N 1
ATOM 1456 C CA . GLU A 1 199 ? 23.055 -34.957 14.830 1.00 42.29 199 GLU A CA 1
ATOM 1457 C C . GLU A 1 199 ? 22.047 -33.812 14.814 1.00 35.83 199 GLU A C 1
ATOM 1458 O O . GLU A 1 199 ? 21.438 -33.465 15.818 1.00 28.48 199 GLU A O 1
ATOM 1464 N N . LYS A 1 200 ? 21.886 -33.239 13.635 1.00 34.31 200 LYS A N 1
ATOM 1465 C CA . LYS A 1 200 ? 20.912 -32.161 13.416 1.00 31.35 200 LYS A CA 1
ATOM 1466 C C . LYS A 1 200 ? 19.456 -32.604 13.677 1.00 28.94 200 LYS A C 1
ATOM 1467 O O . LYS A 1 200 ? 18.691 -31.878 14.270 1.00 27.91 200 LYS A O 1
ATOM 1473 N N . LEU A 1 201 ? 19.082 -33.803 13.232 1.00 28.45 201 LEU A N 1
ATOM 1474 C CA . LEU A 1 201 ? 17.727 -34.287 13.411 1.00 27.44 201 LEU A CA 1
ATOM 1475 C C . LEU A 1 201 ? 17.398 -34.433 14.874 1.00 28.93 201 LEU A C 1
ATOM 1476 O O . LEU A 1 201 ? 16.313 -34.037 15.299 1.00 33.81 201 LEU A O 1
ATOM 1481 N N . GLU A 1 202 ? 18.319 -35.012 15.631 1.00 30.42 202 GLU A N 1
ATOM 1482 C CA . GLU A 1 202 ? 18.248 -35.100 17.103 1.00 31.49 202 GLU A CA 1
ATOM 1483 C C . GLU A 1 202 ? 18.029 -33.699 17.776 1.00 29.28 202 GLU A C 1
ATOM 1484 O O . GLU A 1 202 ? 17.089 -33.480 18.591 1.00 25.28 202 GLU A O 1
ATOM 1490 N N . PHE A 1 203 ? 18.872 -32.758 17.373 1.00 29.02 203 PHE A N 1
ATOM 1491 C CA . PHE A 1 203 ? 18.838 -31.386 17.863 1.00 31.17 203 PHE A CA 1
ATOM 1492 C C . PHE A 1 203 ? 17.488 -30.728 17.584 1.00 31.01 203 PHE A C 1
ATOM 1493 O O . PHE A 1 203 ? 16.835 -30.235 18.520 1.00 31.73 203 PHE A O 1
ATOM 1501 N N . VAL A 1 204 ? 17.056 -30.770 16.315 1.00 30.98 204 VAL A N 1
ATOM 1502 C CA . VAL A 1 204 ? 15.744 -30.239 15.908 1.00 31.65 204 VAL A CA 1
ATOM 1503 C C . VAL A 1 204 ? 14.605 -30.898 16.716 1.00 32.01 204 VAL A C 1
ATOM 1504 O O . VAL A 1 204 ? 13.675 -30.228 17.177 1.00 32.10 204 VAL A O 1
ATOM 1508 N N . LYS A 1 205 ? 14.673 -32.210 16.876 1.00 32.07 205 LYS A N 1
ATOM 1509 C CA . LYS A 1 205 ? 13.637 -32.921 17.616 1.00 32.30 205 LYS A CA 1
ATOM 1510 C C . LYS A 1 205 ? 13.595 -32.495 19.093 1.00 29.32 205 LYS A C 1
ATOM 1511 O O . LYS A 1 205 ? 12.539 -32.342 19.658 1.00 27.11 205 LYS A O 1
ATOM 1517 N N . ASP A 1 206 ? 14.764 -32.264 19.677 1.00 30.47 206 ASP A N 1
ATOM 1518 C CA . ASP A 1 206 ? 14.895 -31.973 21.090 1.00 29.49 206 ASP A CA 1
ATOM 1519 C C . ASP A 1 206 ? 14.428 -30.551 21.348 1.00 31.08 206 ASP A C 1
ATOM 1520 O O . ASP A 1 206 ? 13.687 -30.335 22.314 1.00 29.79 206 ASP A O 1
ATOM 1525 N N . LYS A 1 207 ? 14.851 -29.589 20.497 1.00 34.22 207 LYS A N 1
ATOM 1526 C CA . LYS A 1 207 ? 14.501 -28.144 20.693 1.00 33.69 207 LYS A CA 1
ATOM 1527 C C . LYS A 1 207 ? 13.120 -27.733 20.272 1.00 28.59 207 LYS A C 1
ATOM 1528 O O . LYS A 1 207 ? 12.468 -26.939 20.951 1.00 26.51 207 LYS A O 1
ATOM 1534 N N . PHE A 1 208 ? 12.640 -28.298 19.183 1.00 26.90 208 PHE A N 1
ATOM 1535 C CA . PHE A 1 208 ? 11.356 -27.812 18.590 1.00 27.08 208 PHE A CA 1
ATOM 1536 C C . PHE A 1 208 ? 10.203 -28.793 18.668 1.00 25.54 208 PHE A C 1
ATOM 1537 O O . PHE A 1 208 ? 9.098 -28.441 18.291 1.00 25.67 208 PHE A O 1
ATOM 1545 N N . GLY A 1 209 ? 10.446 -30.022 19.119 1.00 25.77 209 GLY A N 1
ATOM 1546 C CA . GLY A 1 209 ? 9.364 -30.984 19.265 1.00 27.46 209 GLY A CA 1
ATOM 1547 C C . GLY A 1 209 ? 8.655 -31.313 17.951 1.00 29.89 209 GLY A C 1
ATOM 1548 O O . GLY A 1 209 ? 7.430 -31.356 17.888 1.00 29.60 209 GLY A O 1
ATOM 1549 N N . VAL A 1 210 ? 9.429 -31.531 16.889 1.00 30.11 210 VAL A N 1
ATOM 1550 C CA . VAL A 1 210 ? 8.850 -31.972 15.659 1.00 30.33 210 VAL A CA 1
ATOM 1551 C C . VAL A 1 210 ? 8.394 -33.431 15.832 1.00 27.54 210 VAL A C 1
ATOM 1552 O O . VAL A 1 210 ? 8.874 -34.164 16.683 1.00 27.95 210 VAL A O 1
ATOM 1556 N N . ASP A 1 211 ? 7.416 -33.820 15.050 1.00 27.09 211 ASP A N 1
ATOM 1557 C CA . ASP A 1 211 ? 6.765 -35.100 15.237 1.00 27.79 211 ASP A CA 1
ATOM 1558 C C . ASP A 1 211 ? 7.581 -36.231 14.648 1.00 28.84 211 ASP A C 1
ATOM 1559 O O . ASP A 1 211 ? 7.633 -37.283 15.252 1.00 33.04 211 ASP A O 1
ATOM 1564 N N . HIS A 1 212 ? 8.212 -36.031 13.487 1.00 28.90 212 HIS A N 1
ATOM 1565 C CA . HIS A 1 212 ? 8.997 -37.080 12.826 1.00 30.87 212 HIS A CA 1
ATOM 1566 C C . HIS A 1 212 ? 10.235 -36.490 12.125 1.00 31.29 212 HIS A C 1
ATOM 1567 O O . HIS A 1 212 ? 10.188 -35.359 11.608 1.00 29.49 212 HIS A O 1
ATOM 1574 N N . VAL A 1 213 ? 11.328 -37.259 12.118 1.00 26.48 213 VAL A N 1
ATOM 1575 C CA . VAL A 1 213 ? 12.564 -36.869 11.464 1.00 25.87 213 VAL A CA 1
ATOM 1576 C C . VAL A 1 213 ? 12.972 -37.978 10.542 1.00 25.00 213 VAL A C 1
ATOM 1577 O O . VAL A 1 213 ? 12.640 -39.133 10.772 1.00 23.71 213 VAL A O 1
ATOM 1581 N N . ILE A 1 214 ? 13.604 -37.615 9.436 1.00 25.82 214 ILE A N 1
ATOM 1582 C CA . ILE A 1 214 ? 14.043 -38.594 8.419 1.00 26.85 214 ILE A CA 1
ATOM 1583 C C . ILE A 1 214 ? 15.362 -38.085 7.825 1.00 25.23 214 ILE A C 1
ATOM 1584 O O . ILE A 1 214 ? 15.450 -36.948 7.382 1.00 26.73 214 ILE A O 1
ATOM 1589 N N . ASN A 1 215 ? 16.379 -38.922 7.830 1.00 25.50 215 ASN A N 1
ATOM 1590 C CA . ASN A 1 215 ? 17.659 -38.592 7.188 1.00 25.67 215 ASN A CA 1
ATOM 1591 C C . ASN A 1 215 ? 17.596 -38.891 5.685 1.00 26.62 215 ASN A C 1
ATOM 1592 O O . ASN A 1 215 ? 17.547 -40.052 5.298 1.00 27.45 215 ASN A O 1
ATOM 1597 N N . TYR A 1 216 ? 17.609 -37.850 4.852 1.00 26.70 216 TYR A N 1
ATOM 1598 C CA . TYR A 1 216 ? 17.458 -38.015 3.413 1.00 28.51 216 TYR A CA 1
ATOM 1599 C C . TYR A 1 216 ? 18.693 -38.548 2.738 1.00 30.61 216 TYR A C 1
ATOM 1600 O O . TYR A 1 216 ? 18.608 -38.937 1.585 1.00 33.52 216 TYR A O 1
ATOM 1609 N N . LYS A 1 217 ? 19.833 -38.518 3.413 1.00 34.60 217 LYS A N 1
ATOM 1610 C CA . LYS A 1 217 ? 21.078 -38.989 2.815 1.00 36.81 217 LYS A CA 1
ATOM 1611 C C . LYS A 1 217 ? 21.049 -40.509 2.881 1.00 36.16 217 LYS A C 1
ATOM 1612 O O . LYS A 1 217 ? 21.123 -41.180 1.835 1.00 33.04 217 LYS A O 1
ATOM 1618 N N . THR A 1 218 ? 20.894 -41.040 4.099 1.00 32.75 218 THR A N 1
ATOM 1619 C CA . THR A 1 218 ? 20.892 -42.481 4.293 1.00 32.84 218 THR A CA 1
ATOM 1620 C C . THR A 1 218 ? 19.586 -43.145 3.921 1.00 31.46 218 THR A C 1
ATOM 1621 O O . THR A 1 218 ? 19.572 -44.353 3.763 1.00 34.06 218 THR A O 1
ATOM 1625 N N . THR A 1 219 ? 18.506 -42.366 3.802 1.00 32.17 219 THR A N 1
ATOM 1626 C CA . THR A 1 219 ? 17.140 -42.871 3.570 1.00 31.46 219 THR A CA 1
ATOM 1627 C C . THR A 1 219 ? 16.517 -42.081 2.386 1.00 33.09 219 THR A C 1
ATOM 1628 O O . THR A 1 219 ? 15.614 -41.293 2.588 1.00 35.68 219 THR A O 1
ATOM 1632 N N . PRO A 1 220 ? 17.033 -42.270 1.145 1.00 33.91 220 PRO A N 1
ATOM 1633 C CA . PRO A 1 220 ? 16.523 -41.552 -0.058 1.00 32.50 220 PRO A CA 1
ATOM 1634 C C . PRO A 1 220 ? 15.107 -41.950 -0.501 1.00 29.89 220 PRO A C 1
ATOM 1635 O O . PRO A 1 220 ? 14.440 -41.246 -1.246 1.00 29.44 220 PRO A O 1
ATOM 1639 N N . ASN A 1 221 ? 14.650 -43.062 -0.008 1.00 31.50 221 ASN A N 1
ATOM 1640 C CA . ASN A 1 221 ? 13.244 -43.456 -0.111 1.00 33.02 221 ASN A CA 1
ATOM 1641 C C . ASN A 1 221 ? 12.343 -42.723 0.922 1.00 29.98 221 ASN A C 1
ATOM 1642 O O . ASN A 1 221 ? 11.478 -43.353 1.580 1.00 26.10 221 ASN A O 1
ATOM 1647 N N . TRP A 1 222 ? 12.529 -41.409 1.065 1.00 28.67 222 TRP A N 1
ATOM 1648 C CA . TRP A 1 222 ? 11.878 -40.679 2.161 1.00 28.24 222 TRP A CA 1
ATOM 1649 C C . TRP A 1 222 ? 10.381 -40.446 1.921 1.00 28.14 222 TRP A C 1
ATOM 1650 O O . TRP A 1 222 ? 9.615 -40.388 2.890 1.00 26.59 222 TRP A O 1
ATOM 1661 N N . ALA A 1 223 ? 9.947 -40.382 0.665 1.00 26.64 223 ALA A N 1
ATOM 1662 C CA . ALA A 1 223 ? 8.538 -40.193 0.442 1.00 28.89 223 ALA A CA 1
ATOM 1663 C C . ALA A 1 223 ? 7.777 -41.288 1.121 1.00 31.98 223 ALA A C 1
ATOM 1664 O O . ALA A 1 223 ? 6.738 -41.027 1.765 1.00 32.73 223 ALA A O 1
ATOM 1666 N N . GLU A 1 224 ? 8.290 -42.509 1.006 1.00 36.27 224 GLU A N 1
ATOM 1667 C CA . GLU A 1 224 ? 7.557 -43.655 1.535 1.00 38.35 224 GLU A CA 1
ATOM 1668 C C . GLU A 1 224 ? 7.377 -43.527 3.059 1.00 33.12 224 GLU A C 1
ATOM 1669 O O . GLU A 1 224 ? 6.314 -43.873 3.581 1.00 34.12 224 GLU A O 1
ATOM 1675 N N . GLU A 1 225 ? 8.384 -43.003 3.756 1.00 32.26 225 GLU A N 1
ATOM 1676 C CA . GLU A 1 225 ? 8.305 -42.791 5.226 1.00 34.77 225 GLU A CA 1
ATOM 1677 C C . GLU A 1 225 ? 7.297 -41.718 5.582 1.00 31.75 225 GLU A C 1
ATOM 1678 O O . GLU A 1 225 ? 6.599 -41.827 6.598 1.00 28.25 225 GLU A O 1
ATOM 1684 N N . VAL A 1 226 ? 7.261 -40.670 4.759 1.00 28.62 226 VAL A N 1
ATOM 1685 C CA . VAL A 1 226 ? 6.310 -39.570 4.956 1.00 29.46 226 VAL A CA 1
ATOM 1686 C C . VAL A 1 226 ? 4.908 -40.169 4.894 1.00 30.14 226 VAL A C 1
ATOM 1687 O O . VAL A 1 226 ? 4.046 -39.881 5.755 1.00 29.95 226 VAL A O 1
ATOM 1691 N N . ARG A 1 227 ? 4.713 -41.072 3.938 1.00 32.51 227 ARG A N 1
ATOM 1692 C CA . ARG A 1 227 ? 3.439 -41.768 3.814 1.00 36.47 227 ARG A CA 1
ATOM 1693 C C . ARG A 1 227 ? 3.099 -42.625 5.034 1.00 36.95 227 ARG A C 1
ATOM 1694 O O . ARG A 1 227 ? 1.972 -42.590 5.485 1.00 34.97 227 ARG A O 1
ATOM 1702 N N . ARG A 1 228 ? 4.066 -43.372 5.577 1.00 43.61 228 ARG A N 1
ATOM 1703 C CA . ARG A 1 228 ? 3.862 -44.136 6.831 1.00 44.60 228 ARG A CA 1
ATOM 1704 C C . ARG A 1 228 ? 3.406 -43.240 7.990 1.00 43.24 228 ARG A C 1
ATOM 1705 O O . ARG A 1 228 ? 2.484 -43.583 8.735 1.00 44.41 228 ARG A O 1
ATOM 1713 N N . PHE A 1 229 ? 4.044 -42.087 8.137 1.00 41.53 229 PHE A N 1
ATOM 1714 C CA . PHE A 1 229 ? 3.701 -41.162 9.223 1.00 45.07 229 PHE A CA 1
ATOM 1715 C C . PHE A 1 229 ? 2.419 -40.341 8.985 1.00 40.87 229 PHE A C 1
ATOM 1716 O O . PHE A 1 229 ? 2.039 -39.512 9.850 1.00 41.10 229 PHE A O 1
ATOM 1724 N N . THR A 1 230 ? 1.793 -40.480 7.816 1.00 36.54 230 THR A N 1
ATOM 1725 C CA . THR A 1 230 ? 0.534 -39.763 7.544 1.00 37.41 230 THR A CA 1
ATOM 1726 C C . THR A 1 230 ? -0.629 -40.734 7.217 1.00 37.32 230 THR A C 1
ATOM 1727 O O . THR A 1 230 ? -1.550 -40.378 6.457 1.00 33.71 230 THR A O 1
ATOM 1731 N N . ASN A 1 231 ? -0.577 -41.945 7.794 1.00 37.81 231 ASN A N 1
ATOM 1732 C CA . ASN A 1 231 ? -1.637 -42.956 7.609 1.00 42.60 231 ASN A CA 1
ATOM 1733 C C . ASN A 1 231 ? -1.835 -43.286 6.130 1.00 38.92 231 ASN A C 1
ATOM 1734 O O . ASN A 1 231 ? -2.970 -43.489 5.681 1.00 37.30 231 ASN A O 1
ATOM 1739 N N . GLY A 1 232 ? -0.743 -43.292 5.373 1.00 32.87 232 GLY A N 1
ATOM 1740 C CA . GLY A 1 232 ? -0.805 -43.558 3.961 1.00 31.15 232 GLY A CA 1
ATOM 1741 C C . GLY A 1 232 ? -1.179 -42.403 3.064 1.00 33.23 232 GLY A C 1
ATOM 1742 O O . GLY A 1 232 ? -1.091 -42.550 1.861 1.00 30.99 232 GLY A O 1
ATOM 1743 N N . GLU A 1 233 ? -1.559 -41.238 3.620 1.00 38.46 233 GLU A N 1
ATOM 1744 C CA . GLU A 1 233 ? -2.151 -40.102 2.825 1.00 40.06 233 GLU A CA 1
ATOM 1745 C C . GLU A 1 233 ? -1.106 -39.220 2.125 1.00 36.31 233 GLU A C 1
ATOM 1746 O O . GLU A 1 233 ? -1.314 -38.703 1.013 1.00 32.84 233 GLU A O 1
ATOM 1752 N N . GLY A 1 234 ? 0.018 -39.051 2.812 1.00 31.47 234 GLY A N 1
ATOM 1753 C CA . GLY A 1 234 ? 1.050 -38.107 2.415 1.00 30.52 234 GLY A CA 1
ATOM 1754 C C . GLY A 1 234 ? 0.847 -36.772 3.119 1.00 28.85 234 GLY A C 1
ATOM 1755 O O . GLY A 1 234 ? -0.208 -36.531 3.751 1.00 27.77 234 GLY A O 1
ATOM 1756 N N . ALA A 1 235 ? 1.873 -35.935 3.005 1.00 24.68 235 ALA A N 1
ATOM 1757 C CA . ALA A 1 235 ? 1.898 -34.633 3.592 1.00 24.59 235 ALA A CA 1
ATOM 1758 C C . ALA A 1 235 ? 0.991 -33.656 2.838 1.00 22.50 235 ALA A C 1
ATOM 1759 O O . ALA A 1 235 ? 0.858 -33.743 1.616 1.00 23.47 235 ALA A O 1
ATOM 1761 N N . ASP A 1 236 ? 0.363 -32.748 3.575 1.00 21.52 236 ASP A N 1
ATOM 1762 C CA . ASP A 1 236 ? -0.543 -31.735 2.986 1.00 22.37 236 ASP A CA 1
ATOM 1763 C C . ASP A 1 236 ? 0.219 -30.573 2.349 1.00 23.97 236 ASP A C 1
ATOM 1764 O O . ASP A 1 236 ? -0.223 -30.066 1.320 1.00 23.78 236 ASP A O 1
ATOM 1769 N N . TYR A 1 237 ? 1.328 -30.139 2.995 1.00 23.98 237 TYR A N 1
ATOM 1770 C CA . TYR A 1 237 ? 2.260 -29.121 2.444 1.00 24.92 237 TYR A CA 1
ATOM 1771 C C . TYR A 1 237 ? 3.701 -29.625 2.435 1.00 24.40 237 TYR A C 1
ATOM 1772 O O . TYR A 1 237 ? 4.125 -30.273 3.376 1.00 26.43 237 TYR A O 1
ATOM 1781 N N . VAL A 1 238 ? 4.444 -29.330 1.372 1.00 24.50 238 VAL A N 1
ATOM 1782 C CA . VAL A 1 238 ? 5.881 -29.601 1.344 1.00 27.04 238 VAL A CA 1
ATOM 1783 C C . VAL A 1 238 ? 6.577 -28.275 1.091 1.00 28.47 238 VAL A C 1
ATOM 1784 O O . VAL A 1 238 ? 6.296 -27.595 0.089 1.00 31.87 238 VAL A O 1
ATOM 1788 N N . ILE A 1 239 ? 7.468 -27.910 2.011 1.00 29.66 239 ILE A N 1
ATOM 1789 C CA . ILE A 1 239 ? 8.329 -26.723 1.870 1.00 30.03 239 ILE A CA 1
ATOM 1790 C C . ILE A 1 239 ? 9.599 -27.129 1.104 1.00 30.44 239 ILE A C 1
ATOM 1791 O O . ILE A 1 239 ? 10.607 -27.570 1.715 1.00 29.47 239 ILE A O 1
ATOM 1796 N N . GLU A 1 240 ? 9.530 -27.003 -0.228 1.00 27.36 240 GLU A N 1
ATOM 1797 C CA . GLU A 1 240 ? 10.495 -27.676 -1.128 1.00 29.38 240 GLU A CA 1
ATOM 1798 C C . GLU A 1 240 ? 11.689 -26.735 -1.424 1.00 31.17 240 GLU A C 1
ATOM 1799 O O . GLU A 1 240 ? 11.509 -25.708 -2.064 1.00 28.62 240 GLU A O 1
ATOM 1805 N N . ILE A 1 241 ? 12.893 -27.110 -0.982 1.00 33.38 241 ILE A N 1
ATOM 1806 C CA . ILE A 1 241 ? 14.126 -26.348 -1.269 1.00 34.14 241 ILE A CA 1
ATOM 1807 C C . ILE A 1 241 ? 15.168 -27.095 -2.108 1.00 34.12 241 ILE A C 1
ATOM 1808 O O . ILE A 1 241 ? 16.228 -26.548 -2.369 1.00 34.96 241 ILE A O 1
ATOM 1813 N N . GLY A 1 242 ? 14.860 -28.298 -2.556 1.00 30.54 242 GLY A N 1
ATOM 1814 C CA . GLY A 1 242 ? 15.795 -29.066 -3.377 1.00 34.62 242 GLY A CA 1
ATOM 1815 C C . GLY A 1 242 ? 15.667 -28.748 -4.871 1.00 35.56 242 GLY A C 1
ATOM 1816 O O . GLY A 1 242 ? 16.665 -28.741 -5.610 1.00 30.85 242 GLY A O 1
ATOM 1817 N N . GLY A 1 243 ? 14.436 -28.482 -5.306 1.00 35.31 243 GLY A N 1
ATOM 1818 C CA . GLY A 1 243 ? 14.140 -28.208 -6.682 1.00 34.26 243 GLY A CA 1
ATOM 1819 C C . GLY A 1 243 ? 14.071 -29.524 -7.411 1.00 36.26 243 GLY A C 1
ATOM 1820 O O . GLY A 1 243 ? 13.616 -30.534 -6.820 1.00 36.91 243 GLY A O 1
ATOM 1821 N N . ALA A 1 244 ? 14.535 -29.533 -8.670 1.00 33.37 244 ALA A N 1
ATOM 1822 C CA . ALA A 1 244 ? 14.360 -30.697 -9.549 1.00 36.22 244 ALA A CA 1
ATOM 1823 C C . ALA A 1 244 ? 14.975 -31.982 -9.032 1.00 33.04 244 ALA A C 1
ATOM 1824 O O . ALA A 1 244 ? 14.420 -33.090 -9.221 1.00 31.31 244 ALA A O 1
ATOM 1826 N N . GLY A 1 245 ? 16.151 -31.844 -8.429 1.00 34.30 245 GLY A N 1
ATOM 1827 C CA . GLY A 1 245 ? 16.827 -32.996 -7.808 1.00 35.36 245 GLY A CA 1
ATOM 1828 C C . GLY A 1 245 ? 15.971 -33.788 -6.829 1.00 35.41 245 GLY A C 1
ATOM 1829 O O . GLY A 1 245 ? 16.080 -34.982 -6.785 1.00 35.19 245 GLY A O 1
ATOM 1830 N N . THR A 1 246 ? 15.095 -33.120 -6.072 1.00 32.88 246 THR A N 1
ATOM 1831 C CA . THR A 1 246 ? 14.253 -33.807 -5.085 1.00 34.47 246 THR A CA 1
ATOM 1832 C C . THR A 1 246 ? 12.722 -33.787 -5.353 1.00 35.52 246 THR A C 1
ATOM 1833 O O . THR A 1 246 ? 11.954 -34.339 -4.563 1.00 36.40 246 THR A O 1
ATOM 1837 N N . ILE A 1 247 ? 12.292 -33.182 -6.467 1.00 32.86 247 ILE A N 1
ATOM 1838 C CA . ILE A 1 247 ? 10.893 -32.939 -6.700 1.00 31.36 247 ILE A CA 1
ATOM 1839 C C . ILE A 1 247 ? 10.131 -34.211 -6.913 1.00 32.78 247 ILE A C 1
ATOM 1840 O O . ILE A 1 247 ? 8.959 -34.287 -6.506 1.00 32.79 247 ILE A O 1
ATOM 1845 N N . GLU A 1 248 ? 10.767 -35.222 -7.507 1.00 32.65 248 GLU A N 1
ATOM 1846 C CA . GLU A 1 248 ? 10.084 -36.530 -7.665 1.00 34.90 248 GLU A CA 1
ATOM 1847 C C . GLU A 1 248 ? 9.710 -37.153 -6.312 1.00 32.55 248 GLU A C 1
ATOM 1848 O O . GLU A 1 248 ? 8.570 -37.533 -6.114 1.00 29.42 248 GLU A O 1
ATOM 1854 N N . GLN A 1 249 ? 10.667 -37.285 -5.392 1.00 34.10 249 GLN A N 1
ATOM 1855 C CA . GLN A 1 249 ? 10.342 -37.778 -4.062 1.00 34.10 249 GLN A CA 1
ATOM 1856 C C . GLN A 1 249 ? 9.282 -36.866 -3.420 1.00 34.51 249 GLN A C 1
ATOM 1857 O O . GLN A 1 249 ? 8.245 -37.333 -2.924 1.00 32.83 249 GLN A O 1
ATOM 1863 N N . SER A 1 250 ? 9.529 -35.562 -3.441 1.00 33.43 250 SER A N 1
ATOM 1864 C CA . SER A 1 250 ? 8.569 -34.623 -2.844 1.00 32.79 250 SER A CA 1
ATOM 1865 C C . SER A 1 250 ? 7.143 -34.845 -3.327 1.00 30.99 250 SER A C 1
ATOM 1866 O O . SER A 1 250 ? 6.228 -34.832 -2.517 1.00 34.30 250 SER A O 1
ATOM 1869 N N . ILE A 1 251 ? 6.967 -35.040 -4.638 1.00 29.97 251 ILE A N 1
ATOM 1870 C CA . ILE A 1 251 ? 5.641 -35.244 -5.227 1.00 28.91 251 ILE A CA 1
ATOM 1871 C C . ILE A 1 251 ? 4.994 -36.500 -4.663 1.00 27.58 251 ILE A C 1
ATOM 1872 O O . ILE A 1 251 ? 3.839 -36.493 -4.270 1.00 27.47 251 ILE A O 1
ATOM 1877 N N . GLN A 1 252 ? 5.750 -37.573 -4.610 1.00 31.61 252 GLN A N 1
ATOM 1878 C CA . GLN A 1 252 ? 5.251 -38.835 -4.064 1.00 33.07 252 GLN A CA 1
ATOM 1879 C C . GLN A 1 252 ? 5.013 -38.841 -2.546 1.00 32.91 252 GLN A C 1
ATOM 1880 O O . GLN A 1 252 ? 4.385 -39.751 -2.027 1.00 33.71 252 GLN A O 1
ATOM 1886 N N . ALA A 1 253 ? 5.507 -37.818 -1.846 1.00 29.95 253 ALA A N 1
ATOM 1887 C CA . ALA A 1 253 ? 5.262 -37.629 -0.440 1.00 30.08 253 ALA A CA 1
ATOM 1888 C C . ALA A 1 253 ? 4.042 -36.774 -0.167 1.00 30.45 253 ALA A C 1
ATOM 1889 O O . ALA A 1 253 ? 3.688 -36.618 0.992 1.00 31.21 253 ALA A O 1
ATOM 1891 N N . THR A 1 254 ? 3.421 -36.206 -1.209 1.00 28.88 254 THR A N 1
ATOM 1892 C CA . THR A 1 254 ? 2.339 -35.239 -1.030 1.00 29.90 254 THR A CA 1
ATOM 1893 C C . THR A 1 254 ? 0.979 -35.916 -1.203 1.00 28.90 254 THR A C 1
ATOM 1894 O O . THR A 1 254 ? 0.831 -36.736 -2.075 1.00 28.94 254 THR A O 1
ATOM 1898 N N . ALA A 1 255 ? 0.025 -35.592 -0.333 1.00 28.12 255 ALA A N 1
ATOM 1899 C CA . ALA A 1 255 ? -1.366 -36.014 -0.463 1.00 29.03 255 ALA A CA 1
ATOM 1900 C C . ALA A 1 255 ? -1.991 -35.531 -1.749 1.00 27.93 255 ALA A C 1
ATOM 1901 O O . ALA A 1 255 ? -1.531 -34.570 -2.319 1.00 28.15 255 ALA A O 1
ATOM 1903 N N . SER A 1 256 ? -3.047 -36.178 -2.209 1.00 27.11 256 SER A N 1
ATOM 1904 C CA . SER A 1 256 ? -3.758 -35.606 -3.353 1.00 30.22 256 SER A CA 1
ATOM 1905 C C . SER A 1 256 ? -4.573 -34.432 -2.815 1.00 24.94 256 SER A C 1
ATOM 1906 O O . SER A 1 256 ? -5.084 -34.466 -1.708 1.00 22.02 256 SER A O 1
ATOM 1909 N N . GLY A 1 257 ? -4.601 -33.355 -3.578 1.00 25.05 257 GLY A N 1
ATOM 1910 C CA . GLY A 1 257 ? -5.062 -32.079 -3.052 1.00 26.06 257 GLY A CA 1
ATOM 1911 C C . GLY A 1 257 ? -4.033 -31.292 -2.211 1.00 26.33 257 GLY A C 1
ATOM 1912 O O . GLY A 1 257 ? -4.365 -30.227 -1.733 1.00 27.15 257 GLY A O 1
ATOM 1913 N N . GLY A 1 258 ? -2.789 -31.771 -2.073 1.00 24.95 258 GLY A N 1
ATOM 1914 C CA . GLY A 1 258 ? -1.802 -31.068 -1.304 1.00 24.51 258 GLY A CA 1
ATOM 1915 C C . GLY A 1 258 ? -1.067 -30.057 -2.149 1.00 25.26 258 GLY A C 1
ATOM 1916 O O . GLY A 1 258 ? -1.246 -29.980 -3.386 1.00 24.13 258 GLY A O 1
ATOM 1917 N N . MET A 1 259 ? -0.173 -29.348 -1.470 1.00 26.47 259 MET A N 1
ATOM 1918 C CA . MET A 1 259 ? 0.560 -28.189 -2.003 1.00 27.14 259 MET A CA 1
ATOM 1919 C C . MET A 1 259 ? 2.051 -28.389 -1.789 1.00 25.96 259 MET A C 1
ATOM 1920 O O . MET A 1 259 ? 2.482 -28.642 -0.661 1.00 27.47 259 MET A O 1
ATOM 1925 N N . ILE A 1 260 ? 2.832 -28.255 -2.858 1.00 25.16 260 ILE A N 1
ATOM 1926 C CA . ILE A 1 260 ? 4.280 -28.196 -2.762 1.00 23.65 260 ILE A CA 1
ATOM 1927 C C . ILE A 1 260 ? 4.707 -26.765 -3.061 1.00 23.99 260 ILE A C 1
ATOM 1928 O O . ILE A 1 260 ? 4.603 -26.288 -4.202 1.00 25.53 260 ILE A O 1
ATOM 1933 N N . ALA A 1 261 ? 5.159 -26.084 -2.010 1.00 22.16 261 ALA A N 1
ATOM 1934 C CA . ALA A 1 261 ? 5.670 -24.730 -2.093 1.00 21.98 261 ALA A CA 1
ATOM 1935 C C . ALA A 1 261 ? 7.121 -24.817 -2.529 1.00 21.75 261 ALA A C 1
ATOM 1936 O O . ALA A 1 261 ? 7.999 -25.160 -1.725 1.00 21.38 261 ALA A O 1
ATOM 1938 N N . VAL A 1 262 ? 7.343 -24.537 -3.816 1.00 23.40 262 VAL A N 1
ATOM 1939 C CA . VAL A 1 262 ? 8.672 -24.491 -4.414 1.00 24.70 262 VAL A CA 1
ATOM 1940 C C . VAL A 1 262 ? 9.316 -23.162 -4.076 1.00 25.19 262 VAL A C 1
ATOM 1941 O O . VAL A 1 262 ? 8.808 -22.078 -4.449 1.00 23.18 262 VAL A O 1
ATOM 1945 N N . ILE A 1 263 ? 10.449 -23.264 -3.379 1.00 25.79 263 ILE A N 1
ATOM 1946 C CA . ILE A 1 263 ? 11.109 -22.129 -2.720 1.00 24.86 263 ILE A CA 1
ATOM 1947 C C . ILE A 1 263 ? 12.572 -22.011 -3.113 1.00 25.50 263 ILE A C 1
ATOM 1948 O O . ILE A 1 263 ? 13.033 -20.909 -3.359 1.00 26.85 263 ILE A O 1
ATOM 1953 N N . GLY A 1 264 ? 13.313 -23.110 -3.168 1.00 26.97 264 GLY A N 1
ATOM 1954 C CA . GLY A 1 264 ? 14.701 -23.093 -3.629 1.00 29.02 264 GLY A CA 1
ATOM 1955 C C . GLY A 1 264 ? 15.019 -24.207 -4.604 1.00 30.78 264 GLY A C 1
ATOM 1956 O O . GLY A 1 264 ? 14.147 -24.993 -4.956 1.00 33.88 264 GLY A O 1
ATOM 1957 N N . TYR A 1 265 ? 16.277 -24.288 -5.034 1.00 35.00 265 TYR A N 1
ATOM 1958 C CA . TYR A 1 265 ? 16.709 -25.373 -5.924 1.00 42.31 265 TYR A CA 1
ATOM 1959 C C . TYR A 1 265 ? 18.175 -25.815 -5.650 1.00 42.66 265 TYR A C 1
ATOM 1960 O O . TYR A 1 265 ? 18.996 -25.975 -6.575 1.00 42.21 265 TYR A O 1
ATOM 1969 N N . LEU A 1 266 ? 18.447 -26.063 -4.366 1.00 40.49 266 LEU A N 1
ATOM 1970 C CA . LEU A 1 266 ? 19.773 -26.420 -3.865 1.00 37.09 266 LEU A CA 1
ATOM 1971 C C . LEU A 1 266 ? 20.248 -27.763 -4.316 1.00 36.81 266 LEU A C 1
ATOM 1972 O O . LEU A 1 266 ? 21.420 -27.991 -4.247 1.00 40.35 266 LEU A O 1
ATOM 1977 N N . ALA A 1 267 ? 19.368 -28.657 -4.766 1.00 39.62 267 ALA A N 1
ATOM 1978 C CA . ALA A 1 267 ? 19.764 -30.019 -5.087 1.00 38.84 267 ALA A CA 1
ATOM 1979 C C . ALA A 1 267 ? 20.341 -30.129 -6.484 1.00 43.63 267 ALA A C 1
ATOM 1980 O O . ALA A 1 267 ? 19.932 -29.398 -7.377 1.00 45.00 267 ALA A O 1
ATOM 1982 N N . ASP A 1 268 ? 21.294 -31.052 -6.651 1.00 46.79 268 ASP A N 1
ATOM 1983 C CA . ASP A 1 268 ? 21.930 -31.319 -7.939 1.00 48.84 268 ASP A CA 1
ATOM 1984 C C . ASP A 1 268 ? 20.941 -32.054 -8.791 1.00 47.39 268 ASP A C 1
ATOM 1985 O O . ASP A 1 268 ? 20.112 -32.790 -8.279 1.00 49.44 268 ASP A O 1
ATOM 1990 N N . ILE A 1 269 ? 21.072 -31.915 -10.098 1.00 44.27 269 ILE A N 1
ATOM 1991 C CA . ILE A 1 269 ? 20.260 -32.693 -11.022 1.00 45.04 269 ILE A CA 1
ATOM 1992 C C . ILE A 1 269 ? 21.019 -32.718 -12.341 1.00 45.84 269 ILE A C 1
ATOM 1993 O O . ILE A 1 269 ? 21.742 -31.777 -12.646 1.00 49.47 269 ILE A O 1
ATOM 1998 N N . LYS A 1 270 ? 20.869 -33.793 -13.102 1.00 48.56 270 LYS A N 1
ATOM 1999 C CA . LYS A 1 270 ? 21.327 -33.833 -14.486 1.00 52.36 270 LYS A CA 1
ATOM 2000 C C . LYS A 1 270 ? 20.132 -34.154 -15.325 1.00 46.46 270 LYS A C 1
ATOM 2001 O O . LYS A 1 270 ? 19.195 -34.830 -14.871 1.00 39.64 270 LYS A O 1
ATOM 2007 N N . GLN A 1 271 ? 20.250 -33.731 -16.582 1.00 45.01 271 GLN A N 1
ATOM 2008 C CA . GLN A 1 271 ? 19.203 -33.788 -17.570 1.00 48.44 271 GLN A CA 1
ATOM 2009 C C . GLN A 1 271 ? 18.685 -35.193 -17.753 1.00 50.62 271 GLN A C 1
ATOM 2010 O O . GLN A 1 271 ? 17.508 -35.377 -18.041 1.00 50.65 271 GLN A O 1
ATOM 2016 N N . GLU A 1 272 ? 19.578 -36.170 -17.597 1.00 57.15 272 GLU A N 1
ATOM 2017 C CA . GLU A 1 272 ? 19.277 -37.591 -17.772 1.00 61.36 272 GLU A CA 1
ATOM 2018 C C . GLU A 1 272 ? 18.210 -38.073 -16.782 1.00 57.90 272 GLU A C 1
ATOM 2019 O O . GLU A 1 272 ? 17.383 -38.902 -17.154 1.00 48.80 272 GLU A O 1
ATOM 2025 N N . ASN A 1 273 ? 18.246 -37.543 -15.547 1.00 58.90 273 ASN A N 1
ATOM 2026 C CA . ASN A 1 273 ? 17.302 -37.901 -14.451 1.00 61.12 273 ASN A CA 1
ATOM 2027 C C . ASN A 1 273 ? 16.153 -36.874 -14.197 1.00 60.74 273 ASN A C 1
ATOM 2028 O O . ASN A 1 273 ? 15.394 -37.013 -13.232 1.00 59.74 273 ASN A O 1
ATOM 2033 N N . MET A 1 274 ? 16.014 -35.878 -15.075 1.00 53.40 274 MET A N 1
ATOM 2034 C CA . MET A 1 274 ? 15.029 -34.817 -14.915 1.00 49.45 274 MET A CA 1
ATOM 2035 C C . MET A 1 274 ? 13.651 -35.436 -14.954 1.00 44.88 274 MET A C 1
ATOM 2036 O O . MET A 1 274 ? 13.272 -36.014 -15.984 1.00 48.05 274 MET A O 1
ATOM 2041 N N . PRO A 1 275 ? 12.886 -35.318 -13.854 1.00 37.64 275 PRO A N 1
ATOM 2042 C CA . PRO A 1 275 ? 11.600 -36.009 -13.853 1.00 36.85 275 PRO A CA 1
ATOM 2043 C C . PRO A 1 275 ? 10.509 -35.295 -14.695 1.00 37.13 275 PRO A C 1
ATOM 2044 O O . PRO A 1 275 ? 10.563 -34.059 -14.950 1.00 31.46 275 PRO A O 1
ATOM 2048 N N . ASN A 1 276 ? 9.549 -36.097 -15.148 1.00 37.74 276 ASN A N 1
ATOM 2049 C CA . ASN A 1 276 ? 8.349 -35.573 -15.823 1.00 40.27 276 ASN A CA 1
ATOM 2050 C C . ASN A 1 276 ? 7.325 -35.019 -14.786 1.00 35.20 276 ASN A C 1
ATOM 2051 O O . ASN A 1 276 ? 6.447 -35.763 -14.324 1.00 34.70 276 ASN A O 1
ATOM 2056 N N . VAL A 1 277 ? 7.407 -33.721 -14.485 1.00 33.33 277 VAL A N 1
ATOM 2057 C CA . VAL A 1 277 ? 6.600 -33.113 -13.391 1.00 32.42 277 VAL A CA 1
ATOM 2058 C C . VAL A 1 277 ? 5.100 -32.966 -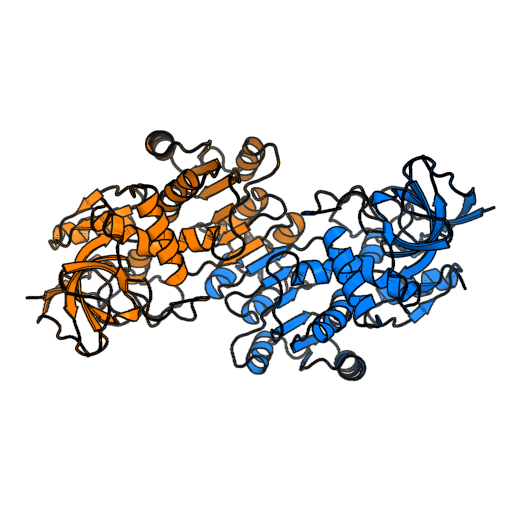13.690 1.00 31.63 277 VAL A C 1
ATOM 2059 O O . VAL A 1 277 ? 4.252 -33.350 -12.850 1.00 30.01 277 VAL A O 1
ATOM 2063 N N . PRO A 1 278 ? 4.743 -32.461 -14.891 1.00 29.55 278 PRO A N 1
ATOM 2064 C CA . PRO A 1 278 ? 3.331 -32.491 -15.258 1.00 28.99 278 PRO A CA 1
ATOM 2065 C C . PRO A 1 278 ? 2.696 -33.864 -15.092 1.00 29.50 278 PRO A C 1
ATOM 2066 O O . PRO A 1 278 ? 1.603 -33.979 -14.531 1.00 28.23 278 PRO A O 1
ATOM 2070 N N . LEU A 1 279 ? 3.396 -34.916 -15.530 1.00 32.40 279 LEU A N 1
ATOM 2071 C CA . LEU A 1 279 ? 2.807 -36.247 -15.434 1.00 35.60 279 LEU A CA 1
ATOM 2072 C C . LEU A 1 279 ? 2.699 -36.746 -13.968 1.00 36.09 279 LEU A C 1
ATOM 2073 O O . LEU A 1 279 ? 1.647 -37.333 -13.584 1.00 34.01 279 LEU A O 1
ATOM 2078 N N . LEU A 1 280 ? 3.761 -36.510 -13.175 1.00 29.72 280 LEU A N 1
ATOM 2079 C CA . LEU A 1 280 ? 3.778 -36.941 -11.778 1.00 32.67 280 LEU A CA 1
ATOM 2080 C C . LEU A 1 280 ? 2.717 -36.240 -10.925 1.00 30.79 280 LEU A C 1
ATOM 2081 O O . LEU A 1 280 ? 2.032 -36.879 -10.106 1.00 34.71 280 LEU A O 1
ATOM 2086 N N . ALA A 1 281 ? 2.605 -34.930 -11.123 1.00 28.15 281 ALA A N 1
ATOM 2087 C CA . ALA A 1 281 ? 1.606 -34.128 -10.461 1.00 28.70 281 ALA A CA 1
ATOM 2088 C C . ALA A 1 281 ? 0.189 -34.494 -10.896 1.00 28.45 281 ALA A C 1
ATOM 2089 O O . ALA A 1 281 ? -0.726 -34.521 -10.053 1.00 27.43 281 ALA A O 1
ATOM 2091 N N . LEU A 1 282 ? 0.007 -34.773 -12.191 1.00 29.15 282 LEU A N 1
ATOM 2092 C CA . LEU A 1 282 ? -1.288 -35.285 -12.698 1.00 30.83 282 LEU A CA 1
ATOM 2093 C C . LEU A 1 282 ? -1.728 -36.591 -12.001 1.00 32.49 282 LEU A C 1
ATOM 2094 O O . LEU A 1 282 ? -2.898 -36.745 -11.584 1.00 33.70 282 LEU A O 1
ATOM 2099 N N . ILE A 1 283 ? -0.768 -37.496 -11.846 1.00 32.16 283 ILE A N 1
ATOM 2100 C CA . ILE A 1 283 ? -0.974 -38.769 -11.174 1.00 32.03 283 ILE A CA 1
ATOM 2101 C C . ILE A 1 283 ? -1.188 -38.604 -9.680 1.00 29.99 283 ILE A C 1
ATOM 2102 O O . ILE A 1 283 ? -2.110 -39.249 -9.134 1.00 28.58 283 ILE A O 1
ATOM 2107 N N . GLN A 1 284 ? -0.394 -37.748 -9.021 1.00 28.05 284 GLN A N 1
ATOM 2108 C CA . GLN A 1 284 ? -0.634 -37.496 -7.600 1.00 29.10 284 GLN A CA 1
ATOM 2109 C C . GLN A 1 284 ? -1.839 -36.666 -7.312 1.00 28.19 284 GLN A C 1
ATOM 2110 O O . GLN A 1 284 ? -2.385 -36.799 -6.209 1.00 30.22 284 GLN A O 1
ATOM 2116 N N . GLY A 1 285 ? -2.262 -35.800 -8.237 1.00 27.27 285 GLY A N 1
ATOM 2117 C CA . GLY A 1 285 ? -3.404 -34.898 -7.928 1.00 27.56 285 GLY A CA 1
ATOM 2118 C C . GLY A 1 285 ? -3.034 -33.740 -6.995 1.00 28.41 285 GLY A C 1
ATOM 2119 O O . GLY A 1 285 ? -3.840 -33.254 -6.240 1.00 25.30 285 GLY A O 1
ATOM 2120 N N . CYS A 1 286 ? -1.799 -33.258 -7.073 1.00 31.13 286 CYS A N 1
ATOM 2121 C CA . CYS A 1 286 ? -1.325 -32.261 -6.106 1.00 30.50 286 CYS A CA 1
ATOM 2122 C C . CYS A 1 286 ? -0.822 -31.087 -6.856 1.00 27.21 286 CYS A C 1
ATOM 2123 O O . CYS A 1 286 ? -0.681 -31.139 -8.070 1.00 25.20 286 CYS A O 1
ATOM 2126 N N . ALA A 1 287 ? -0.608 -30.012 -6.119 1.00 28.27 287 ALA A N 1
ATOM 2127 C CA . ALA A 1 287 ? -0.203 -28.727 -6.704 1.00 27.84 287 ALA A CA 1
ATOM 2128 C C . ALA A 1 287 ? 1.278 -28.384 -6.419 1.00 27.17 287 ALA A C 1
ATOM 2129 O O . ALA A 1 287 ? 1.882 -28.894 -5.474 1.00 25.20 287 ALA A O 1
ATOM 2131 N N . LEU A 1 288 ? 1.873 -27.587 -7.300 1.00 27.05 288 LEU A N 1
ATOM 2132 C CA . LEU A 1 288 ? 3.178 -26.979 -7.057 1.00 27.46 288 LEU A CA 1
ATOM 2133 C C . LEU A 1 288 ? 3.006 -25.500 -7.207 1.00 26.75 288 LEU A C 1
ATOM 2134 O O . LEU A 1 288 ? 2.277 -25.071 -8.087 1.00 32.14 288 LEU A O 1
ATOM 2139 N N . ARG A 1 289 ? 3.712 -24.725 -6.401 1.00 25.35 289 ARG A N 1
ATOM 2140 C CA . ARG A 1 289 ? 3.651 -23.292 -6.520 1.00 26.67 289 ARG A CA 1
ATOM 2141 C C . ARG A 1 289 ? 5.004 -22.662 -6.274 1.00 25.84 289 ARG A C 1
ATOM 2142 O O . ARG A 1 289 ? 5.639 -22.935 -5.262 1.00 25.40 289 ARG A O 1
ATOM 2150 N N . GLY A 1 290 ? 5.422 -21.791 -7.188 1.00 26.33 290 GLY A N 1
ATOM 2151 C CA . GLY A 1 290 ? 6.651 -21.010 -7.025 1.00 26.46 290 GLY A CA 1
ATOM 2152 C C . GLY A 1 290 ? 6.387 -19.854 -6.071 1.00 27.13 290 GLY A C 1
ATOM 2153 O O . GLY A 1 290 ? 5.666 -18.906 -6.401 1.00 26.74 290 GLY A O 1
ATOM 2154 N N . VAL A 1 291 ? 6.968 -19.934 -4.884 1.00 29.75 291 VAL A N 1
ATOM 2155 C CA . VAL A 1 291 ? 6.750 -18.941 -3.807 1.00 31.99 291 VAL A CA 1
ATOM 2156 C C . VAL A 1 291 ? 7.841 -17.857 -3.850 1.00 35.33 291 VAL A C 1
ATOM 2157 O O . VAL A 1 291 ? 9.026 -18.187 -3.898 1.00 39.67 291 VAL A O 1
ATOM 2161 N N . GLN A 1 292 ? 7.457 -16.583 -3.799 1.00 36.29 292 GLN A N 1
ATOM 2162 C CA . GLN A 1 292 ? 8.424 -15.471 -3.946 1.00 36.72 292 GLN A CA 1
ATOM 2163 C C . GLN A 1 292 ? 8.353 -14.511 -2.762 1.00 32.74 292 GLN A C 1
ATOM 2164 O O . GLN A 1 292 ? 7.558 -13.582 -2.776 1.00 31.62 292 GLN A O 1
ATOM 2170 N N . ALA A 1 293 ? 9.180 -14.737 -1.747 1.00 32.55 293 ALA A N 1
ATOM 2171 C CA . ALA A 1 293 ? 9.077 -14.031 -0.480 1.00 30.68 293 ALA A CA 1
ATOM 2172 C C . ALA A 1 293 ? 7.632 -13.952 -0.031 1.00 32.40 293 ALA A C 1
ATOM 2173 O O . ALA A 1 293 ? 6.992 -14.995 0.103 1.00 38.41 293 ALA A O 1
ATOM 2175 N N . GLY A 1 294 ? 7.095 -12.749 0.154 1.00 30.26 294 GLY A N 1
ATOM 2176 C CA . GLY A 1 294 ? 5.762 -12.556 0.712 1.00 30.12 294 GLY A CA 1
ATOM 2177 C C . GLY A 1 294 ? 5.495 -11.066 0.861 1.00 29.98 294 GLY A C 1
ATOM 2178 O O . GLY A 1 294 ? 6.396 -10.298 1.109 1.00 33.73 294 GLY A O 1
ATOM 2179 N N . SER A 1 295 ? 4.254 -10.663 0.724 1.00 26.05 295 SER A N 1
ATOM 2180 C CA . SER A 1 295 ? 3.913 -9.284 0.739 1.00 26.57 295 SER A CA 1
ATOM 2181 C C . SER A 1 295 ? 3.916 -8.722 2.180 1.00 28.37 295 SER A C 1
ATOM 2182 O O . SER A 1 295 ? 3.923 -9.475 3.200 1.00 28.37 295 SER A O 1
ATOM 2185 N N . LYS A 1 296 ? 3.818 -7.400 2.244 1.00 24.14 296 LYS A N 1
ATOM 2186 C CA . LYS A 1 296 ? 3.673 -6.774 3.504 1.00 25.88 296 LYS A CA 1
ATOM 2187 C C . LYS A 1 296 ? 2.394 -7.156 4.233 1.00 23.96 296 LYS A C 1
ATOM 2188 O O . LYS A 1 296 ? 2.439 -7.377 5.421 1.00 22.58 296 LYS A O 1
ATOM 2194 N N . GLN A 1 297 ? 1.265 -7.218 3.541 1.00 23.45 297 GLN A N 1
ATOM 2195 C CA . GLN A 1 297 ? 0.018 -7.664 4.172 1.00 25.76 297 GLN A CA 1
ATOM 2196 C C . GLN A 1 297 ? 0.159 -8.972 4.923 1.00 27.19 297 GLN A C 1
ATOM 2197 O O . GLN A 1 297 ? -0.221 -9.046 6.096 1.00 31.00 297 GLN A O 1
ATOM 2203 N N . LEU A 1 298 ? 0.702 -9.983 4.233 1.00 27.46 298 LEU A N 1
ATOM 2204 C CA . LEU A 1 298 ? 0.943 -11.347 4.787 1.00 29.89 298 LEU A CA 1
ATOM 2205 C C . LEU A 1 298 ? 1.903 -11.390 5.966 1.00 28.00 298 LEU A C 1
ATOM 2206 O O . LEU A 1 298 ? 1.658 -12.004 6.987 1.00 27.36 298 LEU A O 1
ATOM 2211 N N . THR A 1 299 ? 3.061 -10.819 5.732 1.00 24.95 299 THR A N 1
ATOM 2212 C CA . THR A 1 299 ? 4.088 -10.741 6.712 1.00 25.26 299 THR A CA 1
ATOM 2213 C C . THR A 1 299 ? 3.593 -10.064 8.008 1.00 23.47 299 THR A C 1
ATOM 2214 O O . THR A 1 299 ? 3.970 -10.482 9.085 1.00 22.02 299 THR A O 1
ATOM 2218 N N . THR A 1 300 ? 2.732 -9.063 7.887 1.00 22.85 300 THR A N 1
ATOM 2219 C CA . THR A 1 300 ? 2.131 -8.414 9.059 1.00 25.03 300 THR A CA 1
ATOM 2220 C C . THR A 1 300 ? 1.257 -9.366 9.895 1.00 25.82 300 THR A C 1
ATOM 2221 O O . THR A 1 300 ? 1.325 -9.385 11.148 1.00 26.41 300 THR A O 1
ATOM 2225 N N . GLU A 1 301 ? 0.526 -10.220 9.208 1.00 27.75 301 GLU A N 1
ATOM 2226 C CA . GLU A 1 301 ? -0.291 -11.229 9.883 1.00 30.06 301 GLU A CA 1
ATOM 2227 C C . GLU A 1 301 ? 0.527 -12.215 10.687 1.00 28.52 301 GLU A C 1
ATOM 2228 O O . GLU A 1 301 ? 0.071 -12.685 11.758 1.00 28.19 301 GLU A O 1
ATOM 2234 N N . MET A 1 302 ? 1.684 -12.564 10.132 1.00 25.22 302 MET A N 1
ATOM 2235 C CA . MET A 1 302 ? 2.561 -13.579 10.730 1.00 26.16 302 MET A CA 1
ATOM 2236 C C . MET A 1 302 ? 3.288 -12.949 11.892 1.00 25.90 302 MET A C 1
ATOM 2237 O O . MET A 1 302 ? 3.504 -13.599 12.904 1.00 22.68 302 MET A O 1
ATOM 2242 N N . VAL A 1 303 ? 3.660 -11.679 11.730 1.00 26.80 303 VAL A N 1
ATOM 2243 C CA . VAL A 1 303 ? 4.222 -10.905 12.831 1.00 27.07 303 VAL A CA 1
ATOM 2244 C C . VAL A 1 303 ? 3.222 -10.822 14.004 1.00 28.15 303 VAL A C 1
ATOM 2245 O O . VAL A 1 303 ? 3.608 -11.080 15.156 1.00 24.53 303 VAL A O 1
ATOM 2249 N N . ASN A 1 304 ? 1.960 -10.500 13.697 1.00 27.71 304 ASN A N 1
ATOM 2250 C CA . ASN A 1 304 ? 0.929 -10.438 14.718 1.00 31.07 304 ASN A CA 1
ATOM 2251 C C . ASN A 1 304 ? 0.706 -11.766 15.464 1.00 28.27 304 ASN A C 1
ATOM 2252 O O . ASN A 1 304 ? 0.582 -11.792 16.683 1.00 25.52 304 ASN A O 1
ATOM 2257 N N . PHE A 1 305 ? 0.678 -12.848 14.710 1.00 25.92 305 PHE A N 1
ATOM 2258 C CA . PHE A 1 305 ? 0.642 -14.167 15.257 1.00 27.29 305 PHE A CA 1
ATOM 2259 C C . PHE A 1 305 ? 1.835 -14.436 16.191 1.00 26.21 305 PHE A C 1
ATOM 2260 O O . PHE A 1 305 ? 1.630 -14.909 17.335 1.00 24.50 305 PHE A O 1
ATOM 2268 N N . VAL A 1 306 ? 3.039 -14.157 15.707 1.00 23.82 306 VAL A N 1
ATOM 2269 C CA . VAL A 1 306 ? 4.253 -14.415 16.481 1.00 25.63 306 VAL A CA 1
ATOM 2270 C C . VAL A 1 306 ? 4.254 -13.694 17.843 1.00 27.73 306 VAL A C 1
ATOM 2271 O O . VAL A 1 306 ? 4.532 -14.325 18.879 1.00 29.69 306 VAL A O 1
ATOM 2275 N N . SER A 1 307 ? 3.949 -12.402 17.819 1.00 27.15 307 SER A N 1
ATOM 2276 C CA . SER A 1 307 ? 3.721 -11.624 19.022 1.00 28.77 307 SER A CA 1
ATOM 2277 C C . SER A 1 307 ? 2.594 -12.177 19.890 1.00 29.36 307 SER A C 1
ATOM 2278 O O . SER A 1 307 ? 2.838 -12.469 21.049 1.00 29.46 307 SER A O 1
ATOM 2281 N N . ARG A 1 308 ? 1.386 -12.344 19.342 1.00 29.00 308 ARG A N 1
ATOM 2282 C CA . ARG A 1 308 ? 0.221 -12.682 20.164 1.00 30.00 308 ARG A CA 1
ATOM 2283 C C . ARG A 1 308 ? 0.396 -14.046 20.859 1.00 30.70 308 ARG A C 1
ATOM 2284 O O . ARG A 1 308 ? -0.032 -14.232 21.993 1.00 27.42 308 ARG A O 1
ATOM 2292 N N . LYS A 1 309 ? 1.042 -14.986 20.182 1.00 29.46 309 LYS A N 1
ATOM 2293 C CA . LYS A 1 309 ? 1.194 -16.324 20.696 1.00 30.40 309 LYS A CA 1
ATOM 2294 C C . LYS A 1 309 ? 2.570 -16.547 21.260 1.00 30.91 309 LYS A C 1
ATOM 2295 O O . LYS A 1 309 ? 2.889 -17.669 21.621 1.00 27.57 309 LYS A O 1
ATOM 2301 N N . ASN A 1 310 ? 3.406 -15.507 21.304 1.00 31.51 310 ASN A N 1
ATOM 2302 C CA . ASN A 1 310 ? 4.673 -15.607 22.003 1.00 33.40 310 ASN A CA 1
ATOM 2303 C C . ASN A 1 310 ? 5.635 -16.671 21.427 1.00 29.89 310 ASN A C 1
ATOM 2304 O O . ASN A 1 310 ? 6.444 -17.234 22.141 1.00 30.12 310 ASN A O 1
ATOM 2309 N N . VAL A 1 311 ? 5.547 -16.938 20.129 1.00 27.19 311 VAL A N 1
ATOM 2310 C CA . VAL A 1 311 ? 6.564 -17.728 19.437 1.00 27.55 311 VAL A CA 1
ATOM 2311 C C . VAL A 1 311 ? 7.898 -16.998 19.614 1.00 28.24 311 VAL A C 1
ATOM 2312 O O . VAL A 1 311 ? 7.936 -15.785 19.535 1.00 29.86 311 VAL A O 1
ATOM 2316 N N . GLN A 1 312 ? 8.964 -17.732 19.879 1.00 29.84 312 GLN A N 1
ATOM 2317 C CA . GLN A 1 312 ? 10.262 -17.153 20.244 1.00 30.07 312 GLN A CA 1
ATOM 2318 C C . GLN A 1 312 ? 11.210 -17.665 19.166 1.00 28.42 312 GLN A C 1
ATOM 2319 O O . GLN A 1 312 ? 11.713 -18.768 19.273 1.00 28.44 312 GLN A O 1
ATOM 2325 N N . PRO A 1 313 ? 11.410 -16.916 18.087 1.00 26.89 313 PRO A N 1
ATOM 2326 C CA . PRO A 1 313 ? 12.301 -17.400 17.012 1.00 27.81 313 PRO A CA 1
ATOM 2327 C C . PRO A 1 313 ? 13.681 -17.813 17.544 1.00 29.05 313 PRO A C 1
ATOM 2328 O O . PRO A 1 313 ? 14.287 -17.078 18.349 1.00 30.46 313 PRO A O 1
ATOM 2332 N N . TYR A 1 314 ? 14.154 -18.959 17.077 1.00 28.86 314 TYR A N 1
ATOM 2333 C CA . TYR A 1 314 ? 15.415 -19.544 17.496 1.00 28.75 314 TYR A CA 1
ATOM 2334 C C . TYR A 1 314 ? 16.645 -18.931 16.784 1.00 29.44 314 TYR A C 1
ATOM 2335 O O . TYR A 1 314 ? 16.746 -18.950 15.562 1.00 28.31 314 TYR A O 1
ATOM 2344 N N . ILE A 1 315 ? 17.592 -18.420 17.569 1.00 30.58 315 ILE A N 1
ATOM 2345 C CA . ILE A 1 315 ? 18.809 -17.843 17.023 1.00 32.04 315 ILE A CA 1
ATOM 2346 C C . ILE A 1 315 ? 19.958 -18.712 17.507 1.00 33.14 315 ILE A C 1
ATOM 2347 O O . ILE A 1 315 ? 20.153 -18.867 18.733 1.00 29.76 315 ILE A O 1
ATOM 2352 N N . HIS A 1 316 ? 20.679 -19.277 16.532 1.00 34.35 316 HIS A N 1
ATOM 2353 C CA . HIS A 1 316 ? 21.784 -20.207 16.747 1.00 41.91 316 HIS A CA 1
ATOM 2354 C C . HIS A 1 316 ? 22.920 -19.439 17.414 1.00 41.84 316 HIS A C 1
ATOM 2355 O O . HIS A 1 316 ? 23.311 -19.739 18.544 1.00 42.59 316 HIS A O 1
ATOM 2362 N N . LYS A 1 317 ? 23.400 -18.404 16.735 1.00 40.88 317 LYS A N 1
ATOM 2363 C CA . LYS A 1 317 ? 24.448 -17.547 17.265 1.00 39.83 317 LYS A CA 1
ATOM 2364 C C . LYS A 1 317 ? 24.281 -16.090 16.784 1.00 37.10 317 LYS A C 1
ATOM 2365 O O . LYS A 1 317 ? 24.024 -15.838 15.594 1.00 32.89 317 LYS A O 1
ATOM 2371 N N . THR A 1 318 ? 24.442 -15.166 17.732 1.00 34.05 318 THR A N 1
ATOM 2372 C CA . THR A 1 318 ? 24.408 -13.747 17.509 1.00 36.31 318 THR A CA 1
ATOM 2373 C C . THR A 1 318 ? 25.784 -13.134 17.712 1.00 36.63 318 THR A C 1
ATOM 2374 O O . THR A 1 318 ? 26.355 -13.220 18.784 1.00 38.84 318 THR A O 1
ATOM 2378 N N . PHE A 1 319 ? 26.277 -12.483 16.662 1.00 37.52 319 PHE A N 1
ATOM 2379 C CA . PHE A 1 319 ? 27.571 -11.819 16.612 1.00 33.88 319 PHE A CA 1
ATOM 2380 C C . PHE A 1 319 ? 27.421 -10.303 16.771 1.00 34.63 319 PHE A C 1
ATOM 2381 O O . PHE A 1 319 ? 26.368 -9.739 16.470 1.00 36.90 319 PHE A O 1
ATOM 2389 N N . GLY A 1 320 ? 28.494 -9.641 17.212 1.00 35.50 320 GLY A N 1
ATOM 2390 C CA . GLY A 1 320 ? 28.592 -8.170 17.218 1.00 32.76 320 GLY A CA 1
ATOM 2391 C C . GLY A 1 320 ? 28.795 -7.595 15.823 1.00 32.77 320 GLY A C 1
ATOM 2392 O O . GLY A 1 320 ? 28.755 -8.309 14.804 1.00 32.26 320 GLY A O 1
ATOM 2393 N N . PHE A 1 321 ? 29.021 -6.287 15.784 1.00 33.70 321 PHE A N 1
ATOM 2394 C CA . PHE A 1 321 ? 29.087 -5.523 14.542 1.00 32.77 321 PHE A CA 1
ATOM 2395 C C . PHE A 1 321 ? 30.506 -5.113 14.034 1.00 36.06 321 PHE A C 1
ATOM 2396 O O . PHE A 1 321 ? 30.611 -4.404 12.970 1.00 34.32 321 PHE A O 1
ATOM 2404 N N . THR A 1 322 ? 31.583 -5.550 14.734 1.00 35.90 322 THR A N 1
ATOM 2405 C CA . THR A 1 322 ? 32.988 -5.231 14.314 1.00 34.73 322 THR A CA 1
ATOM 2406 C C . THR A 1 322 ? 33.314 -6.072 13.097 1.00 34.78 322 THR A C 1
ATOM 2407 O O . THR A 1 322 ? 32.617 -7.052 12.850 1.00 38.43 322 THR A O 1
ATOM 2411 N N . GLU A 1 323 ? 34.332 -5.714 12.326 1.00 35.71 323 GLU A N 1
ATOM 2412 C CA . GLU A 1 323 ? 34.611 -6.463 11.067 1.00 39.87 323 GLU A CA 1
ATOM 2413 C C . GLU A 1 323 ? 34.824 -7.967 11.247 1.00 38.51 323 GLU A C 1
ATOM 2414 O O . GLU A 1 323 ? 34.320 -8.750 10.449 1.00 43.10 323 GLU A O 1
ATOM 2420 N N . ASN A 1 324 ? 35.614 -8.355 12.244 1.00 34.52 324 ASN A N 1
ATOM 2421 C CA . ASN A 1 324 ? 35.909 -9.772 12.475 1.00 37.90 324 ASN A CA 1
ATOM 2422 C C . ASN A 1 324 ? 34.613 -10.546 12.850 1.00 37.33 324 ASN A C 1
ATOM 2423 O O . ASN A 1 324 ? 34.342 -11.639 12.312 1.00 36.86 324 ASN A O 1
ATOM 2428 N N . GLU A 1 325 ? 33.788 -9.927 13.686 1.00 32.71 325 GLU A N 1
ATOM 2429 C CA . GLU A 1 325 ? 32.492 -10.482 14.011 1.00 35.06 325 GLU A CA 1
ATOM 2430 C C . GLU A 1 325 ? 31.586 -10.654 12.795 1.00 33.94 325 GLU A C 1
ATOM 2431 O O . GLU A 1 325 ? 31.021 -11.742 12.582 1.00 33.86 325 GLU A O 1
ATOM 2437 N N . VAL A 1 326 ? 31.488 -9.624 11.965 1.00 31.20 326 VAL A N 1
ATOM 2438 C CA . VAL A 1 326 ? 30.605 -9.703 10.798 1.00 30.11 326 VAL A CA 1
ATOM 2439 C C . VAL A 1 326 ? 31.057 -10.843 9.845 1.00 31.20 326 VAL A C 1
ATOM 2440 O O . VAL A 1 326 ? 30.218 -11.635 9.384 1.00 35.89 326 VAL A O 1
ATOM 2444 N N . MET A 1 327 ? 32.364 -10.970 9.620 1.00 30.82 327 MET A N 1
ATOM 2445 C CA . MET A 1 327 ? 32.904 -12.048 8.792 1.00 32.82 327 MET A CA 1
ATOM 2446 C C . MET A 1 327 ? 32.713 -13.384 9.474 1.00 31.97 327 MET A C 1
ATOM 2447 O O . MET A 1 327 ? 32.414 -14.348 8.809 1.00 31.19 327 MET A O 1
ATOM 2452 N N . ALA A 1 328 ? 32.831 -13.458 10.792 1.00 31.70 328 ALA A N 1
ATOM 2453 C CA . ALA A 1 328 ? 32.604 -14.750 11.429 1.00 33.05 328 ALA A CA 1
ATOM 2454 C C . ALA A 1 328 ? 31.140 -15.184 11.249 1.00 32.22 328 ALA A C 1
ATOM 2455 O O . ALA A 1 328 ? 30.860 -16.346 10.947 1.00 31.66 328 ALA A O 1
ATOM 2457 N N . ALA A 1 329 ? 30.219 -14.235 11.357 1.00 32.17 329 ALA A N 1
ATOM 2458 C CA . ALA A 1 329 ? 28.812 -14.536 11.111 1.00 32.34 329 ALA A CA 1
ATOM 2459 C C . ALA A 1 329 ? 28.556 -14.986 9.654 1.00 31.92 329 ALA A C 1
ATOM 2460 O O . ALA A 1 329 ? 27.855 -15.975 9.437 1.00 33.60 329 ALA A O 1
ATOM 2462 N N . PHE A 1 330 ? 29.084 -14.259 8.674 1.00 29.31 330 PHE A N 1
ATOM 2463 C CA . PHE A 1 330 ? 28.941 -14.676 7.262 1.00 29.03 330 PHE A CA 1
ATOM 2464 C C . PHE A 1 330 ? 29.594 -16.047 6.991 1.00 29.24 330 PHE A C 1
ATOM 2465 O O . PHE A 1 330 ? 29.034 -16.902 6.308 1.00 29.60 330 PHE A O 1
ATOM 2473 N N . ASP A 1 331 ? 30.774 -16.249 7.549 1.00 32.21 331 ASP A N 1
ATOM 2474 C CA . ASP A 1 331 ? 31.481 -17.536 7.435 1.00 32.70 331 ASP A CA 1
ATOM 2475 C C . ASP A 1 331 ? 30.610 -18.706 7.911 1.00 32.75 331 ASP A C 1
ATOM 2476 O O . ASP A 1 331 ? 30.431 -19.695 7.170 1.00 33.10 331 ASP A O 1
ATOM 2481 N N . LEU A 1 332 ? 30.042 -18.566 9.114 1.00 32.11 332 LEU A N 1
ATOM 2482 C CA . LEU A 1 332 ? 29.085 -19.552 9.676 1.00 31.58 332 LEU A CA 1
ATOM 2483 C C . LEU A 1 332 ? 27.892 -19.767 8.783 1.00 31.29 332 LEU A C 1
ATOM 2484 O O . LEU A 1 332 ? 27.569 -20.898 8.470 1.00 31.57 332 LEU A O 1
ATOM 2489 N N . GLN A 1 333 ? 27.285 -18.702 8.284 1.00 31.31 333 GLN A N 1
ATOM 2490 C CA . GLN A 1 333 ? 26.187 -18.877 7.307 1.00 33.97 333 GLN A CA 1
ATOM 2491 C C . GLN A 1 333 ? 26.601 -19.724 6.063 1.00 33.50 333 GLN A C 1
ATOM 2492 O O . GLN A 1 333 ? 25.848 -20.554 5.567 1.00 35.79 333 GLN A O 1
ATOM 2498 N N . ASN A 1 334 ? 27.814 -19.541 5.588 1.00 36.09 334 ASN A N 1
ATOM 2499 C CA . ASN A 1 334 ? 28.306 -20.290 4.417 1.00 36.24 334 ASN A CA 1
ATOM 2500 C C . ASN A 1 334 ? 28.621 -21.769 4.694 1.00 35.35 334 ASN A C 1
ATOM 2501 O O . ASN A 1 334 ? 28.447 -22.599 3.817 1.00 29.61 334 ASN A O 1
ATOM 2506 N N . SER A 1 335 ? 29.064 -22.078 5.909 1.00 37.13 335 SER A N 1
ATOM 2507 C CA . SER A 1 335 ? 29.549 -23.428 6.260 1.00 39.70 335 SER A CA 1
ATOM 2508 C C . SER A 1 335 ? 28.475 -24.524 6.164 1.00 43.36 335 SER A C 1
ATOM 2509 O O . SER A 1 335 ? 28.792 -25.713 6.032 1.00 43.60 335 SER A O 1
ATOM 2512 N N . GLY A 1 336 ? 27.209 -24.122 6.301 1.00 44.39 336 GLY A N 1
ATOM 2513 C CA . GLY A 1 336 ? 26.110 -25.058 6.416 1.00 43.70 336 GLY A CA 1
ATOM 2514 C C . GLY A 1 336 ? 25.998 -25.789 7.743 1.00 42.86 336 GLY A C 1
ATOM 2515 O O . GLY A 1 336 ? 25.118 -26.595 7.880 1.00 46.18 336 GLY A O 1
ATOM 2516 N N . LYS A 1 337 ? 26.833 -25.478 8.730 1.00 40.62 337 LYS A N 1
ATOM 2517 C CA . LYS A 1 337 ? 26.821 -26.189 10.009 1.00 47.61 337 LYS A CA 1
ATOM 2518 C C . LYS A 1 337 ? 25.780 -25.623 11.011 1.00 46.54 337 LYS A C 1
ATOM 2519 O O . LYS A 1 337 ? 25.558 -26.182 12.063 1.00 40.94 337 LYS A O 1
ATOM 2525 N N . GLN A 1 338 ? 25.156 -24.506 10.661 1.00 49.24 338 GLN A N 1
ATOM 2526 C CA . GLN A 1 338 ? 24.214 -23.813 11.532 1.00 48.59 338 GLN A CA 1
ATOM 2527 C C . GLN A 1 338 ? 22.869 -24.533 11.485 1.00 41.80 338 GLN A C 1
ATOM 2528 O O . GLN A 1 338 ? 22.536 -25.155 10.481 1.00 42.27 338 GLN A O 1
ATOM 2534 N N . ILE A 1 339 ? 22.127 -24.457 12.584 1.00 39.94 339 ILE A N 1
ATOM 2535 C CA . ILE A 1 339 ? 20.697 -24.757 12.627 1.00 40.34 339 ILE A CA 1
ATOM 2536 C C . ILE A 1 339 ? 19.870 -23.452 12.610 1.00 39.95 339 ILE A C 1
ATOM 2537 O O . ILE A 1 339 ? 19.896 -22.671 13.591 1.00 34.57 339 ILE A O 1
ATOM 2542 N N . GLY A 1 340 ? 19.112 -23.221 11.516 1.00 40.46 340 GLY A N 1
ATOM 2543 C CA . GLY A 1 340 ? 18.172 -22.031 11.464 1.00 39.80 340 GLY A CA 1
ATOM 2544 C C . GLY A 1 340 ? 18.849 -20.696 11.185 1.00 38.32 340 GLY A C 1
ATOM 2545 O O . GLY A 1 340 ? 19.496 -20.560 10.155 1.00 37.75 340 GLY A O 1
ATOM 2546 N N . LYS A 1 341 ? 18.808 -19.748 12.139 1.00 44.77 341 LYS A N 1
ATOM 2547 C CA . LYS A 1 341 ? 19.300 -18.347 11.900 1.00 39.10 341 LYS A CA 1
ATOM 2548 C C . LYS A 1 341 ? 20.633 -17.965 12.561 1.00 38.88 341 LYS A C 1
ATOM 2549 O O . LYS A 1 341 ? 20.872 -18.294 13.717 1.00 33.21 341 LYS A O 1
ATOM 2555 N N . VAL A 1 342 ? 21.467 -17.244 11.784 1.00 35.64 342 VAL A N 1
ATOM 2556 C CA . VAL A 1 342 ? 22.656 -16.541 12.282 1.00 32.65 342 VAL A CA 1
ATOM 2557 C C . VAL A 1 342 ? 22.310 -15.054 12.392 1.00 29.29 342 VAL A C 1
ATOM 2558 O O . VAL A 1 342 ? 21.834 -14.459 11.432 1.00 26.37 342 VAL A O 1
ATOM 2562 N N . GLY A 1 343 ? 22.616 -14.468 13.545 1.00 27.76 343 GLY A N 1
ATOM 2563 C CA . GLY A 1 343 ? 22.255 -13.094 13.874 1.00 27.95 343 GLY A CA 1
ATOM 2564 C C . GLY A 1 343 ? 23.469 -12.186 14.080 1.00 28.16 343 GLY A C 1
ATOM 2565 O O . GLY A 1 343 ? 24.595 -12.634 14.325 1.00 26.21 343 GLY A O 1
ATOM 2566 N N . ILE A 1 344 ? 23.207 -10.895 13.920 1.00 29.99 344 ILE A N 1
ATOM 2567 C CA . ILE A 1 344 ? 24.163 -9.819 14.088 1.00 28.61 344 ILE A CA 1
ATOM 2568 C C . ILE A 1 344 ? 23.513 -8.665 14.879 1.00 27.76 344 ILE A C 1
ATOM 2569 O O . ILE A 1 344 ? 22.525 -8.073 14.456 1.00 27.08 344 ILE A O 1
ATOM 2574 N N . ALA A 1 345 ? 24.082 -8.363 16.037 1.00 30.58 345 ALA A N 1
ATOM 2575 C CA . ALA A 1 345 ? 23.623 -7.266 16.884 1.00 31.57 345 ALA A CA 1
ATOM 2576 C C . ALA A 1 345 ? 24.325 -6.014 16.468 1.00 30.26 345 ALA A C 1
ATOM 2577 O O . ALA A 1 345 ? 25.415 -5.781 16.888 1.00 32.40 345 ALA A O 1
ATOM 2579 N N . VAL A 1 346 ? 23.681 -5.201 15.649 1.00 34.89 346 VAL A N 1
ATOM 2580 C CA . VAL A 1 346 ? 24.224 -3.905 15.235 1.00 35.47 346 VAL A CA 1
ATOM 2581 C C . VAL A 1 346 ? 24.378 -2.949 16.456 1.00 36.58 346 VAL A C 1
ATOM 2582 O O . VAL A 1 346 ? 25.352 -2.227 16.522 1.00 34.50 346 VAL A O 1
ATOM 2586 N N . LYS A 1 347 ? 23.438 -2.985 17.407 1.00 40.46 347 LYS A N 1
ATOM 2587 C CA . LYS A 1 347 ? 23.570 -2.336 18.738 1.00 51.06 347 LYS A CA 1
ATOM 2588 C C . LYS A 1 347 ? 23.596 -3.350 19.893 1.00 56.98 347 LYS A C 1
ATOM 2589 O O . LYS A 1 347 ? 22.877 -4.355 19.839 1.00 52.72 347 LYS A O 1
ATOM 2595 N N . ASP A 1 348 ? 24.441 -3.051 20.897 1.00 65.93 348 ASP A N 1
ATOM 2596 C CA . ASP A 1 348 ? 24.355 -3.502 22.329 1.00 71.02 348 ASP A CA 1
ATOM 2597 C C . ASP A 1 348 ? 25.696 -3.340 23.051 1.00 76.10 348 ASP A C 1
ATOM 2598 O O . ASP A 1 348 ? 26.695 -2.960 22.433 1.00 87.64 348 ASP A O 1
ATOM 2603 N N . THR B 1 3 ? -33.877 -56.893 -24.318 1.00 44.81 3 THR B N 1
ATOM 2604 C CA . THR B 1 3 ? -34.356 -55.849 -23.336 1.00 45.01 3 THR B CA 1
ATOM 2605 C C . THR B 1 3 ? -33.241 -54.853 -22.879 1.00 40.61 3 THR B C 1
ATOM 2606 O O . THR B 1 3 ? -33.577 -53.699 -22.742 1.00 47.72 3 THR B O 1
ATOM 2610 N N . ASN B 1 4 ? -31.981 -55.246 -22.623 1.00 35.83 4 ASN B N 1
ATOM 2611 C CA . ASN B 1 4 ? -30.850 -54.249 -22.513 1.00 33.37 4 ASN B CA 1
ATOM 2612 C C . ASN B 1 4 ? -29.732 -54.410 -23.551 1.00 30.38 4 ASN B C 1
ATOM 2613 O O . ASN B 1 4 ? -28.945 -55.314 -23.468 1.00 30.59 4 ASN B O 1
ATOM 2618 N N . THR B 1 5 ? -29.626 -53.499 -24.511 1.00 30.15 5 THR B N 1
ATOM 2619 C CA . THR B 1 5 ? -28.516 -53.563 -25.459 1.00 29.32 5 THR B CA 1
ATOM 2620 C C . THR B 1 5 ? -27.362 -52.797 -24.909 1.00 27.58 5 THR B C 1
ATOM 2621 O O . THR B 1 5 ? -27.474 -51.616 -24.639 1.00 28.46 5 THR B O 1
ATOM 2625 N N . VAL B 1 6 ? -26.244 -53.477 -24.771 1.00 27.95 6 VAL B N 1
ATOM 2626 C CA . VAL B 1 6 ? -25.022 -52.914 -24.248 1.00 28.11 6 VAL B CA 1
ATOM 2627 C C . VAL B 1 6 ? -23.867 -53.098 -25.242 1.00 29.13 6 VAL B C 1
ATOM 2628 O O . VAL B 1 6 ? -23.912 -54.007 -26.133 1.00 32.50 6 VAL B O 1
ATOM 2632 N N . TYR B 1 7 ? -22.820 -52.285 -25.074 1.00 26.01 7 TYR B N 1
ATOM 2633 C CA . TYR B 1 7 ? -21.516 -52.575 -25.742 1.00 27.32 7 TYR B CA 1
ATOM 2634 C C . TYR B 1 7 ? -20.446 -52.941 -24.724 1.00 24.70 7 TYR B C 1
ATOM 2635 O O . TYR B 1 7 ? -20.266 -52.229 -23.747 1.00 25.75 7 TYR B O 1
ATOM 2644 N N . ARG B 1 8 ? -19.712 -54.016 -24.963 1.00 25.85 8 ARG B N 1
ATOM 2645 C CA . ARG B 1 8 ? -18.650 -54.451 -24.055 1.00 26.45 8 ARG B CA 1
ATOM 2646 C C . ARG B 1 8 ? -17.365 -54.736 -24.844 1.00 29.98 8 ARG B C 1
ATOM 2647 O O . ARG B 1 8 ? -17.386 -55.155 -26.029 1.00 32.27 8 ARG B O 1
ATOM 2655 N N . ILE B 1 9 ? -16.230 -54.524 -24.182 1.00 31.84 9 ILE B N 1
ATOM 2656 C CA . ILE B 1 9 ? -14.930 -54.828 -24.758 1.00 31.02 9 ILE B CA 1
ATOM 2657 C C . ILE B 1 9 ? -14.107 -55.558 -23.733 1.00 31.87 9 ILE B C 1
ATOM 2658 O O . ILE B 1 9 ? -14.054 -55.156 -22.573 1.00 29.56 9 ILE B O 1
ATOM 2663 N N . ASN B 1 10 ? -13.495 -56.653 -24.179 1.00 36.55 10 ASN B N 1
ATOM 2664 C CA . ASN B 1 10 ? -12.573 -57.451 -23.361 1.00 40.05 10 ASN B CA 1
ATOM 2665 C C . ASN B 1 10 ? -11.137 -57.570 -23.954 1.00 39.28 10 ASN B C 1
ATOM 2666 O O . ASN B 1 10 ? -10.202 -57.826 -23.226 1.00 38.64 10 ASN B O 1
ATOM 2671 N N . ASP B 1 11 ? -10.959 -57.349 -25.252 1.00 38.55 11 ASP B N 1
ATOM 2672 C CA . ASP B 1 11 ? -9.631 -57.304 -25.842 1.00 38.34 11 ASP B CA 1
ATOM 2673 C C . ASP B 1 11 ? -9.263 -55.825 -26.188 1.00 36.79 11 ASP B C 1
ATOM 2674 O O . ASP B 1 11 ? -9.571 -55.300 -27.265 1.00 33.25 11 ASP B O 1
ATOM 2679 N N . ARG B 1 12 ? -8.574 -55.170 -25.266 1.00 36.16 12 ARG B N 1
ATOM 2680 C CA . ARG B 1 12 ? -8.305 -53.743 -25.358 1.00 37.88 12 ARG B CA 1
ATOM 2681 C C . ARG B 1 12 ? -7.055 -53.400 -26.183 1.00 37.97 12 ARG B C 1
ATOM 2682 O O . ARG B 1 12 ? -6.033 -52.936 -25.667 1.00 40.54 12 ARG B O 1
ATOM 2690 N N . THR B 1 13 ? -7.172 -53.653 -27.478 1.00 36.55 13 THR B N 1
ATOM 2691 C CA . THR B 1 13 ? -6.152 -53.283 -28.468 1.00 38.16 13 THR B CA 1
ATOM 2692 C C . THR B 1 13 ? -6.717 -52.354 -29.541 1.00 37.08 13 THR B C 1
ATOM 2693 O O . THR B 1 13 ? -5.977 -51.815 -30.337 1.00 39.74 13 THR B O 1
ATOM 2697 N N . SER B 1 14 ? -8.028 -52.153 -29.554 1.00 38.15 14 SER B N 1
ATOM 2698 C CA . SER B 1 14 ? -8.690 -51.248 -30.501 1.00 37.67 14 SER B CA 1
ATOM 2699 C C . SER B 1 14 ? -10.157 -51.131 -30.074 1.00 36.51 14 SER B C 1
ATOM 2700 O O . SER B 1 14 ? -10.770 -52.115 -29.639 1.00 32.23 14 SER B O 1
ATOM 2703 N N . HIS B 1 15 ? -10.711 -49.933 -30.203 1.00 35.76 15 HIS B N 1
ATOM 2704 C CA . HIS B 1 15 ? -12.155 -49.766 -30.093 1.00 36.08 15 HIS B CA 1
ATOM 2705 C C . HIS B 1 15 ? -13.011 -50.622 -31.081 1.00 34.48 15 HIS B C 1
ATOM 2706 O O . HIS B 1 15 ? -14.205 -50.864 -30.813 1.00 33.23 15 HIS B O 1
ATOM 2713 N N . HIS B 1 16 ? -12.410 -51.117 -32.166 1.00 36.25 16 HIS B N 1
ATOM 2714 C CA . HIS B 1 16 ? -13.096 -52.101 -33.098 1.00 36.91 16 HIS B CA 1
ATOM 2715 C C . HIS B 1 16 ? -13.394 -53.462 -32.484 1.00 34.66 16 HIS B C 1
ATOM 2716 O O . HIS B 1 16 ? -14.073 -54.253 -33.083 1.00 38.82 16 HIS B O 1
ATOM 2723 N N . ASN B 1 17 ? -12.884 -53.730 -31.289 1.00 37.44 17 ASN B N 1
ATOM 2724 C CA . ASN B 1 17 ? -13.217 -54.933 -30.521 1.00 37.25 17 ASN B CA 1
ATOM 2725 C C . ASN B 1 17 ? -14.436 -54.813 -29.617 1.00 38.10 17 ASN B C 1
ATOM 2726 O O . ASN B 1 17 ? -14.699 -55.730 -28.839 1.00 39.06 17 ASN B O 1
ATOM 2731 N N . LEU B 1 18 ? -15.157 -53.693 -29.668 1.00 38.39 18 LEU B N 1
ATOM 2732 C CA . LEU B 1 18 ? -16.409 -53.584 -28.928 1.00 40.02 18 LEU B CA 1
ATOM 2733 C C . LEU B 1 18 ? -17.420 -54.466 -29.627 1.00 38.23 18 LEU B C 1
ATOM 2734 O O . LEU B 1 18 ? -17.496 -54.460 -30.853 1.00 38.49 18 LEU B O 1
ATOM 2739 N N . VAL B 1 19 ? -18.204 -55.187 -28.836 1.00 38.24 19 VAL B N 1
ATOM 2740 C CA . VAL B 1 19 ? -19.232 -56.125 -29.315 1.00 35.90 19 VAL B CA 1
ATOM 2741 C C . VAL B 1 19 ? -20.605 -55.653 -28.782 1.00 34.80 19 VAL B C 1
ATOM 2742 O O . VAL B 1 19 ? -20.736 -55.383 -27.587 1.00 34.50 19 VAL B O 1
ATOM 2746 N N . ARG B 1 20 ? -21.610 -55.530 -29.657 1.00 35.02 20 ARG B N 1
ATOM 2747 C CA . ARG B 1 20 ? -23.005 -55.317 -29.266 1.00 33.46 20 ARG B CA 1
ATOM 2748 C C . ARG B 1 20 ? -23.630 -56.581 -28.686 1.00 34.03 20 ARG B C 1
ATOM 2749 O O . ARG B 1 20 ? -23.735 -57.555 -29.383 1.00 40.94 20 ARG B O 1
ATOM 2757 N N . LEU B 1 21 ? -24.078 -56.552 -27.429 1.00 37.33 21 LEU B N 1
ATOM 2758 C CA . LEU B 1 21 ? -24.726 -57.699 -26.763 1.00 35.95 21 LEU B CA 1
ATOM 2759 C C . LEU B 1 21 ? -26.129 -57.317 -26.326 1.00 36.71 21 LEU B C 1
ATOM 2760 O O . LEU B 1 21 ? -26.297 -56.198 -25.867 1.00 35.74 21 LEU B O 1
ATOM 2765 N N . ASN B 1 22 ? -27.109 -58.231 -26.429 1.00 36.82 22 ASN B N 1
ATOM 2766 C CA . ASN B 1 22 ? -28.438 -58.043 -25.808 1.00 38.36 22 ASN B CA 1
ATOM 2767 C C . ASN B 1 22 ? -28.477 -58.775 -24.475 1.00 38.65 22 ASN B C 1
ATOM 2768 O O . ASN B 1 22 ? -28.199 -59.970 -24.421 1.00 40.08 22 ASN B O 1
ATOM 2773 N N . GLU B 1 23 ? -28.787 -58.061 -23.395 1.00 32.95 23 GLU B N 1
ATOM 2774 C CA . GLU B 1 23 ? -28.648 -58.618 -22.042 1.00 32.78 23 GLU B CA 1
ATOM 2775 C C . GLU B 1 23 ? -29.967 -58.503 -21.339 1.00 26.53 23 GLU B C 1
ATOM 2776 O O . GLU B 1 23 ? -30.741 -57.673 -21.718 1.00 27.83 23 GLU B O 1
ATOM 2782 N N . PRO B 1 24 ? -30.226 -59.332 -20.310 1.00 27.49 24 PRO B N 1
ATOM 2783 C CA . PRO B 1 24 ? -31.434 -59.033 -19.542 1.00 28.54 24 PRO B CA 1
ATOM 2784 C C . PRO B 1 24 ? -31.371 -57.644 -18.858 1.00 28.81 24 PRO B C 1
ATOM 2785 O O . PRO B 1 24 ? -30.283 -57.094 -18.607 1.00 29.22 24 PRO B O 1
ATOM 2789 N N . LEU B 1 25 ? -32.546 -57.070 -18.648 1.00 30.96 25 LEU B N 1
ATOM 2790 C CA . LEU B 1 25 ? -32.685 -55.767 -18.036 1.00 34.14 25 LEU B CA 1
ATOM 2791 C C . LEU B 1 25 ? -32.133 -55.894 -16.623 1.00 35.84 25 LEU B C 1
ATOM 2792 O O . LEU B 1 25 ? -32.425 -56.841 -15.933 1.00 38.17 25 LEU B O 1
ATOM 2797 N N . PRO B 1 26 ? -31.242 -54.997 -16.221 1.00 36.96 26 PRO B N 1
ATOM 2798 C CA . PRO B 1 26 ? -30.711 -55.170 -14.875 1.00 34.72 26 PRO B CA 1
ATOM 2799 C C . PRO B 1 26 ? -31.785 -54.953 -13.827 1.00 30.99 26 PRO B C 1
ATOM 2800 O O . PRO B 1 26 ? -32.581 -54.034 -13.954 1.00 32.03 26 PRO B O 1
ATOM 2804 N N . SER B 1 27 ? -31.803 -55.773 -12.800 1.00 32.73 27 SER B N 1
ATOM 2805 C CA . SER B 1 27 ? -32.588 -55.453 -11.607 1.00 35.75 27 SER B CA 1
ATOM 2806 C C . SER B 1 27 ? -31.736 -54.539 -10.717 1.00 35.96 27 SER B C 1
ATOM 2807 O O . SER B 1 27 ? -30.535 -54.526 -10.811 1.00 42.55 27 SER B O 1
ATOM 2810 N N . VAL B 1 28 ? -32.360 -53.790 -9.837 1.00 36.54 28 VAL B N 1
ATOM 2811 C CA . VAL B 1 28 ? -31.644 -52.799 -9.058 1.00 34.69 28 VAL B CA 1
ATOM 2812 C C . VAL B 1 28 ? -31.521 -53.170 -7.597 1.00 32.29 28 VAL B C 1
ATOM 2813 O O . VAL B 1 28 ? -32.507 -53.615 -6.997 1.00 31.43 28 VAL B O 1
ATOM 2817 N N . HIS B 1 29 ? -30.335 -52.950 -7.001 1.00 30.82 29 HIS B N 1
ATOM 2818 C CA . HIS B 1 29 ? -30.168 -53.175 -5.541 1.00 30.12 29 HIS B CA 1
ATOM 2819 C C . HIS B 1 29 ? -30.872 -52.011 -4.802 1.00 33.09 29 HIS B C 1
ATOM 2820 O O . HIS B 1 29 ? -31.272 -51.057 -5.439 1.00 26.06 29 HIS B O 1
ATOM 2827 N N . GLY B 1 30 ? -31.035 -52.092 -3.485 1.00 26.87 30 GLY B N 1
ATOM 2828 C CA . GLY B 1 30 ? -31.918 -51.171 -2.735 1.00 27.37 30 GLY B CA 1
ATOM 2829 C C . GLY B 1 30 ? -31.523 -49.693 -2.708 1.00 26.78 30 GLY B C 1
ATOM 2830 O O . GLY B 1 30 ? -32.374 -48.813 -2.633 1.00 26.77 30 GLY B O 1
ATOM 2831 N N . HIS B 1 31 ? -30.225 -49.457 -2.836 1.00 26.20 31 HIS B N 1
ATOM 2832 C CA . HIS B 1 31 ? -29.637 -48.126 -2.832 1.00 26.83 31 HIS B CA 1
ATOM 2833 C C . HIS B 1 31 ? -29.462 -47.612 -4.235 1.00 25.40 31 HIS B C 1
ATOM 2834 O O . HIS B 1 31 ? -29.007 -46.478 -4.386 1.00 25.14 31 HIS B O 1
ATOM 2841 N N . GLU B 1 32 ? -29.789 -48.435 -5.250 1.00 24.18 32 GLU B N 1
ATOM 2842 C CA . GLU B 1 32 ? -29.551 -48.086 -6.660 1.00 23.54 32 GLU B CA 1
ATOM 2843 C C . GLU B 1 32 ? -30.783 -47.515 -7.332 1.00 24.72 32 GLU B C 1
ATOM 2844 O O . GLU B 1 32 ? -31.942 -47.585 -6.825 1.00 24.13 32 GLU B O 1
ATOM 2850 N N . VAL B 1 33 ? -30.503 -46.984 -8.511 1.00 24.24 33 VAL B N 1
ATOM 2851 C CA . VAL B 1 33 ? -31.488 -46.456 -9.388 1.00 26.50 33 VAL B CA 1
ATOM 2852 C C . VAL B 1 33 ? -31.178 -47.070 -10.788 1.00 27.69 33 VAL B C 1
ATOM 2853 O O . VAL B 1 33 ? -30.046 -47.431 -11.079 1.00 22.83 33 VAL B O 1
ATOM 2857 N N . LEU B 1 34 ? -32.191 -47.258 -11.638 1.00 28.68 34 LEU B N 1
ATOM 2858 C CA . LEU B 1 34 ? -31.947 -47.728 -13.012 1.00 25.24 34 LEU B CA 1
ATOM 2859 C C . LEU B 1 34 ? -32.082 -46.528 -13.891 1.00 24.62 34 LEU B C 1
ATOM 2860 O O . LEU B 1 34 ? -33.169 -45.934 -13.916 1.00 23.54 34 LEU B O 1
ATOM 2865 N N . VAL B 1 35 ? -31.033 -46.192 -14.652 1.00 23.08 35 VAL B N 1
ATOM 2866 C CA . VAL B 1 35 ? -31.104 -45.046 -15.569 1.00 23.82 35 VAL B CA 1
ATOM 2867 C C . VAL B 1 35 ? -31.297 -45.532 -17.011 1.00 24.76 35 VAL B C 1
ATOM 2868 O O . VAL B 1 35 ? -30.464 -46.274 -17.546 1.00 27.07 35 VAL B O 1
ATOM 2872 N N . GLU B 1 36 ? -32.374 -45.096 -17.640 1.00 25.32 36 GLU B N 1
ATOM 2873 C CA . GLU B 1 36 ? -32.485 -45.142 -19.093 1.00 25.11 36 GLU B CA 1
ATOM 2874 C C . GLU B 1 36 ? -31.601 -44.051 -19.712 1.00 25.30 36 GLU B C 1
ATOM 2875 O O . GLU B 1 36 ? -31.896 -42.862 -19.636 1.00 24.43 36 GLU B O 1
ATOM 2881 N N . ILE B 1 37 ? -30.518 -44.486 -20.350 1.00 25.93 37 ILE B N 1
ATOM 2882 C CA . ILE B 1 37 ? -29.512 -43.601 -20.901 1.00 27.12 37 ILE B CA 1
ATOM 2883 C C . ILE B 1 37 ? -30.014 -43.160 -22.250 1.00 27.61 37 ILE B C 1
ATOM 2884 O O . ILE B 1 37 ? -30.298 -43.987 -23.105 1.00 26.69 37 ILE B O 1
ATOM 2889 N N . ARG B 1 38 ? -30.146 -41.850 -22.421 1.00 27.21 38 ARG B N 1
ATOM 2890 C CA . ARG B 1 38 ? -30.583 -41.284 -23.672 1.00 28.38 38 ARG B CA 1
ATOM 2891 C C . ARG B 1 38 ? -29.521 -40.649 -24.476 1.00 28.36 38 ARG B C 1
ATOM 2892 O O . ARG B 1 38 ? -29.611 -40.673 -25.699 1.00 29.38 38 ARG B O 1
ATOM 2900 N N . GLY B 1 39 ? -28.531 -40.049 -23.821 1.00 27.86 39 GLY B N 1
ATOM 2901 C CA . GLY B 1 39 ? -27.455 -39.413 -24.538 1.00 27.44 39 GLY B CA 1
ATOM 2902 C C . GLY B 1 39 ? -26.131 -39.754 -23.872 1.00 28.04 39 GLY B C 1
ATOM 2903 O O . GLY B 1 39 ? -26.065 -39.841 -22.633 1.00 29.75 39 GLY B O 1
ATOM 2904 N N . VAL B 1 40 ? -25.113 -39.927 -24.714 1.00 24.35 40 VAL B N 1
ATOM 2905 C CA . VAL B 1 40 ? -23.752 -40.190 -24.350 1.00 24.69 40 VAL B CA 1
ATOM 2906 C C . VAL B 1 40 ? -22.828 -39.243 -25.149 1.00 24.76 40 VAL B C 1
ATOM 2907 O O . VAL B 1 40 ? -23.178 -38.823 -26.266 1.00 23.27 40 VAL B O 1
ATOM 2911 N N . THR B 1 41 ? -21.652 -38.945 -24.585 1.00 24.50 41 THR B N 1
ATOM 2912 C CA . THR B 1 41 ? -20.556 -38.288 -25.314 1.00 25.46 41 THR B CA 1
ATOM 2913 C C . THR B 1 41 ? -19.295 -39.083 -25.120 1.00 22.91 41 THR B C 1
ATOM 2914 O O . THR B 1 41 ? -19.069 -39.644 -24.056 1.00 21.86 41 THR B O 1
ATOM 2918 N N . LEU B 1 42 ? -18.427 -39.024 -26.131 1.00 24.45 42 LEU B N 1
ATOM 2919 C CA . LEU B 1 42 ? -17.101 -39.655 -26.075 1.00 24.85 42 LEU B CA 1
ATOM 2920 C C . LEU B 1 42 ? -16.034 -38.746 -25.440 1.00 25.09 42 LEU B C 1
ATOM 2921 O O . LEU B 1 42 ? -16.244 -37.552 -25.274 1.00 25.27 42 LEU B O 1
ATOM 2926 N N . ASN B 1 43 ? -14.891 -39.330 -25.089 1.00 26.23 43 ASN B N 1
ATOM 2927 C CA . ASN B 1 43 ? -13.728 -38.588 -24.573 1.00 26.71 43 ASN B CA 1
ATOM 2928 C C . ASN B 1 43 ? -12.481 -39.296 -25.080 1.00 26.20 43 ASN B C 1
ATOM 2929 O O . ASN B 1 43 ? -12.553 -40.456 -25.395 1.00 26.18 43 ASN B O 1
ATOM 2934 N N . ALA B 1 44 ? -11.333 -38.626 -25.140 1.00 27.97 44 ALA B N 1
ATOM 2935 C CA . ALA B 1 44 ? -10.065 -39.306 -25.521 1.00 26.53 44 ALA B CA 1
ATOM 2936 C C . ALA B 1 44 ? -9.806 -40.482 -24.629 1.00 26.09 44 ALA B C 1
ATOM 2937 O O . ALA B 1 44 ? -9.340 -41.541 -25.096 1.00 27.43 44 ALA B O 1
ATOM 2939 N N . ARG B 1 45 ? -10.148 -40.334 -23.353 1.00 24.72 45 ARG B N 1
ATOM 2940 C CA . ARG B 1 45 ? -9.969 -41.449 -22.401 1.00 25.75 45 ARG B CA 1
ATOM 2941 C C . ARG B 1 45 ? -10.515 -42.798 -22.915 1.00 26.26 45 ARG B C 1
ATOM 2942 O O . ARG B 1 45 ? -9.899 -43.831 -22.670 1.00 26.00 45 ARG B O 1
ATOM 2950 N N . ASP B 1 46 ? -11.635 -42.754 -23.646 1.00 26.24 46 ASP B N 1
ATOM 2951 C CA . ASP B 1 46 ? -12.292 -43.950 -24.165 1.00 28.34 46 ASP B CA 1
ATOM 2952 C C . ASP B 1 46 ? -11.447 -44.624 -25.257 1.00 29.37 46 ASP B C 1
ATOM 2953 O O . ASP B 1 46 ? -11.340 -45.849 -25.268 1.00 30.10 46 ASP B O 1
ATOM 2958 N N . ILE B 1 47 ? -10.856 -43.831 -26.144 1.00 30.81 47 ILE B N 1
ATOM 2959 C CA . ILE B 1 47 ? -9.855 -44.338 -27.117 1.00 33.64 47 ILE B CA 1
ATOM 2960 C C . ILE B 1 47 ? -8.653 -44.961 -26.372 1.00 36.55 47 ILE B C 1
ATOM 2961 O O . ILE B 1 47 ? -8.266 -46.083 -26.624 1.00 36.89 47 ILE B O 1
ATOM 2966 N N . GLN B 1 48 ? -8.073 -44.207 -25.438 1.00 39.57 48 GLN B N 1
ATOM 2967 C CA . GLN B 1 48 ? -6.925 -44.671 -24.633 1.00 38.23 48 GLN B CA 1
ATOM 2968 C C . GLN B 1 48 ? -7.267 -46.026 -23.967 1.00 36.21 48 GLN B C 1
ATOM 2969 O O . GLN B 1 48 ? -6.514 -46.977 -24.095 1.00 35.93 48 GLN B O 1
ATOM 2975 N N . ILE B 1 49 ? -8.430 -46.119 -23.311 1.00 34.30 49 ILE B N 1
ATOM 2976 C CA . ILE B 1 49 ? -8.855 -47.357 -22.649 1.00 31.32 49 ILE B CA 1
ATOM 2977 C C . ILE B 1 49 ? -9.168 -48.541 -23.622 1.00 30.70 49 ILE B C 1
ATOM 2978 O O . ILE B 1 49 ? -8.831 -49.682 -23.344 1.00 31.99 49 ILE B O 1
ATOM 2983 N N . CYS B 1 50 ? -9.834 -48.268 -24.724 1.00 29.59 50 CYS B N 1
ATOM 2984 C CA . CYS B 1 50 ? -10.180 -49.290 -25.690 1.00 31.26 50 CYS B CA 1
ATOM 2985 C C . CYS B 1 50 ? -8.963 -49.769 -26.476 1.00 34.09 50 CYS B C 1
ATOM 2986 O O . CYS B 1 50 ? -8.943 -50.933 -26.921 1.00 36.26 50 CYS B O 1
ATOM 2989 N N . GLY B 1 51 ? -7.979 -48.872 -26.639 1.00 34.20 51 GLY B N 1
ATOM 2990 C CA . GLY B 1 51 ? -6.727 -49.153 -27.320 1.00 33.99 51 GLY B CA 1
ATOM 2991 C C . GLY B 1 51 ? -5.602 -49.651 -26.434 1.00 35.13 51 GLY B C 1
ATOM 2992 O O . GLY B 1 51 ? -4.517 -49.923 -26.921 1.00 36.47 51 GLY B O 1
ATOM 2993 N N . GLY B 1 52 ? -5.835 -49.759 -25.129 1.00 39.25 52 GLY B N 1
ATOM 2994 C CA . GLY B 1 52 ? -4.834 -50.299 -24.210 1.00 39.97 52 GLY B CA 1
ATOM 2995 C C . GLY B 1 52 ? -3.725 -49.357 -23.745 1.00 42.75 52 GLY B C 1
ATOM 2996 O O . GLY B 1 52 ? -2.763 -49.838 -23.167 1.00 42.02 52 GLY B O 1
ATOM 2997 N N . PHE B 1 53 ? -3.852 -48.041 -23.952 1.00 42.04 53 PHE B N 1
ATOM 2998 C CA . PHE B 1 53 ? -2.797 -47.077 -23.567 1.00 45.35 53 PHE B CA 1
ATOM 2999 C C . PHE B 1 53 ? -3.277 -46.023 -22.574 1.00 48.95 53 PHE B C 1
ATOM 3000 O O . PHE B 1 53 ? -3.150 -44.805 -22.797 1.00 45.20 53 PHE B O 1
ATOM 3008 N N . TYR B 1 54 ? -3.787 -46.521 -21.448 1.00 55.00 54 TYR B N 1
ATOM 3009 C CA . TYR B 1 54 ? -4.356 -45.676 -20.419 1.00 53.12 54 TYR B CA 1
ATOM 3010 C C . TYR B 1 54 ? -3.518 -45.825 -19.145 1.00 59.54 54 TYR B C 1
ATOM 3011 O O . TYR B 1 54 ? -3.502 -46.909 -18.559 1.00 51.23 54 TYR B O 1
ATOM 3020 N N . PRO B 1 55 ? -2.850 -44.720 -18.701 1.00 79.19 55 PRO B N 1
ATOM 3021 C CA . PRO B 1 55 ? -1.923 -44.751 -17.555 1.00 87.01 55 PRO B CA 1
ATOM 3022 C C . PRO B 1 55 ? -2.615 -44.849 -16.185 1.00 90.80 55 PRO B C 1
ATOM 3023 O O . PRO B 1 55 ? -3.694 -44.279 -15.990 1.00 88.91 55 PRO B O 1
ATOM 3027 N N . ALA B 1 56 ? -1.971 -45.548 -15.243 1.00 100.56 56 ALA B N 1
ATOM 3028 C CA . ALA B 1 56 ? -2.527 -45.813 -13.902 1.00 95.82 56 ALA B CA 1
ATOM 3029 C C . ALA B 1 56 ? -3.832 -46.603 -14.078 1.00 94.64 56 ALA B C 1
ATOM 3030 O O . ALA B 1 56 ? -3.993 -47.344 -15.060 1.00 99.55 56 ALA B O 1
ATOM 3032 N N . ALA B 1 57 ? -4.739 -46.478 -13.118 1.00 91.06 57 ALA B N 1
ATOM 3033 C CA . ALA B 1 57 ? -6.129 -46.913 -13.276 1.00 86.81 57 ALA B CA 1
ATOM 3034 C C . ALA B 1 57 ? -6.422 -48.412 -13.100 1.00 78.66 57 ALA B C 1
ATOM 3035 O O . ALA B 1 57 ? -6.961 -48.800 -12.064 1.00 89.59 57 ALA B O 1
ATOM 3037 N N . ALA B 1 58 ? -6.104 -49.246 -14.088 1.00 65.78 58 ALA B N 1
ATOM 3038 C CA . ALA B 1 58 ? -6.631 -50.618 -14.129 1.00 62.17 58 ALA B CA 1
ATOM 3039 C C . ALA B 1 58 ? -8.142 -50.616 -14.452 1.00 55.65 58 ALA B C 1
ATOM 3040 O O . ALA B 1 58 ? -8.966 -49.981 -13.804 1.00 53.33 58 ALA B O 1
ATOM 3042 N N . VAL B 1 59 ? -8.478 -51.389 -15.457 1.00 48.22 59 VAL B N 1
ATOM 3043 C CA . VAL B 1 59 ? -9.739 -51.340 -16.122 1.00 42.83 59 VAL B CA 1
ATOM 3044 C C . VAL B 1 59 ? -10.364 -52.700 -15.900 1.00 39.59 59 VAL B C 1
ATOM 3045 O O . VAL B 1 59 ? -9.662 -53.688 -15.941 1.00 39.48 59 VAL B O 1
ATOM 3049 N N . LYS B 1 60 ? -11.668 -52.762 -15.670 1.00 36.01 60 LYS B N 1
ATOM 3050 C CA . LYS B 1 60 ? -12.344 -54.043 -15.544 1.00 36.66 60 LYS B CA 1
ATOM 3051 C C . LYS B 1 60 ? -12.419 -54.820 -16.882 1.00 40.18 60 LYS B C 1
ATOM 3052 O O . LYS B 1 60 ? -12.470 -54.243 -17.977 1.00 38.65 60 LYS B O 1
ATOM 3058 N N . ASP B 1 61 ? -12.454 -56.140 -16.772 1.00 40.64 61 ASP B N 1
ATOM 3059 C CA . ASP B 1 61 ? -12.838 -56.968 -17.898 1.00 39.40 61 ASP B CA 1
ATOM 3060 C C . ASP B 1 61 ? -14.298 -56.731 -18.329 1.00 38.30 61 ASP B C 1
ATOM 3061 O O . ASP B 1 61 ? -15.139 -56.290 -17.533 1.00 34.89 61 ASP B O 1
ATOM 3066 N N . ASN B 1 62 ? -14.594 -57.041 -19.596 1.00 35.40 62 ASN B N 1
ATOM 3067 C CA . ASN B 1 62 ? -15.964 -57.015 -20.080 1.00 37.83 62 ASN B CA 1
ATOM 3068 C C . ASN B 1 62 ? -16.560 -55.630 -19.871 1.00 34.91 62 ASN B C 1
ATOM 3069 O O . ASN B 1 62 ? -17.660 -55.481 -19.333 1.00 33.08 62 ASN B O 1
ATOM 3074 N N . LEU B 1 63 ? -15.818 -54.630 -20.326 1.00 34.20 63 LEU B N 1
ATOM 3075 C CA . LEU B 1 63 ? -16.137 -53.242 -20.047 1.00 34.56 63 LEU B CA 1
ATOM 3076 C C . LEU B 1 63 ? -17.189 -52.596 -20.965 1.00 33.50 63 LEU B C 1
ATOM 3077 O O . LEU B 1 63 ? -17.035 -52.525 -22.175 1.00 27.59 63 LEU B O 1
ATOM 3082 N N . VAL B 1 64 ? -18.235 -52.061 -20.343 1.00 33.81 64 VAL B N 1
ATOM 3083 C CA . VAL B 1 64 ? -19.047 -51.048 -21.017 1.00 33.18 64 VAL B CA 1
ATOM 3084 C C . VAL B 1 64 ? -18.261 -49.723 -20.961 1.00 28.93 64 VAL B C 1
ATOM 3085 O O . VAL B 1 64 ? -18.038 -49.210 -19.901 1.00 30.89 64 VAL B O 1
ATOM 3089 N N . PRO B 1 65 ? -17.851 -49.172 -22.105 1.00 29.13 65 PRO B N 1
ATOM 3090 C CA . PRO B 1 65 ? -17.024 -47.991 -22.051 1.00 26.58 65 PRO B CA 1
ATOM 3091 C C . PRO B 1 65 ? -17.868 -46.720 -21.892 1.00 25.86 65 PRO B C 1
ATOM 3092 O O . PRO B 1 65 ? -19.091 -46.785 -21.896 1.00 27.73 65 PRO B O 1
ATOM 3096 N N . CYS B 1 66 ? -17.182 -45.592 -21.734 1.00 25.38 66 CYS B N 1
ATOM 3097 C CA . CYS B 1 66 ? -17.720 -44.213 -21.715 1.00 24.77 66 CYS B CA 1
ATOM 3098 C C . CYS B 1 66 ? -18.075 -43.696 -20.317 1.00 25.49 66 CYS B C 1
ATOM 3099 O O . CYS B 1 66 ? -18.690 -44.396 -19.499 1.00 25.93 66 CYS B O 1
ATOM 3102 N N . SER B 1 67 ? -17.661 -42.463 -20.044 1.00 26.80 67 SER B N 1
ATOM 3103 C CA . SER B 1 67 ? -17.900 -41.810 -18.759 1.00 25.80 67 SER B CA 1
ATOM 3104 C C . SER B 1 67 ? -19.202 -41.010 -18.713 1.00 25.95 67 SER B C 1
ATOM 3105 O O . SER B 1 67 ? -19.787 -40.809 -17.612 1.00 26.00 67 SER B O 1
ATOM 3108 N N . ASP B 1 68 ? -19.664 -40.575 -19.878 1.00 23.07 68 ASP B N 1
ATOM 3109 C CA . ASP B 1 68 ? -20.626 -39.506 -19.959 1.00 22.26 68 ASP B CA 1
ATOM 3110 C C . ASP B 1 68 ? -22.027 -40.038 -20.265 1.00 22.82 68 ASP B C 1
ATOM 3111 O O . ASP B 1 68 ? -22.265 -40.648 -21.325 1.00 22.81 68 ASP B O 1
ATOM 3116 N N . GLY B 1 69 ? -22.990 -39.764 -19.385 1.00 22.33 69 GLY B N 1
ATOM 3117 C CA . GLY B 1 69 ? -24.340 -40.167 -19.639 1.00 20.46 69 GLY B CA 1
ATOM 3118 C C . GLY B 1 69 ? -25.402 -39.343 -18.964 1.00 21.65 69 GLY B C 1
ATOM 3119 O O . GLY B 1 69 ? -25.284 -38.948 -17.799 1.00 23.22 69 GLY B O 1
ATOM 3120 N N . ALA B 1 70 ? -26.487 -39.172 -19.700 1.00 20.72 70 ALA B N 1
ATOM 3121 C CA . ALA B 1 70 ? -27.657 -38.533 -19.225 1.00 20.75 70 ALA B CA 1
ATOM 3122 C C . ALA B 1 70 ? -28.866 -39.245 -19.792 1.00 21.41 70 ALA B C 1
ATOM 3123 O O . ALA B 1 70 ? -28.811 -39.789 -20.908 1.00 20.60 70 ALA B O 1
ATOM 3125 N N . GLY B 1 71 ? -29.963 -39.137 -19.043 1.00 22.21 71 GLY B N 1
ATOM 3126 C CA . GLY B 1 71 ? -31.194 -39.819 -19.361 1.00 25.25 71 GLY B CA 1
ATOM 3127 C C . GLY B 1 71 ? -32.230 -39.686 -18.273 1.00 25.14 71 GLY B C 1
ATOM 3128 O O . GLY B 1 71 ? -32.305 -38.637 -17.639 1.00 26.03 71 GLY B O 1
ATOM 3129 N N . VAL B 1 72 ? -33.038 -40.728 -18.087 1.00 25.48 72 VAL B N 1
ATOM 3130 C CA . VAL B 1 72 ? -34.227 -40.695 -17.205 1.00 26.83 72 VAL B CA 1
ATOM 3131 C C . VAL B 1 72 ? -34.236 -41.905 -16.232 1.00 28.09 72 VAL B C 1
ATOM 3132 O O . VAL B 1 72 ? -33.758 -43.003 -16.574 1.00 26.90 72 VAL B O 1
ATOM 3136 N N . ILE B 1 73 ? -34.786 -41.699 -15.034 1.00 29.33 73 ILE B N 1
ATOM 3137 C CA . ILE B 1 73 ? -34.921 -42.736 -14.009 1.00 28.74 73 ILE B CA 1
ATOM 3138 C C . ILE B 1 73 ? -36.029 -43.645 -14.471 1.00 30.14 73 ILE B C 1
ATOM 3139 O O . ILE B 1 73 ? -37.188 -43.218 -14.597 1.00 29.23 73 ILE B O 1
ATOM 3144 N N . ALA B 1 74 ? -35.681 -44.899 -14.725 1.00 28.42 74 ALA B N 1
ATOM 3145 C CA . ALA B 1 74 ? -36.672 -45.895 -15.134 1.00 29.95 74 ALA B CA 1
ATOM 3146 C C . ALA B 1 74 ? -37.154 -46.741 -13.925 1.00 30.79 74 ALA B C 1
ATOM 3147 O O . ALA B 1 74 ? -38.242 -47.269 -13.975 1.00 29.52 74 ALA B O 1
ATOM 3149 N N . ALA B 1 75 ? -36.311 -46.896 -12.890 1.00 30.83 75 ALA B N 1
ATOM 3150 C CA . ALA B 1 75 ? -36.665 -47.636 -11.674 1.00 31.22 75 ALA B CA 1
ATOM 3151 C C . ALA B 1 75 ? -35.841 -47.194 -10.464 1.00 27.24 75 ALA B C 1
ATOM 3152 O O . ALA B 1 75 ? -34.739 -46.727 -10.590 1.00 23.50 75 ALA B O 1
ATOM 3154 N N . VAL B 1 76 ? -36.424 -47.426 -9.301 1.00 27.01 76 VAL B N 1
ATOM 3155 C CA . VAL B 1 76 ? -35.962 -46.925 -8.056 1.00 29.52 76 VAL B CA 1
ATOM 3156 C C . VAL B 1 76 ? -35.910 -48.091 -7.055 1.00 27.97 76 VAL B C 1
ATOM 3157 O O . VAL B 1 76 ? -36.923 -48.749 -6.816 1.00 30.41 76 VAL B O 1
ATOM 3161 N N . GLY B 1 77 ? -34.731 -48.320 -6.474 1.00 23.81 77 GLY B N 1
ATOM 3162 C CA . GLY B 1 77 ? -34.590 -49.227 -5.375 1.00 22.47 77 GLY B CA 1
ATOM 3163 C C . GLY B 1 77 ? -35.369 -48.841 -4.130 1.00 23.59 77 GLY B C 1
ATOM 3164 O O . GLY B 1 77 ? -35.748 -47.683 -3.946 1.00 19.97 77 GLY B O 1
ATOM 3165 N N . ASP B 1 78 ? -35.607 -49.831 -3.262 1.00 24.90 78 ASP B N 1
ATOM 3166 C CA . ASP B 1 78 ? -36.519 -49.644 -2.112 1.00 25.46 78 ASP B CA 1
ATOM 3167 C C . ASP B 1 78 ? -36.050 -48.726 -0.950 1.00 26.77 78 ASP B C 1
ATOM 3168 O O . ASP B 1 78 ? -36.860 -48.421 -0.053 1.00 27.27 78 ASP B O 1
ATOM 3173 N N . ALA B 1 79 ? -34.766 -48.334 -0.951 1.00 26.05 79 ALA B N 1
ATOM 3174 C CA . ALA B 1 79 ? -34.210 -47.491 0.075 1.00 26.54 79 ALA B CA 1
ATOM 3175 C C . ALA B 1 79 ? -33.982 -46.077 -0.407 1.00 30.71 79 ALA B C 1
ATOM 3176 O O . ALA B 1 79 ? -33.564 -45.203 0.400 1.00 31.59 79 ALA B O 1
ATOM 3178 N N . VAL B 1 80 ? -34.279 -45.822 -1.688 1.00 32.19 80 VAL B N 1
ATOM 3179 C CA . VAL B 1 80 ? -33.993 -44.518 -2.322 1.00 31.74 80 VAL B CA 1
ATOM 3180 C C . VAL B 1 80 ? -35.087 -43.508 -2.035 1.00 31.22 80 VAL B C 1
ATOM 3181 O O . VAL B 1 80 ? -36.247 -43.793 -2.257 1.00 27.38 80 VAL B O 1
ATOM 3185 N N . ASN B 1 81 ? -34.687 -42.312 -1.632 1.00 36.81 81 ASN B N 1
ATOM 3186 C CA . ASN B 1 81 ? -35.623 -41.282 -1.150 1.00 46.19 81 ASN B CA 1
ATOM 3187 C C . ASN B 1 81 ? -36.040 -40.152 -2.082 1.00 46.34 81 ASN B C 1
ATOM 3188 O O . ASN B 1 81 ? -37.204 -39.755 -2.042 1.00 53.84 81 ASN B O 1
ATOM 3193 N N . ASP B 1 82 ? -35.117 -39.585 -2.843 1.00 42.22 82 ASP B N 1
ATOM 3194 C CA . ASP B 1 82 ? -35.387 -38.282 -3.439 1.00 43.16 82 ASP B CA 1
ATOM 3195 C C . ASP B 1 82 ? -35.350 -38.343 -4.954 1.00 38.40 82 ASP B C 1
ATOM 3196 O O . ASP B 1 82 ? -34.903 -37.422 -5.598 1.00 33.24 82 ASP B O 1
ATOM 3201 N N . LEU B 1 83 ? -35.791 -39.445 -5.524 1.00 34.50 83 LEU B N 1
ATOM 3202 C CA . LEU B 1 83 ? -35.737 -39.627 -6.974 1.00 33.09 83 LEU B CA 1
ATOM 3203 C C . LEU B 1 83 ? -36.950 -40.427 -7.339 1.00 34.74 83 LEU B C 1
ATOM 3204 O O . LEU B 1 83 ? -37.370 -41.290 -6.601 1.00 34.62 83 LEU B O 1
ATOM 3209 N N . GLU B 1 84 ? -37.548 -40.151 -8.470 1.00 37.95 84 GLU B N 1
ATOM 3210 C CA . GLU B 1 84 ? -38.668 -40.972 -8.888 1.00 39.00 84 GLU B CA 1
ATOM 3211 C C . GLU B 1 84 ? -38.628 -41.180 -10.367 1.00 35.44 84 GLU B C 1
ATOM 3212 O O . GLU B 1 84 ? -37.851 -40.555 -11.066 1.00 36.86 84 GLU B O 1
ATOM 3218 N N . ILE B 1 85 ? -39.486 -42.053 -10.845 1.00 34.42 85 ILE B N 1
ATOM 3219 C CA . ILE B 1 85 ? -39.455 -42.458 -12.233 1.00 31.05 85 ILE B CA 1
ATOM 3220 C C . ILE B 1 85 ? -39.756 -41.250 -13.120 1.00 28.28 85 ILE B C 1
ATOM 3221 O O . ILE B 1 85 ? -40.669 -40.502 -12.840 1.00 28.89 85 ILE B O 1
ATOM 3226 N N . GLY B 1 86 ? -38.960 -41.049 -14.166 1.00 28.20 86 GLY B N 1
ATOM 3227 C CA . GLY B 1 86 ? -39.092 -39.869 -15.025 1.00 27.43 86 GLY B CA 1
ATOM 3228 C C . GLY B 1 86 ? -38.220 -38.675 -14.716 1.00 25.83 86 GLY B C 1
ATOM 3229 O O . GLY B 1 86 ? -38.106 -37.824 -15.545 1.00 28.26 86 GLY B O 1
ATOM 3230 N N . ASP B 1 87 ? -37.574 -38.606 -13.559 1.00 25.42 87 ASP B N 1
ATOM 3231 C CA . ASP B 1 87 ? -36.568 -37.527 -13.278 1.00 24.84 87 ASP B CA 1
ATOM 3232 C C . ASP B 1 87 ? -35.415 -37.531 -14.287 1.00 23.97 87 ASP B C 1
ATOM 3233 O O . ASP B 1 87 ? -34.899 -38.605 -14.632 1.00 22.87 87 ASP B O 1
ATOM 3238 N N . ARG B 1 88 ? -35.010 -36.356 -14.772 1.00 26.11 88 ARG B N 1
ATOM 3239 C CA . ARG B 1 88 ? -33.887 -36.289 -15.728 1.00 26.43 88 ARG B CA 1
ATOM 3240 C C . ARG B 1 88 ? -32.646 -36.202 -14.918 1.00 24.43 88 ARG B C 1
ATOM 3241 O O . ARG B 1 88 ? -32.576 -35.390 -13.993 1.00 24.49 88 ARG B O 1
ATOM 3249 N N . VAL B 1 89 ? -31.648 -36.974 -15.324 1.00 22.71 89 VAL B N 1
ATOM 3250 C CA . VAL B 1 89 ? -30.457 -37.165 -14.540 1.00 23.26 89 VAL B CA 1
ATOM 3251 C C . VAL B 1 89 ? -29.220 -37.236 -15.413 1.00 24.40 89 VAL B C 1
ATOM 3252 O O . VAL B 1 89 ? -29.295 -37.563 -16.607 1.00 23.23 89 VAL B O 1
ATOM 3256 N N . ILE B 1 90 ? -28.109 -36.834 -14.793 1.00 26.25 90 ILE B N 1
ATOM 3257 C CA . ILE B 1 90 ? -26.751 -37.103 -15.253 1.00 28.50 90 ILE B CA 1
ATOM 3258 C C . ILE B 1 90 ? -26.185 -38.064 -14.212 1.00 25.96 90 ILE B C 1
ATOM 3259 O O . ILE B 1 90 ? -26.582 -38.024 -13.030 1.00 22.39 90 ILE B O 1
ATOM 3264 N N . ILE B 1 91 ? -25.221 -38.873 -14.636 1.00 26.90 91 ILE B N 1
ATOM 3265 C CA . ILE B 1 91 ? -24.438 -39.677 -13.703 1.00 26.64 91 ILE B CA 1
ATOM 3266 C C . ILE B 1 91 ? -23.064 -39.077 -13.460 1.00 25.18 91 ILE B C 1
ATOM 3267 O O . ILE B 1 91 ? -22.307 -38.760 -14.396 1.00 22.84 91 ILE B O 1
ATOM 3272 N N . ASN B 1 92 ? -22.748 -38.909 -12.182 1.00 25.20 92 ASN B N 1
ATOM 3273 C CA . ASN B 1 92 ? -21.422 -38.433 -11.796 1.00 24.11 92 ASN B CA 1
ATOM 3274 C C . ASN B 1 92 ? -20.376 -39.352 -12.407 1.00 23.26 92 ASN B C 1
ATOM 3275 O O . ASN B 1 92 ? -20.589 -40.545 -12.441 1.00 22.35 92 ASN B O 1
ATOM 3280 N N . ILE B 1 93 ? -19.242 -38.791 -12.843 1.00 23.04 93 ILE B N 1
ATOM 3281 C CA . ILE B 1 93 ? -18.128 -39.580 -13.357 1.00 24.78 93 ILE B CA 1
ATOM 3282 C C . ILE B 1 93 ? -17.679 -40.726 -12.404 1.00 24.64 93 ILE B C 1
ATOM 3283 O O . ILE B 1 93 ? -17.362 -41.836 -12.872 1.00 24.38 93 ILE B O 1
ATOM 3288 N N . SER B 1 94 ? -17.676 -40.497 -11.103 1.00 23.56 94 SER B N 1
ATOM 3289 C CA . SER B 1 94 ? -17.319 -41.587 -10.197 1.00 28.99 94 SER B CA 1
ATOM 3290 C C . SER B 1 94 ? -18.456 -41.823 -9.237 1.00 28.82 94 SER B C 1
ATOM 3291 O O . SER B 1 94 ? -19.193 -40.911 -8.964 1.00 30.16 94 SER B O 1
ATOM 3294 N N . PHE B 1 95 ? -18.613 -43.050 -8.762 1.00 29.82 95 PHE B N 1
ATOM 3295 C CA . PHE B 1 95 ? -19.672 -43.346 -7.768 1.00 33.28 95 PHE B CA 1
ATOM 3296 C C . PHE B 1 95 ? -19.299 -42.866 -6.362 1.00 36.13 95 PHE B C 1
ATOM 3297 O O . PHE B 1 95 ? -20.182 -42.607 -5.546 1.00 43.73 95 PHE B O 1
ATOM 3305 N N . ASP B 1 96 ? -18.014 -42.763 -6.073 1.00 32.48 96 ASP B N 1
ATOM 3306 C CA . ASP B 1 96 ? -17.583 -42.510 -4.715 1.00 34.55 96 ASP B CA 1
ATOM 3307 C C . ASP B 1 96 ? -17.160 -41.049 -4.429 1.00 35.16 96 ASP B C 1
ATOM 3308 O O . ASP B 1 96 ? -17.127 -40.645 -3.260 1.00 33.08 96 ASP B O 1
ATOM 3313 N N . ASN B 1 97 ? -16.790 -40.272 -5.459 1.00 32.16 97 ASN B N 1
ATOM 3314 C CA . ASN B 1 97 ? -16.161 -38.974 -5.213 1.00 30.40 97 ASN B CA 1
ATOM 3315 C C . ASN B 1 97 ? -17.165 -37.840 -5.100 1.00 29.70 97 ASN B C 1
ATOM 3316 O O . ASN B 1 97 ? -17.363 -37.043 -6.023 1.00 29.08 97 ASN B O 1
ATOM 3321 N N . LEU B 1 98 ? -17.795 -37.773 -3.934 1.00 28.73 98 LEU B N 1
ATOM 3322 C CA . LEU B 1 98 ? -18.861 -36.814 -3.710 1.00 29.09 98 LEU B CA 1
ATOM 3323 C C . LEU B 1 98 ? -18.312 -35.429 -3.401 1.00 25.81 98 LEU B C 1
ATOM 3324 O O . LEU B 1 98 ? -18.918 -34.404 -3.744 1.00 25.52 98 LEU B O 1
ATOM 3329 N N . TYR B 1 99 ? -17.187 -35.401 -2.706 1.00 25.50 99 TYR B N 1
ATOM 3330 C CA . TYR B 1 99 ? -16.564 -34.186 -2.268 1.00 24.71 99 TYR B CA 1
ATOM 3331 C C . TYR B 1 99 ? -15.116 -34.431 -2.053 1.00 25.66 99 TYR B C 1
ATOM 3332 O O . TYR B 1 99 ? -14.681 -35.550 -1.759 1.00 26.95 99 TYR B O 1
ATOM 3341 N N . GLY B 1 100 ? -14.349 -33.368 -2.184 1.00 27.44 100 GLY B N 1
ATOM 3342 C CA . GLY B 1 100 ? -12.949 -33.434 -1.960 1.00 29.03 100 GLY B CA 1
ATOM 3343 C C . GLY B 1 100 ? -12.237 -34.038 -3.128 1.00 32.15 100 GLY B C 1
ATOM 3344 O O . GLY B 1 100 ? -12.837 -34.301 -4.182 1.00 31.35 100 GLY B O 1
ATOM 3345 N N . PRO B 1 101 ? -10.929 -34.259 -2.950 1.00 37.99 101 PRO B N 1
ATOM 3346 C CA . PRO B 1 101 ? -10.093 -34.742 -4.065 1.00 36.46 101 PRO B CA 1
ATOM 3347 C C . PRO B 1 101 ? -10.409 -36.198 -4.417 1.00 33.84 101 PRO B C 1
ATOM 3348 O O . PRO B 1 101 ? -10.760 -36.965 -3.541 1.00 30.54 101 PRO B O 1
ATOM 3352 N N . LEU B 1 102 ? -10.285 -36.562 -5.688 1.00 34.27 102 LEU B N 1
ATOM 3353 C CA . LEU B 1 102 ? -10.462 -37.975 -6.132 1.00 38.77 102 LEU B CA 1
ATOM 3354 C C . LEU B 1 102 ? -9.418 -38.922 -5.502 1.00 42.47 102 LEU B C 1
ATOM 3355 O O . LEU B 1 102 ? -8.205 -38.663 -5.561 1.00 40.39 102 LEU B O 1
ATOM 3360 N N . LYS B 1 103 ? -9.862 -40.007 -4.876 1.00 48.58 103 LYS B N 1
ATOM 3361 C CA . LYS B 1 103 ? -8.852 -40.873 -4.203 1.00 56.60 103 LYS B CA 1
ATOM 3362 C C . LYS B 1 103 ? -8.505 -42.198 -4.919 1.00 51.26 103 LYS B C 1
ATOM 3363 O O . LYS B 1 103 ? -7.464 -42.779 -4.608 1.00 52.71 103 LYS B O 1
ATOM 3369 N N . SER B 1 104 ? -9.339 -42.656 -5.862 1.00 43.59 104 SER B N 1
ATOM 3370 C CA . SER B 1 104 ? -8.911 -43.656 -6.850 1.00 42.31 104 SER B CA 1
ATOM 3371 C C . SER B 1 104 ? -9.811 -43.622 -8.068 1.00 40.04 104 SER B C 1
ATOM 3372 O O . SER B 1 104 ? -10.694 -42.772 -8.127 1.00 37.69 104 SER B O 1
ATOM 3375 N N . GLN B 1 105 ? -9.603 -44.569 -8.995 1.00 38.29 105 GLN B N 1
ATOM 3376 C CA . GLN B 1 105 ? -10.460 -44.769 -10.168 1.00 40.55 105 GLN B CA 1
ATOM 3377 C C . GLN B 1 105 ? -11.225 -46.095 -10.188 1.00 40.60 105 GLN B C 1
ATOM 3378 O O . GLN B 1 105 ? -11.786 -46.476 -11.227 1.00 38.56 105 GLN B O 1
ATOM 3384 N N . LYS B 1 106 ? -11.317 -46.747 -9.027 1.00 41.68 106 LYS B N 1
ATOM 3385 C CA . LYS B 1 106 ? -12.075 -47.986 -8.895 1.00 43.74 106 LYS B CA 1
ATOM 3386 C C . LYS B 1 106 ? -13.540 -47.782 -9.256 1.00 40.14 106 LYS B C 1
ATOM 3387 O O . LYS B 1 106 ? -14.159 -48.715 -9.790 1.00 37.03 106 LYS B O 1
ATOM 3393 N N . TYR B 1 107 ? -14.108 -46.604 -8.978 1.00 36.64 107 TYR B N 1
ATOM 3394 C CA . TYR B 1 107 ? -15.546 -46.378 -9.288 1.00 38.26 107 TYR B CA 1
ATOM 3395 C C . TYR B 1 107 ? -15.822 -45.387 -10.427 1.00 31.14 107 TYR B C 1
ATOM 3396 O O . TYR B 1 107 ? -16.899 -44.809 -10.510 1.00 30.40 107 TYR B O 1
ATOM 3405 N N . MET B 1 108 ? -14.861 -45.254 -11.321 1.00 27.72 108 MET B N 1
ATOM 3406 C CA . MET B 1 108 ? -14.959 -44.331 -12.430 1.00 30.55 108 MET B CA 1
ATOM 3407 C C . MET B 1 108 ? -15.675 -44.965 -13.625 1.00 30.56 108 MET B C 1
ATOM 3408 O O . MET B 1 108 ? -15.208 -45.998 -14.158 1.00 29.78 108 MET B O 1
ATOM 3413 N N . LEU B 1 109 ? -16.783 -44.360 -14.060 1.00 27.23 109 LEU B N 1
ATOM 3414 C CA . LEU B 1 109 ? -17.551 -44.914 -15.160 1.00 26.96 109 LEU B CA 1
ATOM 3415 C C . LEU B 1 109 ? -16.669 -45.131 -16.394 1.00 26.64 109 LEU B C 1
ATOM 3416 O O . LEU B 1 109 ? -15.821 -44.273 -16.723 1.00 25.34 109 LEU B O 1
ATOM 3421 N N . GLY B 1 110 ? -16.829 -46.301 -17.033 1.00 25.66 110 GLY B N 1
ATOM 3422 C CA . GLY B 1 110 ? -16.093 -46.638 -18.261 1.00 26.53 110 GLY B CA 1
ATOM 3423 C C . GLY B 1 110 ? -14.625 -47.066 -18.136 1.00 25.72 110 GLY B C 1
ATOM 3424 O O . GLY B 1 110 ? -13.910 -47.069 -19.140 1.00 25.11 110 GLY B O 1
ATOM 3425 N N . GLY B 1 111 ? -14.217 -47.457 -16.927 1.00 25.13 111 GLY B N 1
ATOM 3426 C CA . GLY B 1 111 ? -12.868 -47.923 -16.626 1.00 25.81 111 GLY B CA 1
ATOM 3427 C C . GLY B 1 111 ? -12.889 -48.870 -15.433 1.00 27.90 111 GLY B C 1
ATOM 3428 O O . GLY B 1 111 ? -12.719 -50.091 -15.576 1.00 29.90 111 GLY B O 1
ATOM 3429 N N . GLY B 1 112 ? -13.134 -48.337 -14.244 1.00 27.46 112 GLY B N 1
ATOM 3430 C CA . GLY B 1 112 ? -13.224 -49.188 -13.044 1.00 28.42 112 GLY B CA 1
ATOM 3431 C C . GLY B 1 112 ? -14.560 -49.922 -12.918 1.00 27.44 112 GLY B C 1
ATOM 3432 O O . GLY B 1 112 ? -14.607 -51.046 -12.519 1.00 29.13 112 GLY B O 1
ATOM 3433 N N . VAL B 1 113 ? -15.650 -49.225 -13.223 1.00 29.06 113 VAL B N 1
ATOM 3434 C CA . VAL B 1 113 ? -16.996 -49.782 -13.321 1.00 25.49 113 VAL B CA 1
ATOM 3435 C C . VAL B 1 113 ? -17.527 -49.619 -14.745 1.00 26.12 113 VAL B C 1
ATOM 3436 O O . VAL B 1 113 ? -17.006 -48.832 -15.547 1.00 23.78 113 VAL B O 1
ATOM 3440 N N . ASP B 1 114 ? -18.541 -50.404 -15.081 1.00 28.07 114 ASP B N 1
ATOM 3441 C CA . ASP B 1 114 ? -19.193 -50.225 -16.358 1.00 27.42 114 ASP B CA 1
ATOM 3442 C C . ASP B 1 114 ? -19.729 -48.765 -16.619 1.00 32.22 114 ASP B C 1
ATOM 3443 O O . ASP B 1 114 ? -20.296 -48.079 -15.722 1.00 29.49 114 ASP B O 1
ATOM 3448 N N . GLY B 1 115 ? -19.519 -48.308 -17.864 1.00 30.11 115 GLY B N 1
ATOM 3449 C CA . GLY B 1 115 ? -19.821 -46.950 -18.263 1.00 28.20 115 GLY B CA 1
ATOM 3450 C C . GLY B 1 115 ? -21.215 -46.739 -18.823 1.00 28.09 115 GLY B C 1
ATOM 3451 O O . GLY B 1 115 ? -22.202 -47.351 -18.376 1.00 25.41 115 GLY B O 1
ATOM 3452 N N . THR B 1 116 ? -21.315 -45.874 -19.829 1.00 24.56 116 THR B N 1
ATOM 3453 C CA . THR B 1 116 ? -22.631 -45.389 -20.203 1.00 23.27 116 THR B CA 1
ATOM 3454 C C . THR B 1 116 ? -23.092 -45.818 -21.574 1.00 24.15 116 THR B C 1
ATOM 3455 O O . THR B 1 116 ? -24.189 -45.417 -21.998 1.00 26.09 116 THR B O 1
ATOM 3459 N N . LEU B 1 117 ? -22.292 -46.602 -22.291 1.00 26.15 117 LEU B N 1
ATOM 3460 C CA . LEU B 1 117 ? -22.670 -46.993 -23.655 1.00 26.31 117 LEU B CA 1
ATOM 3461 C C . LEU B 1 117 ? -23.534 -48.271 -23.577 1.00 25.94 117 LEU B C 1
ATOM 3462 O O . LEU B 1 117 ? -23.071 -49.375 -23.806 1.00 24.80 117 LEU B O 1
ATOM 3467 N N . ARG B 1 118 ? -24.793 -48.066 -23.203 1.00 26.27 118 ARG B N 1
ATOM 3468 C CA . ARG B 1 118 ? -25.804 -49.110 -22.974 1.00 26.51 118 ARG B CA 1
ATOM 3469 C C . ARG B 1 118 ? -27.127 -48.415 -22.749 1.00 26.13 118 ARG B C 1
ATOM 3470 O O . ARG B 1 118 ? -27.165 -47.230 -22.326 1.00 28.81 118 ARG B O 1
ATOM 3478 N N . GLN B 1 119 ? -28.223 -49.134 -22.989 1.00 27.45 119 GLN B N 1
ATOM 3479 C CA . GLN B 1 119 ? -29.556 -48.534 -22.861 1.00 27.77 119 GLN B CA 1
ATOM 3480 C C . GLN B 1 119 ? -29.958 -48.314 -21.401 1.00 26.11 119 GLN B C 1
ATOM 3481 O O . GLN B 1 119 ? -30.630 -47.350 -21.109 1.00 24.33 119 GLN B O 1
ATOM 3487 N N . TYR B 1 120 ? -29.546 -49.198 -20.502 1.00 24.15 120 TYR B N 1
ATOM 3488 C CA . TYR B 1 120 ? -29.936 -49.069 -19.120 1.00 25.93 120 TYR B CA 1
ATOM 3489 C C . TYR B 1 120 ? -28.772 -49.309 -18.239 1.00 25.90 120 TYR B C 1
ATOM 3490 O O . TYR B 1 120 ? -27.956 -50.177 -18.554 1.00 24.44 120 TYR B O 1
ATOM 3499 N N . ALA B 1 121 ? -28.728 -48.586 -17.103 1.00 24.32 121 ALA B N 1
ATOM 3500 C CA . ALA B 1 121 ? -27.631 -48.708 -16.169 1.00 23.78 121 ALA B CA 1
ATOM 3501 C C . ALA B 1 121 ? -28.077 -48.580 -14.718 1.00 23.54 121 ALA B C 1
ATOM 3502 O O . ALA B 1 121 ? -28.745 -47.624 -14.344 1.00 25.67 121 ALA B O 1
ATOM 3504 N N . ALA B 1 122 ? -27.671 -49.540 -13.904 1.00 24.63 122 ALA B N 1
ATOM 3505 C CA . ALA B 1 122 ? -27.997 -49.550 -12.491 1.00 25.37 122 ALA B CA 1
ATOM 3506 C C . ALA B 1 122 ? -26.851 -48.881 -11.796 1.00 24.64 122 ALA B C 1
ATOM 3507 O O . ALA B 1 122 ? -25.737 -49.394 -11.907 1.00 26.32 122 ALA B O 1
ATOM 3509 N N . VAL B 1 123 ? -27.115 -47.771 -11.078 1.00 21.87 123 VAL B N 1
ATOM 3510 C CA . VAL B 1 123 ? -26.075 -46.991 -10.430 1.00 22.14 123 VAL B CA 1
ATOM 3511 C C . VAL B 1 123 ? -26.531 -46.610 -9.031 1.00 21.93 123 VAL B C 1
ATOM 3512 O O . VAL B 1 123 ? -27.697 -46.337 -8.851 1.00 20.81 123 VAL B O 1
ATOM 3516 N N . PRO B 1 124 ? -25.599 -46.525 -8.052 1.00 22.74 124 PRO B N 1
ATOM 3517 C CA . PRO B 1 124 ? -26.071 -46.052 -6.748 1.00 23.91 124 PRO B CA 1
ATOM 3518 C C . PRO B 1 124 ? -26.729 -44.660 -6.882 1.00 23.44 124 PRO B C 1
ATOM 3519 O O . PRO B 1 124 ? -26.261 -43.842 -7.664 1.00 26.00 124 PRO B O 1
ATOM 3523 N N . ALA B 1 125 ? -27.840 -44.449 -6.190 1.00 22.68 125 ALA B N 1
ATOM 3524 C CA . ALA B 1 125 ? -28.509 -43.140 -6.072 1.00 23.83 125 ALA B CA 1
ATOM 3525 C C . ALA B 1 125 ? -27.589 -41.951 -5.722 1.00 24.41 125 ALA B C 1
ATOM 3526 O O . ALA B 1 125 ? -27.769 -40.861 -6.218 1.00 23.23 125 ALA B O 1
ATOM 3528 N N . HIS B 1 126 ? -26.634 -42.167 -4.840 1.00 25.97 126 HIS B N 1
ATOM 3529 C CA . HIS B 1 126 ? -25.768 -41.114 -4.374 1.00 28.90 126 HIS B CA 1
ATOM 3530 C C . HIS B 1 126 ? -24.892 -40.610 -5.547 1.00 27.77 126 HIS B C 1
ATOM 3531 O O . HIS B 1 126 ? -24.297 -39.538 -5.453 1.00 27.25 126 HIS B O 1
ATOM 3538 N N . ALA B 1 127 ? -24.805 -41.365 -6.645 1.00 25.80 127 ALA B N 1
ATOM 3539 C CA . ALA B 1 127 ? -24.042 -40.916 -7.819 1.00 24.89 127 ALA B CA 1
ATOM 3540 C C . ALA B 1 127 ? -24.853 -40.087 -8.821 1.00 22.01 127 ALA B C 1
ATOM 3541 O O . ALA B 1 127 ? -24.314 -39.701 -9.841 1.00 24.44 127 ALA B O 1
ATOM 3543 N N . ILE B 1 128 ? -26.120 -39.866 -8.556 1.00 19.44 128 ILE B N 1
ATOM 3544 C CA . ILE B 1 128 ? -27.029 -39.200 -9.469 1.00 22.33 128 ILE B CA 1
ATOM 3545 C C . ILE B 1 128 ? -27.032 -37.670 -9.235 1.00 25.90 128 ILE B C 1
ATOM 3546 O O . ILE B 1 128 ? -27.091 -37.181 -8.100 1.00 24.90 128 ILE B O 1
ATOM 3551 N N . ILE B 1 129 ? -27.010 -36.922 -10.326 1.00 28.76 129 ILE B N 1
ATOM 3552 C CA . ILE B 1 129 ? -27.146 -35.469 -10.308 1.00 27.71 129 ILE B CA 1
ATOM 3553 C C . ILE B 1 129 ? -28.416 -35.146 -11.073 1.00 26.77 129 ILE B C 1
ATOM 3554 O O . ILE B 1 129 ? -28.515 -35.414 -12.262 1.00 28.29 129 ILE B O 1
ATOM 3559 N N . LYS B 1 130 ? -29.337 -34.505 -10.391 1.00 30.00 130 LYS B N 1
ATOM 3560 C CA . LYS B 1 130 ? -30.619 -34.079 -10.948 1.00 32.19 130 LYS B CA 1
ATOM 3561 C C . LYS B 1 130 ? -30.421 -32.902 -11.860 1.00 29.11 130 LYS B C 1
ATOM 3562 O O . LYS B 1 130 ? -29.721 -31.959 -11.530 1.00 27.02 130 LYS B O 1
ATOM 3568 N N . VAL B 1 131 ? -31.059 -32.982 -13.009 1.00 29.07 131 VAL B N 1
ATOM 3569 C CA . VAL B 1 131 ? -30.985 -31.945 -14.005 1.00 28.53 131 VAL B CA 1
ATOM 3570 C C . VAL B 1 131 ? -32.021 -30.927 -13.588 1.00 27.23 131 VAL B C 1
ATOM 3571 O O . VAL B 1 131 ? -33.134 -31.291 -13.328 1.00 23.43 131 VAL B O 1
ATOM 3575 N N . PRO B 1 132 ? -31.659 -29.639 -13.524 1.00 27.38 132 PRO B N 1
ATOM 3576 C CA . PRO B 1 132 ? -32.730 -28.717 -13.148 1.00 28.90 132 PRO B CA 1
ATOM 3577 C C . PRO B 1 132 ? -33.933 -28.764 -14.114 1.00 30.54 132 PRO B C 1
ATOM 3578 O O . PRO B 1 132 ? -33.769 -28.973 -15.347 1.00 29.59 132 PRO B O 1
ATOM 3582 N N . VAL B 1 133 ? -35.117 -28.580 -13.515 1.00 32.08 133 VAL B N 1
ATOM 3583 C CA . VAL B 1 133 ? -36.411 -28.694 -14.178 1.00 36.75 133 VAL B CA 1
ATOM 3584 C C . VAL B 1 133 ? -36.473 -27.792 -15.403 1.00 34.75 133 VAL B C 1
ATOM 3585 O O . VAL B 1 133 ? -36.956 -28.207 -16.444 1.00 33.09 133 VAL B O 1
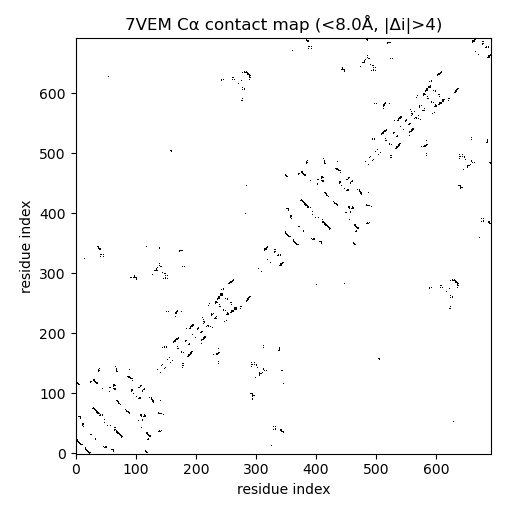ATOM 3589 N N . ASP B 1 134 ? -35.952 -26.581 -15.266 1.00 33.13 134 ASP B N 1
ATOM 3590 C CA . ASP B 1 134 ? -35.946 -25.602 -16.356 1.00 35.84 134 ASP B CA 1
ATOM 3591 C C . ASP B 1 134 ? -34.874 -25.825 -17.439 1.00 34.23 134 ASP B C 1
ATOM 3592 O O . ASP B 1 134 ? -34.894 -25.107 -18.415 1.00 33.02 134 ASP B O 1
ATOM 3597 N N . CYS B 1 135 ? -33.947 -26.780 -17.288 1.00 31.30 135 CYS B N 1
ATOM 3598 C CA . CYS B 1 135 ? -32.878 -26.919 -18.272 1.00 29.96 135 CYS B CA 1
ATOM 3599 C C . CYS B 1 135 ? -33.479 -27.278 -19.633 1.00 32.12 135 CYS B C 1
ATOM 3600 O O . CYS B 1 135 ? -34.305 -28.149 -19.734 1.00 28.49 135 CYS B O 1
ATOM 3603 N N . LYS B 1 136 ? -33.085 -26.581 -20.679 1.00 35.66 136 LYS B N 1
ATOM 3604 C CA . LYS B 1 136 ? -33.672 -26.820 -21.997 1.00 40.90 136 LYS B CA 1
ATOM 3605 C C . LYS B 1 136 ? -32.669 -27.547 -22.891 1.00 35.42 136 LYS B C 1
ATOM 3606 O O . LYS B 1 136 ? -32.786 -27.476 -24.078 1.00 37.86 136 LYS B O 1
ATOM 3612 N N . LEU B 1 137 ? -31.689 -28.234 -22.324 1.00 32.84 137 LEU B N 1
ATOM 3613 C CA . LEU B 1 137 ? -30.676 -28.945 -23.122 1.00 31.48 137 LEU B CA 1
ATOM 3614 C C . LEU B 1 137 ? -31.085 -30.354 -23.472 1.00 31.07 137 LEU B C 1
ATOM 3615 O O . LEU B 1 137 ? -31.831 -31.002 -22.710 1.00 30.80 137 LEU B O 1
ATOM 3620 N N . ASP B 1 138 ? -30.607 -30.840 -24.620 1.00 28.16 138 ASP B N 1
ATOM 3621 C CA . ASP B 1 138 ? -30.791 -32.244 -24.925 1.00 27.62 138 ASP B CA 1
ATOM 3622 C C . ASP B 1 138 ? -29.864 -33.164 -24.086 1.00 25.82 138 ASP B C 1
ATOM 3623 O O . ASP B 1 138 ? -28.960 -32.685 -23.392 1.00 23.96 138 ASP B O 1
ATOM 3628 N N . TYR B 1 139 ? -30.146 -34.468 -24.136 1.00 24.98 139 TYR B N 1
ATOM 3629 C CA . TYR B 1 139 ? -29.462 -35.463 -23.312 1.00 26.67 139 TYR B CA 1
ATOM 3630 C C . TYR B 1 139 ? -27.984 -35.600 -23.646 1.00 25.93 139 TYR B C 1
ATOM 3631 O O . TYR B 1 139 ? -27.174 -35.841 -22.767 1.00 25.73 139 TYR B O 1
ATOM 3640 N N . VAL B 1 140 ? -27.645 -35.436 -24.923 1.00 26.20 140 VAL B N 1
ATOM 3641 C CA . VAL B 1 140 ? -26.267 -35.524 -25.360 1.00 25.83 140 VAL B CA 1
ATOM 3642 C C . VAL B 1 140 ? -25.442 -34.326 -24.840 1.00 25.60 140 VAL B C 1
ATOM 3643 O O . VAL B 1 140 ? -24.285 -34.484 -24.432 1.00 25.00 140 VAL B O 1
ATOM 3647 N N . GLN B 1 141 ? -26.022 -33.135 -24.890 1.00 24.03 141 GLN B N 1
ATOM 3648 C CA . GLN B 1 141 ? -25.408 -31.938 -24.282 1.00 23.44 141 GLN B CA 1
ATOM 3649 C C . GLN B 1 141 ? -25.182 -32.112 -22.767 1.00 22.27 141 GLN B C 1
ATOM 3650 O O . GLN B 1 141 ? -24.092 -31.818 -22.256 1.00 19.31 141 GLN B O 1
ATOM 3656 N N . LEU B 1 142 ? -26.213 -32.628 -22.091 1.00 22.16 142 LEU B N 1
ATOM 3657 C CA . LEU B 1 142 ? -26.188 -32.898 -20.650 1.00 24.23 142 LEU B CA 1
ATOM 3658 C C . LEU B 1 142 ? -25.057 -33.843 -20.314 1.00 25.47 142 LEU B C 1
ATOM 3659 O O . LEU B 1 142 ? -24.275 -33.629 -19.369 1.00 25.21 142 LEU B O 1
ATOM 3664 N N . ALA B 1 143 ? -24.903 -34.851 -21.158 1.00 25.35 143 ALA B N 1
ATOM 3665 C CA . ALA B 1 143 ? -23.898 -35.835 -20.942 1.00 24.69 143 ALA B CA 1
ATOM 3666 C C . ALA B 1 143 ? -22.440 -35.261 -21.042 1.00 25.01 143 ALA B C 1
ATOM 3667 O O . ALA B 1 143 ? -21.526 -35.638 -20.259 1.00 21.79 143 ALA B O 1
ATOM 3669 N N . SER B 1 144 ? -22.246 -34.361 -22.004 1.00 24.28 144 SER B N 1
ATOM 3670 C CA . SER B 1 144 ? -20.974 -33.685 -22.216 1.00 25.69 144 SER B CA 1
ATOM 3671 C C . SER B 1 144 ? -20.463 -32.916 -20.954 1.00 27.02 144 SER B C 1
ATOM 3672 O O . SER B 1 144 ? -19.275 -32.722 -20.813 1.00 27.17 144 SER B O 1
ATOM 3675 N N . LEU B 1 145 ? -21.340 -32.565 -20.019 1.00 25.52 145 LEU B N 1
ATOM 3676 C CA . LEU B 1 145 ? -20.912 -31.958 -18.774 1.00 25.86 145 LEU B CA 1
ATOM 3677 C C . LEU B 1 145 ? -20.139 -32.920 -17.858 1.00 27.46 145 LEU B C 1
ATOM 3678 O O . LEU B 1 145 ? -19.388 -32.452 -16.986 1.00 28.27 145 LEU B O 1
ATOM 3683 N N . VAL B 1 146 ? -20.231 -34.230 -18.085 1.00 26.09 146 VAL B N 1
ATOM 3684 C CA . VAL B 1 146 ? -19.734 -35.198 -17.092 1.00 27.42 146 VAL B CA 1
ATOM 3685 C C . VAL B 1 146 ? -18.194 -35.220 -16.908 1.00 27.54 146 VAL B C 1
ATOM 3686 O O . VAL B 1 146 ? -17.713 -35.283 -15.784 1.00 28.92 146 VAL B O 1
ATOM 3690 N N . CYS B 1 147 ? -17.451 -35.185 -18.012 1.00 28.68 147 CYS B N 1
ATOM 3691 C CA . CYS B 1 147 ? -16.001 -35.324 -17.995 1.00 27.98 147 CYS B CA 1
ATOM 3692 C C . CYS B 1 147 ? -15.321 -33.982 -18.221 1.00 28.61 147 CYS B C 1
ATOM 3693 O O . CYS B 1 147 ? -14.681 -33.448 -17.313 1.00 31.09 147 CYS B O 1
ATOM 3696 N N . THR B 1 148 ? -15.492 -33.417 -19.410 1.00 27.35 148 THR B N 1
ATOM 3697 C CA . THR B 1 148 ? -14.834 -32.177 -19.732 1.00 25.63 148 THR B CA 1
ATOM 3698 C C . THR B 1 148 ? -15.388 -31.066 -18.835 1.00 24.18 148 THR B C 1
ATOM 3699 O O . THR B 1 148 ? -14.637 -30.281 -18.301 1.00 25.01 148 THR B O 1
ATOM 3703 N N . GLY B 1 149 ? -16.690 -31.008 -18.659 1.00 23.04 149 GLY B N 1
ATOM 3704 C CA . GLY B 1 149 ? -17.281 -29.969 -17.829 1.00 26.59 149 GLY B CA 1
ATOM 3705 C C . GLY B 1 149 ? -16.812 -30.069 -16.368 1.00 29.07 149 GLY B C 1
ATOM 3706 O O . GLY B 1 149 ? -16.487 -29.041 -15.763 1.00 27.34 149 GLY B O 1
ATOM 3707 N N . ALA B 1 150 ? -16.784 -31.286 -15.806 1.00 26.28 150 ALA B N 1
ATOM 3708 C CA . ALA B 1 150 ? -16.359 -31.443 -14.425 1.00 26.48 150 ALA B CA 1
ATOM 3709 C C . ALA B 1 150 ? -14.865 -31.076 -14.297 1.00 25.43 150 ALA B C 1
ATOM 3710 O O . ALA B 1 150 ? -14.457 -30.409 -13.343 1.00 25.80 150 ALA B O 1
ATOM 3712 N N . THR B 1 151 ? -14.080 -31.448 -15.276 1.00 23.33 151 THR B N 1
ATOM 3713 C CA . THR B 1 151 ? -12.655 -31.177 -15.240 1.00 25.66 151 THR B CA 1
ATOM 3714 C C . THR B 1 151 ? -12.315 -29.646 -15.280 1.00 28.71 151 THR B C 1
ATOM 3715 O O . THR B 1 151 ? -11.480 -29.157 -14.475 1.00 27.18 151 THR B O 1
ATOM 3719 N N . VAL B 1 152 ? -12.983 -28.910 -16.180 1.00 26.97 152 VAL B N 1
ATOM 3720 C CA . VAL B 1 152 ? -12.806 -27.483 -16.313 1.00 26.12 152 VAL B CA 1
ATOM 3721 C C . VAL B 1 152 ? -13.285 -26.765 -15.077 1.00 25.32 152 VAL B C 1
ATOM 3722 O O . VAL B 1 152 ? -12.660 -25.829 -14.650 1.00 24.04 152 VAL B O 1
ATOM 3726 N N . TRP B 1 153 ? -14.406 -27.169 -14.503 1.00 26.08 153 TRP B N 1
ATOM 3727 C CA . TRP B 1 153 ? -14.899 -26.463 -13.326 1.00 26.70 153 TRP B CA 1
ATOM 3728 C C . TRP B 1 153 ? -13.903 -26.624 -12.161 1.00 26.97 153 TRP B C 1
ATOM 3729 O O . TRP B 1 153 ? -13.642 -25.667 -11.397 1.00 24.74 153 TRP B O 1
ATOM 3740 N N . ASN B 1 154 ? -13.322 -27.815 -12.071 1.00 25.71 154 ASN B N 1
ATOM 3741 C CA . ASN B 1 154 ? -12.347 -28.112 -11.052 1.00 26.21 154 ASN B CA 1
ATOM 3742 C C . ASN B 1 154 ? -11.109 -27.229 -11.246 1.00 25.97 154 ASN B C 1
ATOM 3743 O O . ASN B 1 154 ? -10.603 -26.649 -10.275 1.00 31.32 154 ASN B O 1
ATOM 3748 N N . ALA B 1 155 ? -10.657 -27.120 -12.487 1.00 23.84 155 ALA B N 1
ATOM 3749 C CA . ALA B 1 155 ? -9.504 -26.289 -12.855 1.00 23.45 155 ALA B CA 1
ATOM 3750 C C . ALA B 1 155 ? -9.706 -24.838 -12.462 1.00 24.82 155 ALA B C 1
ATOM 3751 O O . ALA B 1 155 ? -8.797 -24.231 -11.923 1.00 26.82 155 ALA B O 1
ATOM 3753 N N . LEU B 1 156 ? -10.902 -24.292 -12.701 1.00 26.35 156 LEU B N 1
ATOM 3754 C CA . LEU B 1 156 ? -11.125 -22.872 -12.544 1.00 25.19 156 LEU B CA 1
ATOM 3755 C C . LEU B 1 156 ? -11.709 -22.491 -11.203 1.00 25.77 156 LEU B C 1
ATOM 3756 O O . LEU B 1 156 ? -11.573 -21.330 -10.793 1.00 28.09 156 LEU B O 1
ATOM 3761 N N . TYR B 1 157 ? -12.422 -23.398 -10.561 1.00 25.11 157 TYR B N 1
ATOM 3762 C CA . TYR B 1 157 ? -13.192 -23.091 -9.345 1.00 24.76 157 TYR B CA 1
ATOM 3763 C C . TYR B 1 157 ? -12.966 -24.059 -8.196 1.00 24.71 157 TYR B C 1
ATOM 3764 O O . TYR B 1 157 ? -13.520 -23.868 -7.160 1.00 26.96 157 TYR B O 1
ATOM 3773 N N . GLY B 1 158 ? -12.118 -25.072 -8.358 1.00 26.90 158 GLY B N 1
ATOM 3774 C CA . GLY B 1 158 ? -11.957 -26.103 -7.363 1.00 27.66 158 GLY B CA 1
ATOM 3775 C C . GLY B 1 158 ? -10.883 -25.842 -6.356 1.00 29.23 158 GLY B C 1
ATOM 3776 O O . GLY B 1 158 ? -10.895 -26.435 -5.300 1.00 30.23 158 GLY B O 1
ATOM 3777 N N . TYR B 1 159 ? -9.944 -24.959 -6.691 1.00 31.73 159 TYR B N 1
ATOM 3778 C CA . TYR B 1 159 ? -8.832 -24.604 -5.825 1.00 29.84 159 TYR B CA 1
ATOM 3779 C C . TYR B 1 159 ? -8.884 -23.114 -5.512 1.00 28.66 159 TYR B C 1
ATOM 3780 O O . TYR B 1 159 ? -9.580 -22.743 -4.590 1.00 33.57 159 TYR B O 1
ATOM 3789 N N . VAL B 1 160 ? -8.182 -22.240 -6.215 1.00 25.94 160 VAL B N 1
ATOM 3790 C CA . VAL B 1 160 ? -8.382 -20.836 -5.998 1.00 28.06 160 VAL B CA 1
ATOM 3791 C C . VAL B 1 160 ? -9.278 -20.414 -7.162 1.00 29.83 160 VAL B C 1
ATOM 3792 O O . VAL B 1 160 ? -8.990 -20.689 -8.340 1.00 28.89 160 VAL B O 1
ATOM 3796 N N . PRO B 1 161 ? -10.382 -19.738 -6.836 1.00 30.58 161 PRO B N 1
ATOM 3797 C CA . PRO B 1 161 ? -11.378 -19.519 -7.894 1.00 28.79 161 PRO B CA 1
ATOM 3798 C C . PRO B 1 161 ? -11.034 -18.369 -8.878 1.00 28.27 161 PRO B C 1
ATOM 3799 O O . PRO B 1 161 ? -10.475 -17.366 -8.503 1.00 24.10 161 PRO B O 1
ATOM 3803 N N . MET B 1 162 ? -11.382 -18.558 -10.145 1.00 31.13 162 MET B N 1
ATOM 3804 C CA . MET B 1 162 ? -11.356 -17.478 -11.153 1.00 30.85 162 MET B CA 1
ATOM 3805 C C . MET B 1 162 ? -12.164 -16.247 -10.736 1.00 29.02 162 MET B C 1
ATOM 3806 O O . MET B 1 162 ? -13.323 -16.376 -10.356 1.00 28.23 162 MET B O 1
ATOM 3811 N N . LYS B 1 163 ? -11.542 -15.081 -10.874 1.00 28.51 163 LYS B N 1
ATOM 3812 C CA . LYS B 1 163 ? -12.227 -13.782 -10.819 1.00 32.95 163 LYS B CA 1
ATOM 3813 C C . LYS B 1 163 ? -12.702 -13.274 -12.212 1.00 28.94 163 LYS B C 1
ATOM 3814 O O . LYS B 1 163 ? -12.067 -13.536 -13.220 1.00 27.05 163 LYS B O 1
ATOM 3820 N N . PRO B 1 164 ? -13.842 -12.561 -12.273 1.00 28.61 164 PRO B N 1
ATOM 3821 C CA . PRO B 1 164 ? -14.257 -11.969 -13.559 1.00 27.36 164 PRO B CA 1
ATOM 3822 C C . PRO B 1 164 ? -13.206 -11.095 -14.163 1.00 26.88 164 PRO B C 1
ATOM 3823 O O . PRO B 1 164 ? -12.445 -10.463 -13.427 1.00 26.90 164 PRO B O 1
ATOM 3827 N N . GLY B 1 165 ? -13.096 -11.134 -15.493 1.00 26.20 165 GLY B N 1
ATOM 3828 C CA . GLY B 1 165 ? -12.095 -10.365 -16.192 1.00 26.41 165 GLY B CA 1
ATOM 3829 C C . GLY B 1 165 ? -10.705 -10.952 -16.366 1.00 27.34 165 GLY B C 1
ATOM 3830 O O . GLY B 1 165 ? -9.899 -10.417 -17.148 1.00 27.32 165 GLY B O 1
ATOM 3831 N N . GLN B 1 166 ? -10.414 -12.046 -15.664 1.00 28.28 166 GLN B N 1
ATOM 3832 C CA . GLN B 1 166 ? -9.151 -12.728 -15.828 1.00 26.26 166 GLN B CA 1
ATOM 3833 C C . GLN B 1 166 ? -9.104 -13.424 -17.189 1.00 24.00 166 GLN B C 1
ATOM 3834 O O . GLN B 1 166 ? -10.100 -13.558 -17.868 1.00 22.49 166 GLN B O 1
ATOM 3840 N N . THR B 1 167 ? -7.907 -13.820 -17.577 1.00 24.52 167 THR B N 1
ATOM 3841 C CA . THR B 1 167 ? -7.669 -14.379 -18.892 1.00 26.33 167 THR B CA 1
ATOM 3842 C C . THR B 1 167 ? -7.405 -15.865 -18.799 1.00 24.76 167 THR B C 1
ATOM 3843 O O . THR B 1 167 ? -6.526 -16.286 -18.026 1.00 24.31 167 THR B O 1
ATOM 3847 N N . VAL B 1 168 ? -8.172 -16.651 -19.559 1.00 23.39 168 VAL B N 1
ATOM 3848 C CA . VAL B 1 168 ? -7.891 -18.085 -19.645 1.00 24.22 168 VAL B CA 1
ATOM 3849 C C . VAL B 1 168 ? -7.302 -18.500 -21.023 1.00 24.18 168 VAL B C 1
ATOM 3850 O O . VAL B 1 168 ? -7.819 -18.106 -22.077 1.00 23.96 168 VAL B O 1
ATOM 3854 N N . LEU B 1 169 ? -6.220 -19.285 -20.971 1.00 25.61 169 LEU B N 1
ATOM 3855 C CA . LEU B 1 169 ? -5.607 -19.878 -22.135 1.00 27.40 169 LEU B CA 1
ATOM 3856 C C . LEU B 1 169 ? -5.985 -21.352 -22.314 1.00 26.15 169 LEU B C 1
ATOM 3857 O O . LEU B 1 169 ? -5.688 -22.167 -21.444 1.00 26.74 169 LEU B O 1
ATOM 3862 N N . PHE B 1 170 ? -6.508 -21.679 -23.496 1.00 24.55 170 PHE B N 1
ATOM 3863 C CA . PHE B 1 170 ? -6.860 -23.032 -23.867 1.00 24.49 170 PHE B CA 1
ATOM 3864 C C . PHE B 1 170 ? -5.962 -23.541 -25.009 1.00 25.22 170 PHE B C 1
ATOM 3865 O O . PHE B 1 170 ? -5.736 -22.829 -26.007 1.00 21.55 170 PHE B O 1
ATOM 3873 N N . GLN B 1 171 ? -5.420 -24.755 -24.829 1.00 26.92 171 GLN B N 1
ATOM 3874 C CA . GLN B 1 171 ? -4.531 -25.379 -25.798 1.00 28.74 171 GLN B CA 1
ATOM 3875 C C . GLN B 1 171 ? -5.298 -26.311 -26.730 1.00 29.82 171 GLN B C 1
ATOM 3876 O O . GLN B 1 171 ? -5.789 -27.341 -26.271 1.00 32.39 171 GLN B O 1
ATOM 3882 N N . GLY B 1 172 ? -5.373 -25.979 -28.019 1.00 30.33 172 GLY B N 1
ATOM 3883 C CA . GLY B 1 172 ? -6.012 -26.840 -29.012 1.00 29.59 172 GLY B CA 1
ATOM 3884 C C . GLY B 1 172 ? -7.515 -26.639 -28.933 1.00 31.51 172 GLY B C 1
ATOM 3885 O O . GLY B 1 172 ? -8.017 -25.761 -28.164 1.00 26.20 172 GLY B O 1
ATOM 3886 N N . THR B 1 173 ? -8.241 -27.499 -29.666 1.00 30.22 173 THR B N 1
ATOM 3887 C CA . THR B 1 173 ? -9.674 -27.323 -29.890 1.00 30.98 173 THR B CA 1
ATOM 3888 C C . THR B 1 173 ? -10.458 -28.597 -29.640 1.00 31.67 173 THR B C 1
ATOM 3889 O O . THR B 1 173 ? -11.534 -28.835 -30.236 1.00 31.73 173 THR B O 1
ATOM 3893 N N . GLY B 1 174 ? -9.935 -29.413 -28.731 1.00 33.41 174 GLY B N 1
ATOM 3894 C CA . GLY B 1 174 ? -10.640 -30.632 -28.269 1.00 33.83 174 GLY B CA 1
ATOM 3895 C C . GLY B 1 174 ? -11.765 -30.403 -27.249 1.00 31.75 174 GLY B C 1
ATOM 3896 O O . GLY B 1 174 ? -12.205 -29.253 -26.992 1.00 31.50 174 GLY B O 1
ATOM 3897 N N . GLY B 1 175 ? -12.219 -31.506 -26.659 1.00 29.50 175 GLY B N 1
ATOM 3898 C CA . GLY B 1 175 ? -13.316 -31.485 -25.699 1.00 31.10 175 GLY B CA 1
ATOM 3899 C C . GLY B 1 175 ? -13.117 -30.526 -24.521 1.00 29.91 175 GLY B C 1
ATOM 3900 O O . GLY B 1 175 ? -13.937 -29.675 -24.256 1.00 27.36 175 GLY B O 1
ATOM 3901 N N . VAL B 1 176 ? -11.998 -30.662 -23.831 1.00 31.84 176 VAL B N 1
ATOM 3902 C CA . VAL B 1 176 ? -11.714 -29.849 -22.648 1.00 29.66 176 VAL B CA 1
ATOM 3903 C C . VAL B 1 176 ? -11.704 -28.359 -23.006 1.00 28.50 176 VAL B C 1
ATOM 3904 O O . VAL B 1 176 ? -12.290 -27.529 -22.274 1.00 31.85 176 VAL B O 1
ATOM 3908 N N . SER B 1 177 ? -11.008 -28.021 -24.096 1.00 26.94 177 SER B N 1
ATOM 3909 C CA . SER B 1 177 ? -10.829 -26.633 -24.547 1.00 24.88 177 SER B CA 1
ATOM 3910 C C . SER B 1 177 ? -12.154 -25.995 -24.900 1.00 24.18 177 SER B C 1
ATOM 3911 O O . SER B 1 177 ? -12.413 -24.893 -24.446 1.00 25.76 177 SER B O 1
ATOM 3914 N N . ILE B 1 178 ? -12.994 -26.685 -25.689 1.00 24.25 178 ILE B N 1
ATOM 3915 C CA . ILE B 1 178 ? -14.262 -26.097 -26.122 1.00 26.00 178 ILE B CA 1
ATOM 3916 C C . ILE B 1 178 ? -15.245 -26.012 -24.980 1.00 24.18 178 ILE B C 1
ATOM 3917 O O . ILE B 1 178 ? -15.842 -24.986 -24.823 1.00 21.92 178 ILE B O 1
ATOM 3922 N N . THR B 1 179 ? -15.390 -27.063 -24.171 1.00 24.86 179 THR B N 1
ATOM 3923 C CA . THR B 1 179 ? -16.240 -26.985 -22.991 1.00 25.13 179 THR B CA 1
ATOM 3924 C C . THR B 1 179 ? -15.751 -25.809 -22.131 1.00 27.92 179 THR B C 1
ATOM 3925 O O . THR B 1 179 ? -16.546 -24.989 -21.681 1.00 27.04 179 THR B O 1
ATOM 3929 N N . GLY B 1 180 ? -14.426 -25.718 -21.972 1.00 27.94 180 GLY B N 1
ATOM 3930 C CA . GLY B 1 180 ? -13.807 -24.681 -21.187 1.00 27.01 180 GLY B CA 1
ATOM 3931 C C . GLY B 1 180 ? -14.104 -23.283 -21.661 1.00 26.30 180 GLY B C 1
ATOM 3932 O O . GLY B 1 180 ? -14.563 -22.456 -20.869 1.00 29.59 180 GLY B O 1
ATOM 3933 N N . VAL B 1 181 ? -13.878 -23.038 -22.950 1.00 24.62 181 VAL B N 1
ATOM 3934 C CA . VAL B 1 181 ? -14.186 -21.764 -23.595 1.00 23.73 181 VAL B CA 1
ATOM 3935 C C . VAL B 1 181 ? -15.602 -21.322 -23.288 1.00 22.33 181 VAL B C 1
ATOM 3936 O O . VAL B 1 181 ? -15.836 -20.153 -22.943 1.00 22.81 181 VAL B O 1
ATOM 3940 N N . GLN B 1 182 ? -16.544 -22.238 -23.419 1.00 21.67 182 GLN B N 1
ATOM 3941 C CA . GLN B 1 182 ? -17.957 -21.884 -23.278 1.00 23.74 182 GLN B CA 1
ATOM 3942 C C . GLN B 1 182 ? -18.256 -21.510 -21.821 1.00 24.75 182 GLN B C 1
ATOM 3943 O O . GLN B 1 182 ? -18.978 -20.575 -21.605 1.00 23.27 182 GLN B O 1
ATOM 3949 N N . LEU B 1 183 ? -17.688 -22.234 -20.856 1.00 25.46 183 LEU B N 1
ATOM 3950 C CA . LEU B 1 183 ? -17.892 -21.947 -19.441 1.00 28.40 183 LEU B CA 1
ATOM 3951 C C . LEU B 1 183 ? -17.162 -20.665 -19.035 1.00 29.75 183 LEU B C 1
ATOM 3952 O O . LEU B 1 183 ? -17.732 -19.799 -18.353 1.00 28.39 183 LEU B O 1
ATOM 3957 N N . ALA B 1 184 ? -15.907 -20.532 -19.473 1.00 30.26 184 ALA B N 1
ATOM 3958 C CA . ALA B 1 184 ? -15.104 -19.369 -19.107 1.00 29.19 184 ALA B CA 1
ATOM 3959 C C . ALA B 1 184 ? -15.721 -18.095 -19.696 1.00 31.50 184 ALA B C 1
ATOM 3960 O O . ALA B 1 184 ? -15.898 -17.100 -19.004 1.00 32.20 184 ALA B O 1
ATOM 3962 N N . LYS B 1 185 ? -16.094 -18.133 -20.968 1.00 31.87 185 LYS B N 1
ATOM 3963 C CA . LYS B 1 185 ? -16.811 -17.001 -21.568 1.00 30.71 185 LYS B CA 1
ATOM 3964 C C . LYS B 1 185 ? -18.057 -16.632 -20.799 1.00 24.86 185 LYS B C 1
ATOM 3965 O O . LYS B 1 185 ? -18.205 -15.525 -20.410 1.00 25.08 185 LYS B O 1
ATOM 3971 N N . ALA B 1 186 ? -18.958 -17.560 -20.565 1.00 23.74 186 ALA B N 1
ATOM 3972 C CA . ALA B 1 186 ? -20.152 -17.230 -19.785 1.00 23.76 186 ALA B CA 1
ATOM 3973 C C . ALA B 1 186 ? -19.901 -16.765 -18.311 1.00 22.42 186 ALA B C 1
ATOM 3974 O O . ALA B 1 186 ? -20.753 -16.137 -17.724 1.00 22.87 186 ALA B O 1
ATOM 3976 N N . ALA B 1 187 ? -18.749 -17.056 -17.742 1.00 21.52 187 ALA B N 1
ATOM 3977 C CA . ALA B 1 187 ? -18.331 -16.484 -16.447 1.00 24.23 187 ALA B CA 1
ATOM 3978 C C . ALA B 1 187 ? -17.529 -15.145 -16.530 1.00 24.11 187 ALA B C 1
ATOM 3979 O O . ALA B 1 187 ? -17.005 -14.705 -15.540 1.00 22.92 187 ALA B O 1
ATOM 3981 N N . GLY B 1 188 ? -17.431 -14.522 -17.709 1.00 24.86 188 GLY B N 1
ATOM 3982 C CA . GLY B 1 188 ? -16.771 -13.233 -17.857 1.00 26.13 188 GLY B CA 1
ATOM 3983 C C . GLY B 1 188 ? -15.258 -13.222 -17.941 1.00 27.68 188 GLY B C 1
ATOM 3984 O O . GLY B 1 188 ? -14.621 -12.193 -17.685 1.00 29.48 188 GLY B O 1
ATOM 3985 N N . ALA B 1 189 ? -14.673 -14.352 -18.313 1.00 25.79 189 ALA B N 1
ATOM 3986 C CA . ALA B 1 189 ? -13.270 -14.408 -18.629 1.00 26.28 189 ALA B CA 1
ATOM 3987 C C . ALA B 1 189 ? -12.972 -13.899 -20.032 1.00 26.79 189 ALA B C 1
ATOM 3988 O O . ALA B 1 189 ? -13.780 -14.072 -20.906 1.00 28.66 189 ALA B O 1
ATOM 3990 N N . VAL B 1 190 ? -11.796 -13.304 -20.228 1.00 26.38 190 VAL B N 1
ATOM 3991 C CA . VAL B 1 190 ? -11.174 -13.138 -21.550 1.00 26.37 190 VAL B CA 1
ATOM 3992 C C . VAL B 1 190 ? -10.576 -14.484 -21.959 1.00 26.39 190 VAL B C 1
ATOM 3993 O O . VAL B 1 190 ? -9.913 -15.138 -21.124 1.00 25.02 190 VAL B O 1
ATOM 3997 N N . THR B 1 191 ? -10.803 -14.918 -23.213 1.00 25.84 191 THR B N 1
ATOM 3998 C CA . THR B 1 191 ? -10.369 -16.266 -23.651 1.00 26.18 191 THR B CA 1
ATOM 3999 C C . THR B 1 191 ? -9.370 -16.251 -24.796 1.00 28.34 191 THR B C 1
ATOM 4000 O O . THR B 1 191 ? -9.516 -15.502 -25.753 1.00 29.20 191 THR B O 1
ATOM 4004 N N . ILE B 1 192 ? -8.363 -17.104 -24.708 1.00 28.07 192 ILE B N 1
ATOM 4005 C CA . ILE B 1 192 ? -7.411 -17.245 -25.798 1.00 27.79 192 ILE B CA 1
ATOM 4006 C C . ILE B 1 192 ? -7.328 -18.716 -26.119 1.00 26.24 192 ILE B C 1
ATOM 4007 O O . ILE B 1 192 ? -7.271 -19.547 -25.196 1.00 27.27 192 ILE B O 1
ATOM 4012 N N . VAL B 1 193 ? -7.298 -19.025 -27.408 1.00 25.91 193 VAL B N 1
ATOM 4013 C CA . VAL B 1 193 ? -7.322 -20.405 -27.902 1.00 27.13 193 VAL B CA 1
ATOM 4014 C C . VAL B 1 193 ? -6.247 -20.566 -28.934 1.00 28.28 193 VAL B C 1
ATOM 4015 O O . VAL B 1 193 ? -6.082 -19.739 -29.821 1.00 28.76 193 VAL B O 1
ATOM 4019 N N . THR B 1 194 ? -5.592 -21.704 -28.822 1.00 29.92 194 THR B N 1
ATOM 4020 C CA . THR B 1 194 ? -4.429 -22.081 -29.537 1.00 30.36 194 THR B CA 1
ATOM 4021 C C . THR B 1 194 ? -4.800 -23.277 -30.424 1.00 32.14 194 THR B C 1
ATOM 4022 O O . THR B 1 194 ? -5.670 -24.094 -30.067 1.00 35.19 194 THR B O 1
ATOM 4026 N N . SER B 1 195 ? -4.165 -23.372 -31.582 1.00 32.05 195 SER B N 1
ATOM 4027 C CA . SER B 1 195 ? -4.393 -24.458 -32.508 1.00 32.02 195 SER B CA 1
ATOM 4028 C C . SER B 1 195 ? -3.305 -24.699 -33.553 1.00 34.38 195 SER B C 1
ATOM 4029 O O . SER B 1 195 ? -2.537 -23.809 -33.872 1.00 34.07 195 SER B O 1
ATOM 4032 N N . SER B 1 196 ? -3.276 -25.929 -34.072 1.00 38.21 196 SER B N 1
ATOM 4033 C CA . SER B 1 196 ? -2.439 -26.313 -35.226 1.00 41.65 196 SER B CA 1
ATOM 4034 C C . SER B 1 196 ? -3.031 -25.854 -36.561 1.00 40.77 196 SER B C 1
ATOM 4035 O O . SER B 1 196 ? -2.312 -25.809 -37.508 1.00 48.96 196 SER B O 1
ATOM 4038 N N . SER B 1 197 ? -4.318 -25.519 -36.617 1.00 41.07 197 SER B N 1
ATOM 4039 C CA . SER B 1 197 ? -5.001 -25.067 -37.844 1.00 43.97 197 SER B CA 1
ATOM 4040 C C . SER B 1 197 ? -5.726 -23.702 -37.743 1.00 46.80 197 SER B C 1
ATOM 4041 O O . SER B 1 197 ? -6.522 -23.500 -36.815 1.00 41.67 197 SER B O 1
ATOM 4044 N N . ASP B 1 198 ? -5.514 -22.814 -38.731 1.00 47.39 198 ASP B N 1
ATOM 4045 C CA . ASP B 1 198 ? -6.300 -21.559 -38.861 1.00 47.24 198 ASP B CA 1
ATOM 4046 C C . ASP B 1 198 ? -7.813 -21.738 -39.123 1.00 44.18 198 ASP B C 1
ATOM 4047 O O . ASP B 1 198 ? -8.600 -20.856 -38.786 1.00 42.97 198 ASP B O 1
ATOM 4052 N N . GLU B 1 199 ? -8.221 -22.835 -39.760 1.00 46.65 199 GLU B N 1
ATOM 4053 C CA . GLU B 1 199 ? -9.638 -23.040 -40.111 1.00 49.74 199 GLU B CA 1
ATOM 4054 C C . GLU B 1 199 ? -10.404 -23.409 -38.867 1.00 44.76 199 GLU B C 1
ATOM 4055 O O . GLU B 1 199 ? -11.532 -22.949 -38.680 1.00 45.58 199 GLU B O 1
ATOM 4061 N N . LYS B 1 200 ? -9.801 -24.261 -38.041 1.00 41.55 200 LYS B N 1
ATOM 4062 C CA . LYS B 1 200 ? -10.325 -24.540 -36.684 1.00 41.76 200 LYS B CA 1
ATOM 4063 C C . LYS B 1 200 ? -10.406 -23.253 -35.845 1.00 36.15 200 LYS B C 1
ATOM 4064 O O . LYS B 1 200 ? -11.428 -22.984 -35.245 1.00 29.86 200 LYS B O 1
ATOM 4070 N N . LEU B 1 201 ? -9.358 -22.434 -35.882 1.00 36.01 201 LEU B N 1
ATOM 4071 C CA . LEU B 1 201 ? -9.382 -21.119 -35.209 1.00 39.27 201 LEU B CA 1
ATOM 4072 C C . LEU B 1 201 ? -10.460 -20.153 -35.713 1.00 45.23 201 LEU B C 1
ATOM 4073 O O . LEU B 1 201 ? -11.219 -19.625 -34.885 1.00 44.87 201 LEU B O 1
ATOM 4078 N N . GLU B 1 202 ? -10.570 -19.956 -37.037 1.00 46.03 202 GLU B N 1
ATOM 4079 C CA . GLU B 1 202 ? -11.667 -19.137 -37.603 1.00 48.71 202 GLU B CA 1
ATOM 4080 C C . GLU B 1 202 ? -13.008 -19.649 -37.131 1.00 45.20 202 GLU B C 1
ATOM 4081 O O . GLU B 1 202 ? -13.842 -18.873 -36.663 1.00 46.47 202 GLU B O 1
ATOM 4087 N N . PHE B 1 203 ? -13.216 -20.960 -37.252 1.00 42.20 203 PHE B N 1
ATOM 4088 C CA . PHE B 1 203 ? -14.481 -21.574 -36.803 1.00 42.38 203 PHE B CA 1
ATOM 4089 C C . PHE B 1 203 ? -14.787 -21.261 -35.325 1.00 39.48 203 PHE B C 1
ATOM 4090 O O . PHE B 1 203 ? -15.883 -20.858 -35.008 1.00 35.01 203 PHE B O 1
ATOM 4098 N N . VAL B 1 204 ? -13.788 -21.456 -34.461 1.00 36.36 204 VAL B N 1
ATOM 4099 C CA . VAL B 1 204 ? -13.899 -21.268 -33.016 1.00 39.31 204 VAL B CA 1
ATOM 4100 C C . VAL B 1 204 ? -14.155 -19.809 -32.643 1.00 39.11 204 VAL B C 1
ATOM 4101 O O . VAL B 1 204 ? -15.001 -19.529 -31.789 1.00 40.26 204 VAL B O 1
ATOM 4105 N N . LYS B 1 205 ? -13.445 -18.880 -33.276 1.00 41.80 205 LYS B N 1
ATOM 4106 C CA . LYS B 1 205 ? -13.558 -17.464 -32.913 1.00 42.81 205 LYS B CA 1
ATOM 4107 C C . LYS B 1 205 ? -14.945 -16.973 -33.233 1.00 42.01 205 LYS B C 1
ATOM 4108 O O . LYS B 1 205 ? -15.604 -16.306 -32.410 1.00 42.68 205 LYS B O 1
ATOM 4114 N N . ASP B 1 206 ? -15.397 -17.357 -34.421 1.00 42.07 206 ASP B N 1
ATOM 4115 C CA . ASP B 1 206 ? -16.731 -17.036 -34.917 1.00 43.69 206 ASP B CA 1
ATOM 4116 C C . ASP B 1 206 ? -17.871 -17.713 -34.134 1.00 42.17 206 ASP B C 1
ATOM 4117 O O . ASP B 1 206 ? -18.849 -17.063 -33.737 1.00 40.34 206 ASP B O 1
ATOM 4122 N N . LYS B 1 207 ? -17.769 -19.013 -33.906 1.00 38.26 207 LYS B N 1
ATOM 4123 C CA . LYS B 1 207 ? -18.856 -19.703 -33.212 1.00 41.46 207 LYS B CA 1
ATOM 4124 C C . LYS B 1 207 ? -18.960 -19.324 -31.719 1.00 36.76 207 LYS B C 1
ATOM 4125 O O . LYS B 1 207 ? -20.045 -19.198 -31.207 1.00 33.62 207 LYS B O 1
ATOM 4131 N N . PHE B 1 208 ? -17.835 -19.108 -31.046 1.00 33.80 208 PHE B N 1
ATOM 4132 C CA . PHE B 1 208 ? -17.850 -18.956 -29.601 1.00 33.60 208 PHE B CA 1
ATOM 4133 C C . PHE B 1 208 ? -17.443 -17.590 -29.099 1.00 35.40 208 PHE B C 1
ATOM 4134 O O . PHE B 1 208 ? -17.534 -17.365 -27.903 1.00 32.18 208 PHE B O 1
ATOM 4142 N N . GLY B 1 209 ? -16.989 -16.687 -29.981 1.00 36.25 209 GLY B N 1
ATOM 4143 C CA . GLY B 1 209 ? -16.610 -15.329 -29.537 1.00 37.25 209 GLY B CA 1
ATOM 4144 C C . GLY B 1 209 ? -15.351 -15.288 -28.695 1.00 36.51 209 GLY B C 1
ATOM 4145 O O . GLY B 1 209 ? -15.239 -14.510 -27.770 1.00 42.34 209 GLY B O 1
ATOM 4146 N N . VAL B 1 210 ? -14.400 -16.147 -29.037 1.00 37.64 210 VAL B N 1
ATOM 4147 C CA . VAL B 1 210 ? -13.106 -16.196 -28.416 1.00 35.57 210 VAL B CA 1
ATOM 4148 C C . VAL B 1 210 ? -12.384 -14.884 -28.698 1.00 41.56 210 VAL B C 1
ATOM 4149 O O . VAL B 1 210 ? -12.374 -14.380 -29.848 1.00 43.45 210 VAL B O 1
ATOM 4153 N N . ASP B 1 211 ? -11.724 -14.372 -27.660 1.00 41.08 211 ASP B N 1
ATOM 4154 C CA . ASP B 1 211 ? -11.072 -13.077 -27.737 1.00 39.02 211 ASP B CA 1
ATOM 4155 C C . ASP B 1 211 ? -9.828 -13.082 -28.619 1.00 38.25 211 ASP B C 1
ATOM 4156 O O . ASP B 1 211 ? -9.728 -12.241 -29.471 1.00 40.18 211 ASP B O 1
ATOM 4161 N N . HIS B 1 212 ? -8.925 -14.046 -28.472 1.00 38.31 212 HIS B N 1
ATOM 4162 C CA . HIS B 1 212 ? -7.701 -14.079 -29.266 1.00 37.92 212 HIS B CA 1
ATOM 4163 C C . HIS B 1 212 ? -7.366 -15.494 -29.659 1.00 35.79 212 HIS B C 1
ATOM 4164 O O . HIS B 1 212 ? -7.619 -16.428 -28.901 1.00 29.42 212 HIS B O 1
ATOM 4171 N N . VAL B 1 213 ? -6.840 -15.650 -30.875 1.00 35.87 213 VAL B N 1
ATOM 4172 C CA . VAL B 1 213 ? -6.458 -16.966 -31.400 1.00 35.61 213 VAL B CA 1
ATOM 4173 C C . VAL B 1 213 ? -4.995 -16.954 -31.838 1.00 35.88 213 VAL B C 1
ATOM 4174 O O . VAL B 1 213 ? -4.475 -15.924 -32.254 1.00 32.28 213 VAL B O 1
ATOM 4178 N N . ILE B 1 214 ? -4.335 -18.103 -31.686 1.00 36.58 214 ILE B N 1
ATOM 4179 C CA . ILE B 1 214 ? -2.924 -18.262 -31.962 1.00 36.11 214 ILE B CA 1
ATOM 4180 C C . ILE B 1 214 ? -2.708 -19.631 -32.582 1.00 39.24 214 ILE B C 1
ATOM 4181 O O . ILE B 1 214 ? -3.117 -20.648 -32.006 1.00 40.78 214 ILE B O 1
ATOM 4186 N N . ASN B 1 215 ? -2.015 -19.666 -33.719 1.00 39.11 215 ASN B N 1
ATOM 4187 C CA . ASN B 1 215 ? -1.690 -20.935 -34.377 1.00 39.25 215 ASN B CA 1
ATOM 4188 C C . ASN B 1 215 ? -0.334 -21.333 -33.812 1.00 38.17 215 ASN B C 1
ATOM 4189 O O . ASN B 1 215 ? 0.610 -20.620 -34.043 1.00 41.67 215 ASN B O 1
ATOM 4194 N N . TYR B 1 216 ? -0.237 -22.429 -33.054 1.00 37.98 216 TYR B N 1
ATOM 4195 C CA . TYR B 1 216 ? 1.050 -22.857 -32.463 1.00 40.41 216 TYR B CA 1
ATOM 4196 C C . TYR B 1 216 ? 2.009 -23.537 -33.458 1.00 47.01 216 TYR B C 1
ATOM 4197 O O . TYR B 1 216 ? 3.108 -23.951 -33.068 1.00 44.71 216 TYR B O 1
ATOM 4206 N N . LYS B 1 217 ? 1.591 -23.695 -34.720 1.00 54.48 217 LYS B N 1
ATOM 4207 C CA . LYS B 1 217 ? 2.516 -24.108 -35.795 1.00 58.29 217 LYS B CA 1
ATOM 4208 C C . LYS B 1 217 ? 3.095 -22.879 -36.491 1.00 49.88 217 LYS B C 1
ATOM 4209 O O . LYS B 1 217 ? 4.288 -22.787 -36.626 1.00 48.35 217 LYS B O 1
ATOM 4215 N N . THR B 1 218 ? 2.250 -21.945 -36.912 1.00 49.77 218 THR B N 1
ATOM 4216 C CA . THR B 1 218 ? 2.701 -20.670 -37.446 1.00 50.52 218 THR B CA 1
ATOM 4217 C C . THR B 1 218 ? 3.515 -19.912 -36.399 1.00 53.80 218 THR B C 1
ATOM 4218 O O . THR B 1 218 ? 4.608 -19.445 -36.712 1.00 54.43 218 THR B O 1
ATOM 4222 N N . THR B 1 219 ? 2.986 -19.794 -35.167 1.00 55.88 219 THR B N 1
ATOM 4223 C CA . THR B 1 219 ? 3.661 -19.101 -34.063 1.00 55.93 219 THR B CA 1
ATOM 4224 C C . THR B 1 219 ? 4.016 -20.090 -32.950 1.00 57.11 219 THR B C 1
ATOM 4225 O O . THR B 1 219 ? 3.353 -20.131 -31.911 1.00 52.64 219 THR B O 1
ATOM 4229 N N . PRO B 1 220 ? 5.090 -20.868 -33.145 1.00 55.74 220 PRO B N 1
ATOM 4230 C CA . PRO B 1 220 ? 5.520 -21.815 -32.098 1.00 59.44 220 PRO B CA 1
ATOM 4231 C C . PRO B 1 220 ? 6.041 -21.173 -30.782 1.00 57.51 220 PRO B C 1
ATOM 4232 O O . PRO B 1 220 ? 6.082 -21.879 -29.757 1.00 51.67 220 PRO B O 1
ATOM 4236 N N . ASN B 1 221 ? 6.437 -19.881 -30.805 1.00 55.30 221 ASN B N 1
ATOM 4237 C CA . ASN B 1 221 ? 6.653 -19.115 -29.545 1.00 54.29 221 ASN B CA 1
ATOM 4238 C C . ASN B 1 221 ? 5.353 -18.408 -29.129 1.00 49.49 221 ASN B C 1
ATOM 4239 O O . ASN B 1 221 ? 5.223 -17.188 -29.159 1.00 50.22 221 ASN B O 1
ATOM 4244 N N . TRP B 1 222 ? 4.407 -19.228 -28.685 1.00 47.36 222 TRP B N 1
ATOM 4245 C CA . TRP B 1 222 ? 3.049 -18.776 -28.416 1.00 44.56 222 TRP B CA 1
ATOM 4246 C C . TRP B 1 222 ? 2.949 -18.072 -27.084 1.00 42.43 222 TRP B C 1
ATOM 4247 O O . TRP B 1 222 ? 2.113 -17.182 -26.938 1.00 45.36 222 TRP B O 1
ATOM 4258 N N . ALA B 1 223 ? 3.839 -18.407 -26.148 1.00 39.76 223 ALA B N 1
ATOM 4259 C CA . ALA B 1 223 ? 3.893 -17.722 -24.865 1.00 37.62 223 ALA B CA 1
ATOM 4260 C C . ALA B 1 223 ? 4.074 -16.220 -25.038 1.00 36.30 223 ALA B C 1
ATOM 4261 O O . ALA B 1 223 ? 3.399 -15.424 -24.389 1.00 34.14 223 ALA B O 1
ATOM 4263 N N . GLU B 1 224 ? 4.963 -15.841 -25.948 1.00 39.87 224 GLU B N 1
ATOM 4264 C CA . GLU B 1 224 ? 5.144 -14.447 -26.382 1.00 40.20 224 GLU B CA 1
ATOM 4265 C C . GLU B 1 224 ? 3.863 -13.788 -26.865 1.00 36.01 224 GLU B C 1
ATOM 4266 O O . GLU B 1 224 ? 3.526 -12.676 -26.426 1.00 33.15 224 GLU B O 1
ATOM 4272 N N . GLU B 1 225 ? 3.161 -14.460 -27.775 1.00 35.04 225 GLU B N 1
ATOM 4273 C CA . GLU B 1 225 ? 1.863 -13.945 -28.246 1.00 40.22 225 GLU B CA 1
ATOM 4274 C C . GLU B 1 225 ? 0.845 -13.749 -27.109 1.00 36.25 225 GLU B C 1
ATOM 4275 O O . GLU B 1 225 ? 0.124 -12.778 -27.121 1.00 30.94 225 GLU B O 1
ATOM 4281 N N . VAL B 1 226 ? 0.809 -14.675 -26.143 1.00 35.17 226 VAL B N 1
ATOM 4282 C CA . VAL B 1 226 ? -0.093 -14.568 -24.972 1.00 35.72 226 VAL B CA 1
ATOM 4283 C C . VAL B 1 226 ? 0.233 -13.338 -24.158 1.00 37.69 226 VAL B C 1
ATOM 4284 O O . VAL B 1 226 ? -0.693 -12.595 -23.844 1.00 39.16 226 VAL B O 1
ATOM 4288 N N . ARG B 1 227 ? 1.527 -13.113 -23.855 1.00 42.54 227 ARG B N 1
ATOM 4289 C CA . ARG B 1 227 ? 1.984 -11.901 -23.108 1.00 46.83 227 ARG B CA 1
ATOM 4290 C C . ARG B 1 227 ? 1.702 -10.618 -23.878 1.00 46.40 227 ARG B C 1
ATOM 4291 O O . ARG B 1 227 ? 1.242 -9.633 -23.303 1.00 45.11 227 ARG B O 1
ATOM 4299 N N . ARG B 1 228 ? 1.951 -10.646 -25.182 1.00 48.70 228 ARG B N 1
ATOM 4300 C CA . ARG B 1 228 ? 1.591 -9.533 -26.048 1.00 51.46 228 ARG B CA 1
ATOM 4301 C C . ARG B 1 228 ? 0.091 -9.182 -25.912 1.00 46.61 228 ARG B C 1
ATOM 4302 O O . ARG B 1 228 ? -0.247 -8.041 -25.684 1.00 42.62 228 ARG B O 1
ATOM 4310 N N . PHE B 1 229 ? -0.787 -10.174 -25.995 1.00 43.05 229 PHE B N 1
ATOM 4311 C CA . PHE B 1 229 ? -2.234 -9.962 -25.849 1.00 43.01 229 PHE B CA 1
ATOM 4312 C C . PHE B 1 229 ? -2.714 -9.655 -24.395 1.00 40.18 229 PHE B C 1
ATOM 4313 O O . PHE B 1 229 ? -3.790 -9.117 -24.222 1.00 45.58 229 PHE B O 1
ATOM 4321 N N . THR B 1 230 ? -1.966 -9.993 -23.350 1.00 37.72 230 THR B N 1
ATOM 4322 C CA . THR B 1 230 ? -2.363 -9.622 -21.972 1.00 37.02 230 THR B CA 1
ATOM 4323 C C . THR B 1 230 ? -1.580 -8.383 -21.428 1.00 39.45 230 THR B C 1
ATOM 4324 O O . THR B 1 230 ? -1.409 -8.216 -20.212 1.00 36.22 230 THR B O 1
ATOM 4328 N N . ASN B 1 231 ? -1.115 -7.518 -22.340 1.00 45.77 231 ASN B N 1
ATOM 4329 C CA . ASN B 1 231 ? -0.234 -6.358 -22.023 1.00 52.45 231 ASN B CA 1
ATOM 4330 C C . ASN B 1 231 ? 0.951 -6.701 -21.065 1.00 46.77 231 ASN B C 1
ATOM 4331 O O . ASN B 1 231 ? 1.156 -6.064 -20.009 1.00 36.83 231 ASN B O 1
ATOM 4336 N N . GLY B 1 232 ? 1.717 -7.726 -21.460 1.00 41.50 232 GLY B N 1
ATOM 4337 C CA . GLY B 1 232 ? 2.794 -8.275 -20.625 1.00 40.17 232 GLY B CA 1
ATOM 4338 C C . GLY B 1 232 ? 2.434 -9.016 -19.327 1.00 41.49 232 GLY B C 1
ATOM 4339 O O . GLY B 1 232 ? 3.329 -9.511 -18.650 1.00 44.89 232 GLY B O 1
ATOM 4340 N N . GLU B 1 233 ? 1.158 -9.135 -18.955 1.00 42.66 233 GLU B N 1
ATOM 4341 C CA . GLU B 1 233 ? 0.795 -9.761 -17.664 1.00 42.19 233 GLU B CA 1
ATOM 4342 C C . GLU B 1 233 ? 0.956 -11.302 -17.699 1.00 40.02 233 GLU B C 1
ATOM 4343 O O . GLU B 1 233 ? 1.670 -11.860 -16.883 1.00 38.82 233 GLU B O 1
ATOM 4349 N N . GLY B 1 234 ? 0.379 -11.947 -18.707 1.00 33.81 234 GLY B N 1
ATOM 4350 C CA . GLY B 1 234 ? 0.269 -13.398 -18.786 1.00 33.08 234 GLY B CA 1
ATOM 4351 C C . GLY B 1 234 ? -1.179 -13.841 -18.590 1.00 31.52 234 GLY B C 1
ATOM 4352 O O . GLY B 1 234 ? -2.070 -13.029 -18.278 1.00 27.81 234 GLY B O 1
ATOM 4353 N N . ALA B 1 235 ? -1.419 -15.116 -18.837 1.00 29.14 235 ALA B N 1
ATOM 4354 C CA . ALA B 1 235 ? -2.744 -15.706 -18.640 1.00 30.09 235 ALA B CA 1
ATOM 4355 C C . ALA B 1 235 ? -2.881 -16.015 -17.156 1.00 29.08 235 ALA B C 1
ATOM 4356 O O . ALA B 1 235 ? -1.896 -16.333 -16.481 1.00 30.36 235 ALA B O 1
ATOM 4358 N N . ASP B 1 236 ? -4.075 -15.866 -16.618 1.00 29.03 236 ASP B N 1
ATOM 4359 C CA . ASP B 1 236 ? -4.282 -16.173 -15.192 1.00 29.35 236 ASP B CA 1
ATOM 4360 C C . ASP B 1 236 ? -4.477 -17.666 -14.988 1.00 27.56 236 ASP B C 1
ATOM 4361 O O . ASP B 1 236 ? -4.136 -18.170 -13.958 1.00 30.90 236 ASP B O 1
ATOM 4366 N N . TYR B 1 237 ? -5.083 -18.339 -15.968 1.00 29.33 237 TYR B N 1
ATOM 4367 C CA . TYR B 1 237 ? -5.263 -19.784 -15.980 1.00 27.67 237 TYR B CA 1
ATOM 4368 C C . TYR B 1 237 ? -4.848 -20.314 -17.334 1.00 28.60 237 TYR B C 1
ATOM 4369 O O . TYR B 1 237 ? -5.189 -19.719 -18.386 1.00 27.37 237 TYR B O 1
ATOM 4378 N N . VAL B 1 238 ? -4.054 -21.389 -17.308 1.00 27.99 238 VAL B N 1
ATOM 4379 C CA . VAL B 1 238 ? -3.773 -22.180 -18.509 1.00 27.80 238 VAL B CA 1
ATOM 4380 C C . VAL B 1 238 ? -4.447 -23.555 -18.348 1.00 28.59 238 VAL B C 1
ATOM 4381 O O . VAL B 1 238 ? -4.212 -24.247 -17.367 1.00 29.11 238 VAL B O 1
ATOM 4385 N N . ILE B 1 239 ? -5.337 -23.922 -19.273 1.00 30.37 239 ILE B N 1
ATOM 4386 C CA . ILE B 1 239 ? -5.948 -25.240 -19.256 1.00 32.21 239 ILE B CA 1
ATOM 4387 C C . ILE B 1 239 ? -5.006 -26.109 -20.062 1.00 33.74 239 ILE B C 1
ATOM 4388 O O . ILE B 1 239 ? -5.090 -26.106 -21.290 1.00 38.53 239 ILE B O 1
ATOM 4393 N N . GLU B 1 240 ? -4.097 -26.816 -19.371 1.00 33.19 240 GLU B N 1
ATOM 4394 C CA . GLU B 1 240 ? -2.947 -27.480 -20.014 1.00 35.44 240 GLU B CA 1
ATOM 4395 C C . GLU B 1 240 ? -3.201 -28.939 -20.395 1.00 36.17 240 GLU B C 1
ATOM 4396 O O . GLU B 1 240 ? -3.357 -29.776 -19.494 1.00 33.98 240 GLU B O 1
ATOM 4402 N N . ILE B 1 241 ? -3.156 -29.241 -21.708 1.00 37.08 241 ILE B N 1
ATOM 4403 C CA . ILE B 1 241 ? -3.423 -30.602 -22.207 1.00 39.15 241 ILE B CA 1
ATOM 4404 C C . ILE B 1 241 ? -2.289 -31.280 -22.919 1.00 39.79 241 ILE B C 1
ATOM 4405 O O . ILE B 1 241 ? -2.440 -32.419 -23.289 1.00 44.56 241 ILE B O 1
ATOM 4410 N N . GLY B 1 242 ? -1.158 -30.615 -23.084 1.00 42.64 242 GLY B N 1
ATOM 4411 C CA . GLY B 1 242 ? 0.009 -31.210 -23.711 1.00 44.64 242 GLY B CA 1
ATOM 4412 C C . GLY B 1 242 ? 0.986 -31.879 -22.766 1.00 49.64 242 GLY B C 1
ATOM 4413 O O . GLY B 1 242 ? 1.712 -32.833 -23.156 1.00 48.52 242 GLY B O 1
ATOM 4414 N N . GLY B 1 243 ? 1.033 -31.375 -21.530 1.00 51.62 243 GLY B N 1
ATOM 4415 C CA . GLY B 1 243 ? 1.922 -31.918 -20.489 1.00 43.98 243 GLY B CA 1
ATOM 4416 C C . GLY B 1 243 ? 3.358 -31.470 -20.661 1.00 40.03 243 GLY B C 1
ATOM 4417 O O . GLY B 1 243 ? 3.626 -30.348 -21.144 1.00 38.08 243 GLY B O 1
ATOM 4418 N N . ALA B 1 244 ? 4.288 -32.357 -20.290 1.00 39.95 244 ALA B N 1
ATOM 4419 C CA . ALA B 1 244 ? 5.735 -32.077 -20.387 1.00 42.75 244 ALA B CA 1
ATOM 4420 C C . ALA B 1 244 ? 6.169 -31.457 -21.715 1.00 42.69 244 ALA B C 1
ATOM 4421 O O . ALA B 1 244 ? 7.002 -30.557 -21.735 1.00 41.46 244 ALA B O 1
ATOM 4423 N N . GLY B 1 245 ? 5.642 -31.978 -22.829 1.00 45.95 245 GLY B N 1
ATOM 4424 C CA . GLY B 1 245 ? 5.955 -31.445 -24.163 1.00 45.53 245 GLY B CA 1
ATOM 4425 C C . GLY B 1 245 ? 5.820 -29.948 -24.343 1.00 43.64 245 GLY B C 1
ATOM 4426 O O . GLY B 1 245 ? 6.675 -29.321 -24.959 1.00 44.10 245 GLY B O 1
ATOM 4427 N N . THR B 1 246 ? 4.778 -29.370 -23.753 1.00 44.34 246 THR B N 1
ATOM 4428 C CA . THR B 1 246 ? 4.499 -27.928 -23.881 1.00 43.54 246 THR B CA 1
ATOM 4429 C C . THR B 1 246 ? 4.721 -27.065 -22.619 1.00 46.78 246 THR B C 1
ATOM 4430 O O . THR B 1 246 ? 4.595 -25.841 -22.685 1.00 49.44 246 THR B O 1
ATOM 4434 N N . ILE B 1 247 ? 5.080 -27.677 -21.488 1.00 44.76 247 ILE B N 1
ATOM 4435 C CA . ILE B 1 247 ? 4.974 -27.001 -20.192 1.00 40.21 247 ILE B CA 1
ATOM 4436 C C . ILE B 1 247 ? 5.865 -25.793 -20.052 1.00 37.94 247 ILE B C 1
ATOM 4437 O O . ILE B 1 247 ? 5.498 -24.842 -19.346 1.00 38.35 247 ILE B O 1
ATOM 4442 N N . GLU B 1 248 ? 7.007 -25.780 -20.720 1.00 36.03 248 GLU B N 1
ATOM 4443 C CA . GLU B 1 248 ? 7.874 -24.602 -20.624 1.00 39.82 248 GLU B CA 1
ATOM 4444 C C . GLU B 1 248 ? 7.162 -23.372 -21.179 1.00 38.63 248 GLU B C 1
ATOM 4445 O O . GLU B 1 248 ? 7.087 -22.332 -20.526 1.00 36.90 248 GLU B O 1
ATOM 4451 N N . GLN B 1 249 ? 6.610 -23.516 -22.374 1.00 37.33 249 GLN B N 1
ATOM 4452 C CA . GLN B 1 249 ? 5.809 -22.445 -22.969 1.00 37.05 249 GLN B CA 1
ATOM 4453 C C . GLN B 1 249 ? 4.675 -22.009 -22.027 1.00 32.95 249 GLN B C 1
ATOM 4454 O O . GLN B 1 249 ? 4.545 -20.853 -21.739 1.00 29.86 249 GLN B O 1
ATOM 4460 N N . SER B 1 250 ? 3.868 -22.943 -21.550 1.00 30.62 250 SER B N 1
ATOM 4461 C CA . SER B 1 250 ? 2.741 -22.594 -20.685 1.00 31.81 250 SER B CA 1
ATOM 4462 C C . SER B 1 250 ? 3.138 -21.785 -19.429 1.00 29.81 250 SER B C 1
ATOM 4463 O O . SER B 1 250 ? 2.464 -20.818 -19.051 1.00 30.27 250 SER B O 1
ATOM 4466 N N . ILE B 1 251 ? 4.234 -22.189 -18.813 1.00 29.17 251 ILE B N 1
ATOM 4467 C CA . ILE B 1 251 ? 4.794 -21.467 -17.708 1.00 33.16 251 ILE B CA 1
ATOM 4468 C C . ILE B 1 251 ? 5.176 -20.039 -18.120 1.00 31.24 251 ILE B C 1
ATOM 4469 O O . ILE B 1 251 ? 4.868 -19.075 -17.420 1.00 29.38 251 ILE B O 1
ATOM 4474 N N . GLN B 1 252 ? 5.810 -19.899 -19.270 1.00 33.82 252 GLN B N 1
ATOM 4475 C CA . GLN B 1 252 ? 6.234 -18.556 -19.743 1.00 35.01 252 GLN B CA 1
ATOM 4476 C C . GLN B 1 252 ? 5.036 -17.666 -20.133 1.00 32.29 252 GLN B C 1
ATOM 4477 O O . GLN B 1 252 ? 5.134 -16.459 -20.040 1.00 31.33 252 GLN B O 1
ATOM 4483 N N . ALA B 1 253 ? 3.894 -18.277 -20.471 1.00 28.73 253 ALA B N 1
ATOM 4484 C CA . ALA B 1 253 ? 2.639 -17.569 -20.736 1.00 31.23 253 ALA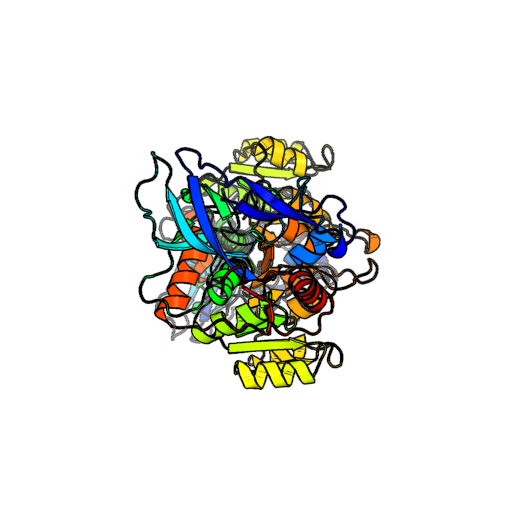 B CA 1
ATOM 4485 C C . ALA B 1 253 ? 1.863 -17.170 -19.466 1.00 30.52 253 ALA B C 1
ATOM 4486 O O . ALA B 1 253 ? 0.838 -16.491 -19.579 1.00 28.32 253 ALA B O 1
ATOM 4488 N N . THR B 1 254 ? 2.276 -17.650 -18.283 1.00 28.65 254 THR B N 1
ATOM 4489 C CA . THR B 1 254 ? 1.424 -17.505 -17.095 1.00 27.61 254 THR B CA 1
ATOM 4490 C C . THR B 1 254 ? 1.809 -16.272 -16.281 1.00 26.68 254 THR B C 1
ATOM 4491 O O . THR B 1 254 ? 2.951 -15.995 -16.083 1.00 24.86 254 THR B O 1
ATOM 4495 N N . ALA B 1 255 ? 0.828 -15.514 -15.832 1.00 28.91 255 ALA B N 1
ATOM 4496 C CA . ALA B 1 255 ? 1.103 -14.353 -14.993 1.00 29.60 255 ALA B CA 1
ATOM 4497 C C . ALA B 1 255 ? 1.668 -14.771 -13.678 1.00 29.68 255 ALA B C 1
ATOM 4498 O O . ALA B 1 255 ? 1.475 -15.895 -13.219 1.00 29.67 255 ALA B O 1
ATOM 4500 N N . SER B 1 256 ? 2.291 -13.814 -13.036 1.00 29.30 256 SER B N 1
ATOM 4501 C CA . SER B 1 256 ? 2.759 -14.014 -11.699 1.00 30.85 256 SER B CA 1
ATOM 4502 C C . SER B 1 256 ? 1.536 -14.223 -10.811 1.00 26.51 256 SER B C 1
ATOM 4503 O O . SER B 1 256 ? 0.579 -13.456 -10.879 1.00 26.13 256 SER B O 1
ATOM 4506 N N . GLY B 1 257 ? 1.559 -15.278 -9.996 1.00 27.33 257 GLY B N 1
ATOM 4507 C CA . GLY B 1 257 ? 0.417 -15.634 -9.146 1.00 25.94 257 GLY B CA 1
ATOM 4508 C C . GLY B 1 257 ? -0.676 -16.415 -9.906 1.00 27.60 257 GLY B C 1
ATOM 4509 O O . GLY B 1 257 ? -1.697 -16.712 -9.321 1.00 23.24 257 GLY B O 1
ATOM 4510 N N . GLY B 1 258 ? -0.408 -16.841 -11.153 1.00 27.43 258 GLY B N 1
ATOM 4511 C CA . GLY B 1 258 ? -1.414 -17.508 -11.997 1.00 27.83 258 GLY B CA 1
ATOM 4512 C C . GLY B 1 258 ? -1.445 -19.008 -11.794 1.00 27.34 258 GLY B C 1
ATOM 4513 O O . GLY B 1 258 ? -0.627 -19.545 -11.059 1.00 24.69 258 GLY B O 1
ATOM 4514 N N . MET B 1 259 ? -2.406 -19.690 -12.423 1.00 28.99 259 MET B N 1
ATOM 4515 C CA . MET B 1 259 ? -2.601 -21.155 -12.212 1.00 29.53 259 MET B CA 1
ATOM 4516 C C . MET B 1 259 ? -2.512 -21.915 -13.553 1.00 27.55 259 MET B C 1
ATOM 4517 O O . MET B 1 259 ? -3.151 -21.537 -14.544 1.00 24.01 259 MET B O 1
ATOM 4522 N N . ILE B 1 260 ? -1.663 -22.943 -13.583 1.00 27.70 260 ILE B N 1
ATOM 4523 C CA . ILE B 1 260 ? -1.602 -23.880 -14.711 1.00 26.53 260 ILE B CA 1
ATOM 4524 C C . ILE B 1 260 ? -2.284 -25.196 -14.282 1.00 27.26 260 ILE B C 1
ATOM 4525 O O . ILE B 1 260 ? -1.742 -25.953 -13.486 1.00 27.63 260 ILE B O 1
ATOM 4530 N N . ALA B 1 261 ? -3.500 -25.430 -14.777 1.00 26.82 261 ALA B N 1
ATOM 4531 C CA . ALA B 1 261 ? -4.239 -26.689 -14.592 1.00 26.83 261 ALA B CA 1
ATOM 4532 C C . ALA B 1 261 ? -3.659 -27.748 -15.520 1.00 26.05 261 ALA B C 1
ATOM 4533 O O . ALA B 1 261 ? -3.898 -27.733 -16.742 1.00 24.50 261 ALA B O 1
ATOM 4535 N N . VAL B 1 262 ? -2.868 -28.630 -14.932 1.00 25.16 262 VAL B N 1
ATOM 4536 C CA . VAL B 1 262 ? -2.320 -29.758 -15.639 1.00 26.02 262 VAL B CA 1
ATOM 4537 C C . VAL B 1 262 ? -3.377 -30.837 -15.754 1.00 26.66 262 VAL B C 1
ATOM 4538 O O . VAL B 1 262 ? -3.731 -31.465 -14.761 1.00 27.21 262 VAL B O 1
ATOM 4542 N N . ILE B 1 263 ? -3.869 -31.021 -16.976 1.00 28.57 263 ILE B N 1
ATOM 4543 C CA . ILE B 1 263 ? -5.017 -31.908 -17.269 1.00 30.46 263 ILE B CA 1
ATOM 4544 C C . ILE B 1 263 ? -4.661 -33.061 -18.204 1.00 30.90 263 ILE B C 1
ATOM 4545 O O . ILE B 1 263 ? -5.140 -34.159 -17.991 1.00 34.69 263 ILE B O 1
ATOM 4550 N N . GLY B 1 264 ? -3.825 -32.823 -19.212 1.00 32.56 264 GLY B N 1
ATOM 4551 C CA . GLY B 1 264 ? -3.416 -33.842 -20.150 1.00 32.40 264 GLY B CA 1
ATOM 4552 C C . GLY B 1 264 ? -1.944 -33.986 -20.404 1.00 36.13 264 GLY B C 1
ATOM 4553 O O . GLY B 1 264 ? -1.113 -33.221 -19.920 1.00 37.00 264 GLY B O 1
ATOM 4554 N N . TYR B 1 265 ? -1.653 -34.966 -21.254 1.00 46.62 265 TYR B N 1
ATOM 4555 C CA . TYR B 1 265 ? -0.307 -35.490 -21.505 1.00 51.81 265 TYR B CA 1
ATOM 4556 C C . TYR B 1 265 ? -0.099 -35.751 -23.043 1.00 52.62 265 TYR B C 1
ATOM 4557 O O . TYR B 1 265 ? 0.775 -36.526 -23.428 1.00 46.89 265 TYR B O 1
ATOM 4566 N N . LEU B 1 266 ? -0.884 -35.084 -23.909 1.00 52.77 266 LEU B N 1
ATOM 4567 C CA . LEU B 1 266 ? -0.935 -35.369 -25.368 1.00 45.68 266 LEU B CA 1
ATOM 4568 C C . LEU B 1 266 ? 0.303 -35.077 -26.209 1.00 45.00 266 LEU B C 1
ATOM 4569 O O . LEU B 1 266 ? 0.386 -35.565 -27.329 1.00 46.95 266 LEU B O 1
ATOM 4574 N N . ALA B 1 267 ? 1.242 -34.273 -25.734 1.00 45.00 267 ALA B N 1
ATOM 4575 C CA . ALA B 1 267 ? 2.378 -33.888 -26.582 1.00 46.61 267 ALA B CA 1
ATOM 4576 C C . ALA B 1 267 ? 3.504 -34.866 -26.461 1.00 51.59 267 ALA B C 1
ATOM 4577 O O . ALA B 1 267 ? 3.641 -35.508 -25.443 1.00 60.20 267 ALA B O 1
ATOM 4579 N N . ASP B 1 268 ? 4.321 -34.960 -27.513 1.00 61.30 268 ASP B N 1
ATOM 4580 C CA . ASP B 1 268 ? 5.552 -35.749 -27.494 1.00 60.90 268 ASP B CA 1
ATOM 4581 C C . ASP B 1 268 ? 6.567 -34.993 -26.670 1.00 52.95 268 ASP B C 1
ATOM 4582 O O . ASP B 1 268 ? 6.550 -33.790 -26.689 1.00 57.27 268 ASP B O 1
ATOM 4587 N N . ILE B 1 269 ? 7.433 -35.699 -25.947 1.00 51.66 269 ILE B N 1
ATOM 4588 C CA . ILE B 1 269 ? 8.578 -35.088 -25.221 1.00 53.71 269 ILE B CA 1
ATOM 4589 C C . ILE B 1 269 ? 9.767 -36.040 -25.309 1.00 56.50 269 ILE B C 1
ATOM 4590 O O . ILE B 1 269 ? 9.549 -37.249 -25.278 1.00 62.21 269 ILE B O 1
ATOM 4595 N N . LYS B 1 270 ? 10.997 -35.517 -25.410 1.00 58.51 270 LYS B N 1
ATOM 4596 C CA . LYS B 1 270 ? 12.223 -36.344 -25.330 1.00 64.36 270 LYS B CA 1
ATOM 4597 C C . LYS B 1 270 ? 13.045 -35.973 -24.103 1.00 60.66 270 LYS B C 1
ATOM 4598 O O . LYS B 1 270 ? 13.271 -34.800 -23.837 1.00 60.75 270 LYS B O 1
ATOM 4604 N N . GLN B 1 271 ? 13.554 -36.971 -23.393 1.00 58.40 271 GLN B N 1
ATOM 4605 C CA . GLN B 1 271 ? 14.264 -36.740 -22.125 1.00 54.07 271 GLN B CA 1
ATOM 4606 C C . GLN B 1 271 ? 15.245 -35.568 -22.132 1.00 55.60 271 GLN B C 1
ATOM 4607 O O . GLN B 1 271 ? 15.360 -34.873 -21.120 1.00 49.95 271 GLN B O 1
ATOM 4613 N N . GLU B 1 272 ? 15.937 -35.340 -23.252 1.00 63.00 272 GLU B N 1
ATOM 4614 C CA . GLU B 1 272 ? 16.940 -34.261 -23.347 1.00 61.57 272 GLU B CA 1
ATOM 4615 C C . GLU B 1 272 ? 16.292 -32.864 -23.430 1.00 62.32 272 GLU B C 1
ATOM 4616 O O . GLU B 1 272 ? 16.953 -31.848 -23.151 1.00 57.32 272 GLU B O 1
ATOM 4622 N N . ASN B 1 273 ? 15.010 -32.823 -23.820 1.00 58.48 273 ASN B N 1
ATOM 4623 C CA . ASN B 1 273 ? 14.203 -31.587 -23.777 1.00 58.44 273 ASN B CA 1
ATOM 4624 C C . ASN B 1 273 ? 13.405 -31.371 -22.487 1.00 53.45 273 ASN B C 1
ATOM 4625 O O . ASN B 1 273 ? 12.939 -30.271 -22.282 1.00 53.21 273 ASN B O 1
ATOM 4630 N N . MET B 1 274 ? 13.239 -32.392 -21.640 1.00 49.44 274 MET B N 1
ATOM 4631 C CA . MET B 1 274 ? 12.572 -32.230 -20.338 1.00 46.48 274 MET B CA 1
ATOM 4632 C C . MET B 1 274 ? 13.002 -30.964 -19.587 1.00 44.09 274 MET B C 1
ATOM 4633 O O . MET B 1 274 ? 14.187 -30.774 -19.254 1.00 42.52 274 MET B O 1
ATOM 4638 N N . PRO B 1 275 ? 12.036 -30.065 -19.357 1.00 41.37 275 PRO B N 1
ATOM 4639 C CA . PRO B 1 275 ? 12.348 -28.784 -18.723 1.00 38.37 275 PRO B CA 1
ATOM 4640 C C . PRO B 1 275 ? 12.347 -28.851 -17.171 1.00 36.12 275 PRO B C 1
ATOM 4641 O O . PRO B 1 275 ? 11.620 -29.648 -16.594 1.00 38.15 275 PRO B O 1
ATOM 4645 N N . ASN B 1 276 ? 13.195 -28.046 -16.539 1.00 33.88 276 ASN B N 1
ATOM 4646 C CA . ASN B 1 276 ? 13.224 -27.896 -15.097 1.00 35.16 276 ASN B CA 1
ATOM 4647 C C . ASN B 1 276 ? 11.992 -27.095 -14.595 1.00 30.46 276 ASN B C 1
ATOM 4648 O O . ASN B 1 276 ? 12.030 -25.869 -14.459 1.00 27.44 276 ASN B O 1
ATOM 4653 N N . VAL B 1 277 ? 10.919 -27.818 -14.281 1.00 29.24 277 VAL B N 1
ATOM 4654 C CA . VAL B 1 277 ? 9.684 -27.192 -13.899 1.00 30.80 277 VAL B CA 1
ATOM 4655 C C . VAL B 1 277 ? 9.810 -26.405 -12.575 1.00 30.73 277 VAL B C 1
ATOM 4656 O O . VAL B 1 277 ? 9.353 -25.277 -12.524 1.00 32.42 277 VAL B O 1
ATOM 4660 N N . PRO B 1 278 ? 10.451 -26.965 -11.524 1.00 30.58 278 PRO B N 1
ATOM 4661 C CA . PRO B 1 278 ? 10.487 -26.151 -10.293 1.00 31.70 278 PRO B CA 1
ATOM 4662 C C . PRO B 1 278 ? 11.227 -24.838 -10.468 1.00 33.84 278 PRO B C 1
ATOM 4663 O O . PRO B 1 278 ? 10.792 -23.808 -9.947 1.00 35.44 278 PRO B O 1
ATOM 4667 N N . LEU B 1 279 ? 12.313 -24.866 -11.229 1.00 36.15 279 LEU B N 1
ATOM 4668 C CA . LEU B 1 279 ? 13.073 -23.660 -11.513 1.00 37.35 279 LEU B CA 1
ATOM 4669 C C . LEU B 1 279 ? 12.239 -22.636 -12.292 1.00 34.37 279 LEU B C 1
ATOM 4670 O O . LEU B 1 279 ? 12.233 -21.458 -11.939 1.00 28.65 279 LEU B O 1
ATOM 4675 N N . LEU B 1 280 ? 11.558 -23.101 -13.339 1.00 34.73 280 LEU B N 1
ATOM 4676 C CA . LEU B 1 280 ? 10.712 -22.225 -14.152 1.00 38.43 280 LEU B CA 1
ATOM 4677 C C . LEU B 1 280 ? 9.529 -21.693 -13.323 1.00 35.23 280 LEU B C 1
ATOM 4678 O O . LEU B 1 280 ? 9.278 -20.510 -13.308 1.00 34.66 280 LEU B O 1
ATOM 4683 N N . ALA B 1 281 ? 8.842 -22.569 -12.598 1.00 32.76 281 ALA B N 1
ATOM 4684 C CA . ALA B 1 281 ? 7.770 -22.123 -11.709 1.00 32.27 281 ALA B CA 1
ATOM 4685 C C . ALA B 1 281 ? 8.227 -21.059 -10.701 1.00 30.05 281 ALA B C 1
ATOM 4686 O O . ALA B 1 281 ? 7.523 -20.086 -10.466 1.00 26.65 281 ALA B O 1
ATOM 4688 N N . LEU B 1 282 ? 9.400 -21.269 -10.105 1.00 30.51 282 LEU B N 1
ATOM 4689 C CA . LEU B 1 282 ? 9.935 -20.364 -9.084 1.00 31.30 282 LEU B CA 1
ATOM 4690 C C . LEU B 1 282 ? 10.258 -18.977 -9.653 1.00 32.50 282 LEU B C 1
ATOM 4691 O O . LEU B 1 282 ? 9.935 -17.935 -9.055 1.00 31.07 282 LEU B O 1
ATOM 4696 N N . ILE B 1 283 ? 10.868 -18.985 -10.829 1.00 34.75 283 ILE B N 1
ATOM 4697 C CA . ILE B 1 283 ? 11.072 -17.765 -11.613 1.00 36.56 283 ILE B CA 1
ATOM 4698 C C . ILE B 1 283 ? 9.762 -17.038 -11.945 1.00 34.34 283 ILE B C 1
ATOM 4699 O O . ILE B 1 283 ? 9.666 -15.843 -11.667 1.00 34.00 283 ILE B O 1
ATOM 4704 N N . GLN B 1 284 ? 8.786 -17.723 -12.562 1.00 32.78 284 GLN B N 1
ATOM 4705 C CA . GLN B 1 284 ? 7.524 -17.064 -12.898 1.00 34.13 284 GLN B CA 1
ATOM 4706 C C . GLN B 1 284 ? 6.719 -16.723 -11.676 1.00 28.34 284 GLN B C 1
ATOM 4707 O O . GLN B 1 284 ? 5.903 -15.833 -11.750 1.00 27.71 284 GLN B O 1
ATOM 4713 N N . GLY B 1 285 ? 6.884 -17.465 -10.595 1.00 27.10 285 GLY B N 1
ATOM 4714 C CA . GLY B 1 285 ? 6.058 -17.250 -9.392 1.00 27.56 285 GLY B CA 1
ATOM 4715 C C . GLY B 1 285 ? 4.606 -17.671 -9.635 1.00 28.11 285 GLY B C 1
ATOM 4716 O O . GLY B 1 285 ? 3.711 -17.018 -9.157 1.00 27.81 285 GLY B O 1
ATOM 4717 N N . CYS B 1 286 ? 4.398 -18.764 -10.377 1.00 28.37 286 CYS B N 1
ATOM 4718 C CA . CYS B 1 286 ? 3.073 -19.271 -10.734 1.00 29.18 286 CYS B CA 1
ATOM 4719 C C . CYS B 1 286 ? 2.883 -20.684 -10.163 1.00 26.70 286 CYS B C 1
ATOM 4720 O O . CYS B 1 286 ? 3.818 -21.277 -9.649 1.00 24.56 286 CYS B O 1
ATOM 4723 N N . ALA B 1 287 ? 1.666 -21.209 -10.255 1.00 27.55 287 ALA B N 1
ATOM 4724 C CA . ALA B 1 287 ? 1.335 -22.532 -9.746 1.00 29.18 287 ALA B CA 1
ATOM 4725 C C . ALA B 1 287 ? 1.052 -23.565 -10.865 1.00 31.38 287 ALA B C 1
ATOM 4726 O O . ALA B 1 287 ? 0.607 -23.214 -11.966 1.00 30.21 287 ALA B O 1
ATOM 4728 N N . LEU B 1 288 ? 1.304 -24.832 -10.556 1.00 30.60 288 LEU B N 1
ATOM 4729 C CA . LEU B 1 288 ? 0.817 -25.946 -11.370 1.00 30.65 288 LEU B CA 1
ATOM 4730 C C . LEU B 1 288 ? 0.016 -26.846 -10.496 1.00 29.72 288 LEU B C 1
ATOM 4731 O O . LEU B 1 288 ? 0.385 -27.093 -9.352 1.00 29.87 288 LEU B O 1
ATOM 4736 N N . ARG B 1 289 ? -1.070 -27.369 -11.041 1.00 30.02 289 ARG B N 1
ATOM 4737 C CA . ARG B 1 289 ? -1.918 -28.301 -10.315 1.00 29.18 289 ARG B CA 1
ATOM 4738 C C . ARG B 1 289 ? -2.438 -29.455 -11.218 1.00 30.61 289 ARG B C 1
ATOM 4739 O O . ARG B 1 289 ? -3.082 -29.216 -12.254 1.00 27.19 289 ARG B O 1
ATOM 4747 N N . GLY B 1 290 ? -2.151 -30.693 -10.796 1.00 30.19 290 GLY B N 1
ATOM 4748 C CA . GLY B 1 290 ? -2.778 -31.874 -11.361 1.00 30.51 290 GLY B CA 1
ATOM 4749 C C . GLY B 1 290 ? -4.268 -31.946 -11.026 1.00 29.36 290 GLY B C 1
ATOM 4750 O O . GLY B 1 290 ? -4.637 -32.068 -9.854 1.00 30.58 290 GLY B O 1
ATOM 4751 N N . VAL B 1 291 ? -5.096 -31.881 -12.064 1.00 27.98 291 VAL B N 1
ATOM 4752 C CA . VAL B 1 291 ? -6.552 -31.863 -11.961 1.00 31.90 291 VAL B CA 1
ATOM 4753 C C . VAL B 1 291 ? -7.164 -33.245 -12.355 1.00 34.79 291 VAL B C 1
ATOM 4754 O O . VAL B 1 291 ? -7.040 -33.674 -13.494 1.00 30.90 291 VAL B O 1
ATOM 4758 N N . GLN B 1 292 ? -7.850 -33.886 -11.393 1.00 37.25 292 GLN B N 1
ATOM 4759 C CA . GLN B 1 292 ? -8.410 -35.234 -11.529 1.00 38.09 292 GLN B CA 1
ATOM 4760 C C . GLN B 1 292 ? -9.976 -35.184 -11.603 1.00 37.78 292 GLN B C 1
ATOM 4761 O O . GLN B 1 292 ? -10.695 -35.229 -10.568 1.00 33.27 292 GLN B O 1
ATOM 4767 N N . ALA B 1 293 ? -10.486 -35.069 -12.840 1.00 34.94 293 ALA B N 1
ATOM 4768 C CA . ALA B 1 293 ? -11.913 -34.805 -13.106 1.00 32.51 293 ALA B CA 1
ATOM 4769 C C . ALA B 1 293 ? -12.535 -33.748 -12.143 1.00 30.64 293 ALA B C 1
ATOM 4770 O O . ALA B 1 293 ? -12.143 -32.598 -12.131 1.00 37.06 293 ALA B O 1
ATOM 4772 N N . GLY B 1 294 ? -13.450 -34.141 -11.298 1.00 27.01 294 GLY B N 1
ATOM 4773 C CA . GLY B 1 294 ? -14.060 -33.224 -10.385 1.00 27.72 294 GLY B CA 1
ATOM 4774 C C . GLY B 1 294 ? -15.046 -34.002 -9.562 1.00 27.61 294 GLY B C 1
ATOM 4775 O O . GLY B 1 294 ? -15.503 -35.087 -10.012 1.00 30.26 294 GLY B O 1
ATOM 4776 N N . SER B 1 295 ? -15.333 -33.496 -8.363 1.00 25.67 295 SER B N 1
ATOM 4777 C CA . SER B 1 295 ? -16.270 -34.143 -7.427 1.00 25.10 295 SER B CA 1
ATOM 4778 C C . SER B 1 295 ? -17.733 -33.887 -7.829 1.00 25.87 295 SER B C 1
ATOM 4779 O O . SER B 1 295 ? -18.049 -32.899 -8.555 1.00 25.52 295 SER B O 1
ATOM 4782 N N . LYS B 1 296 ? -18.632 -34.704 -7.293 1.00 24.74 296 LYS B N 1
ATOM 4783 C CA . LYS B 1 296 ? -20.058 -34.451 -7.479 1.00 28.07 296 LYS B CA 1
ATOM 4784 C C . LYS B 1 296 ? -20.498 -33.058 -7.015 1.00 28.12 296 LYS B C 1
ATOM 4785 O O . LYS B 1 296 ? -21.302 -32.385 -7.714 1.00 28.37 296 LYS B O 1
ATOM 4791 N N . GLN B 1 297 ? -19.991 -32.627 -5.861 1.00 27.14 297 GLN B N 1
ATOM 4792 C CA . GLN B 1 297 ? -20.309 -31.305 -5.345 1.00 27.10 297 GLN B CA 1
ATOM 4793 C C . GLN B 1 297 ? -20.027 -30.261 -6.396 1.00 26.89 297 GLN B C 1
ATOM 4794 O O . GLN B 1 297 ? -20.855 -29.406 -6.652 1.00 28.70 297 GLN B O 1
ATOM 4800 N N . LEU B 1 298 ? -18.848 -30.304 -6.991 1.00 29.97 298 LEU B N 1
ATOM 4801 C CA . LEU B 1 298 ? -18.447 -29.265 -7.945 1.00 30.29 298 LEU B CA 1
ATOM 4802 C C . LEU B 1 298 ? -19.129 -29.364 -9.294 1.00 27.53 298 LEU B C 1
ATOM 4803 O O . LEU B 1 298 ? -19.523 -28.364 -9.872 1.00 25.83 298 LEU B O 1
ATOM 4808 N N . THR B 1 299 ? -19.248 -30.565 -9.808 1.00 26.04 299 THR B N 1
ATOM 4809 C CA . THR B 1 299 ? -19.965 -30.757 -11.043 1.00 28.79 299 THR B CA 1
ATOM 4810 C C . THR B 1 299 ? -21.429 -30.300 -10.957 1.00 28.89 299 THR B C 1
ATOM 4811 O O . THR B 1 299 ? -21.983 -29.714 -11.909 1.00 27.95 299 THR B O 1
ATOM 4815 N N . THR B 1 300 ? -22.047 -30.588 -9.823 1.00 27.20 300 THR B N 1
ATOM 4816 C CA . THR B 1 300 ? -23.362 -30.039 -9.529 1.00 27.83 300 THR B CA 1
ATOM 4817 C C . THR B 1 300 ? -23.426 -28.512 -9.703 1.00 28.07 300 THR B C 1
ATOM 4818 O O . THR B 1 300 ? -24.341 -27.993 -10.338 1.00 27.38 300 THR B O 1
ATOM 4822 N N . GLU B 1 301 ? -22.459 -27.808 -9.150 1.00 28.23 301 GLU B N 1
ATOM 4823 C CA . GLU B 1 301 ? -22.449 -26.364 -9.276 1.00 29.84 301 GLU B CA 1
ATOM 4824 C C . GLU B 1 301 ? -22.314 -25.952 -10.723 1.00 27.69 301 GLU B C 1
ATOM 4825 O O . GLU B 1 301 ? -23.025 -25.051 -11.167 1.00 27.82 301 GLU B O 1
ATOM 4831 N N . MET B 1 302 ? -21.428 -26.622 -11.470 1.00 26.63 302 MET B N 1
ATOM 4832 C CA . MET B 1 302 ? -21.249 -26.314 -12.887 1.00 25.79 302 MET B CA 1
ATOM 4833 C C . MET B 1 302 ? -22.563 -26.527 -13.650 1.00 26.32 302 MET B C 1
ATOM 4834 O O . MET B 1 302 ? -22.944 -25.723 -14.506 1.00 23.97 302 MET B O 1
ATOM 4839 N N . VAL B 1 303 ? -23.258 -27.612 -13.322 1.00 26.27 303 VAL B N 1
ATOM 4840 C CA . VAL B 1 303 ? -24.549 -27.904 -13.932 1.00 26.99 303 VAL B CA 1
ATOM 4841 C C . VAL B 1 303 ? -25.597 -26.812 -13.707 1.00 27.20 303 VAL B C 1
ATOM 4842 O O . VAL B 1 303 ? -26.272 -26.409 -14.682 1.00 29.26 303 VAL B O 1
ATOM 4846 N N . ASN B 1 304 ? -25.730 -26.364 -12.464 1.00 25.78 304 ASN B N 1
ATOM 4847 C CA . ASN B 1 304 ? -26.644 -25.267 -12.074 1.00 26.66 304 ASN B CA 1
ATOM 4848 C C . ASN B 1 304 ? -26.303 -24.027 -12.871 1.00 25.18 304 ASN B C 1
ATOM 4849 O O . ASN B 1 304 ? -27.200 -23.301 -13.289 1.00 25.75 304 ASN B O 1
ATOM 4854 N N . PHE B 1 305 ? -25.006 -23.769 -13.068 1.00 23.88 305 PHE B N 1
ATOM 4855 C CA . PHE B 1 305 ? -24.559 -22.625 -13.810 1.00 22.27 305 PHE B CA 1
ATOM 4856 C C . PHE B 1 305 ? -24.976 -22.717 -15.288 1.00 22.04 305 PHE B C 1
ATOM 4857 O O . PHE B 1 305 ? -25.608 -21.798 -15.815 1.00 20.64 305 PHE B O 1
ATOM 4865 N N . VAL B 1 306 ? -24.666 -23.851 -15.912 1.00 21.04 306 VAL B N 1
ATOM 4866 C CA . VAL B 1 306 ? -25.046 -24.125 -17.291 1.00 22.00 306 VAL B CA 1
ATOM 4867 C C . VAL B 1 306 ? -26.562 -23.901 -17.524 1.00 23.16 306 VAL B C 1
ATOM 4868 O O . VAL B 1 306 ? -26.979 -23.220 -18.497 1.00 21.14 306 VAL B O 1
ATOM 4872 N N . SER B 1 307 ? -27.352 -24.448 -16.596 1.00 21.95 307 SER B N 1
ATOM 4873 C CA . SER B 1 307 ? -28.762 -24.402 -16.672 1.00 22.59 307 SER B CA 1
ATOM 4874 C C . SER B 1 307 ? -29.275 -22.998 -16.388 1.00 22.06 307 SER B C 1
ATOM 4875 O O . SER B 1 307 ? -30.057 -22.501 -17.158 1.00 20.04 307 SER B O 1
ATOM 4878 N N . ARG B 1 308 ? -28.829 -22.361 -15.318 1.00 23.65 308 ARG B N 1
ATOM 4879 C CA . ARG B 1 308 ? -29.335 -21.006 -14.954 1.00 26.01 308 ARG B CA 1
ATOM 4880 C C . ARG B 1 308 ? -28.910 -19.953 -15.974 1.00 25.98 308 ARG B C 1
ATOM 4881 O O . ARG B 1 308 ? -29.616 -19.021 -16.180 1.00 24.44 308 ARG B O 1
ATOM 4889 N N . LYS B 1 309 ? -27.741 -20.117 -16.592 1.00 27.92 309 LYS B N 1
ATOM 4890 C CA . LYS B 1 309 ? -27.257 -19.173 -17.601 1.00 27.40 309 LYS B CA 1
ATOM 4891 C C . LYS B 1 309 ? -27.435 -19.595 -19.052 1.00 26.61 309 LYS B C 1
ATOM 4892 O O . LYS B 1 309 ? -26.952 -18.906 -19.948 1.00 23.62 309 LYS B O 1
ATOM 4898 N N . ASN B 1 310 ? -28.161 -20.676 -19.292 1.00 27.77 310 ASN B N 1
ATOM 4899 C CA . ASN B 1 310 ? -28.511 -21.075 -20.672 1.00 30.60 310 ASN B CA 1
ATOM 4900 C C . ASN B 1 310 ? -27.285 -21.230 -21.594 1.00 28.77 310 ASN B C 1
ATOM 4901 O O . ASN B 1 310 ? -27.287 -20.834 -22.764 1.00 29.28 310 ASN B O 1
ATOM 4906 N N . VAL B 1 311 ? -26.228 -21.800 -21.039 1.00 27.41 311 VAL B N 1
ATOM 4907 C CA . VAL B 1 311 ? -25.114 -22.252 -21.817 1.00 27.63 311 VAL B CA 1
ATOM 4908 C C . VAL B 1 311 ? -25.559 -23.507 -22.574 1.00 28.89 311 VAL B C 1
ATOM 4909 O O . VAL B 1 311 ? -26.249 -24.362 -22.017 1.00 29.41 311 VAL B O 1
ATOM 4913 N N . GLN B 1 312 ? -25.128 -23.603 -23.824 1.00 30.69 312 GLN B N 1
ATOM 4914 C CA . GLN B 1 312 ? -25.585 -24.608 -24.807 1.00 30.58 312 GLN B CA 1
ATOM 4915 C C . GLN B 1 312 ? -24.357 -25.349 -25.280 1.00 27.42 312 GLN B C 1
ATOM 4916 O O . GLN B 1 312 ? -23.702 -24.887 -26.205 1.00 26.91 312 GLN B O 1
ATOM 4922 N N . PRO B 1 313 ? -24.012 -26.485 -24.649 1.00 26.22 313 PRO B N 1
ATOM 4923 C CA . PRO B 1 313 ? -22.809 -27.172 -25.030 1.00 25.48 313 PRO B CA 1
ATOM 4924 C C . PRO B 1 313 ? -22.798 -27.529 -26.513 1.00 26.16 313 PRO B C 1
ATOM 4925 O O . PRO B 1 313 ? -23.826 -27.959 -27.027 1.00 26.86 313 PRO B O 1
ATOM 4929 N N . TYR B 1 314 ? -21.672 -27.277 -27.188 1.00 25.17 314 TYR B N 1
ATOM 4930 C CA . TYR B 1 314 ? -21.523 -27.573 -28.587 1.00 26.20 314 TYR B CA 1
ATOM 4931 C C . TYR B 1 314 ? -21.225 -29.069 -28.842 1.00 27.53 314 TYR B C 1
ATOM 4932 O O . TYR B 1 314 ? -20.285 -29.611 -28.271 1.00 29.07 314 TYR B O 1
ATOM 4941 N N . ILE B 1 315 ? -22.043 -29.728 -29.692 1.00 29.73 315 ILE B N 1
ATOM 4942 C CA . ILE B 1 315 ? -21.783 -31.123 -30.124 1.00 29.09 315 ILE B CA 1
ATOM 4943 C C . ILE B 1 315 ? -21.451 -31.094 -31.615 1.00 31.02 315 ILE B C 1
ATOM 4944 O O . ILE B 1 315 ? -22.296 -30.681 -32.413 1.00 29.50 315 ILE B O 1
ATOM 4949 N N . HIS B 1 316 ? -20.213 -31.495 -31.951 1.00 33.35 316 HIS B N 1
ATOM 4950 C CA . HIS B 1 316 ? -19.709 -31.447 -33.328 1.00 35.19 316 HIS B CA 1
ATOM 4951 C C . HIS B 1 316 ? -20.587 -32.326 -34.199 1.00 32.99 316 HIS B C 1
ATOM 4952 O O . HIS B 1 316 ? -21.034 -31.901 -35.247 1.00 29.80 316 HIS B O 1
ATOM 4959 N N . LYS B 1 317 ? -20.839 -33.539 -33.726 1.00 31.18 317 LYS B N 1
ATOM 4960 C CA . LYS B 1 317 ? -21.667 -34.480 -34.445 1.00 32.17 317 LYS B CA 1
ATOM 4961 C C . LYS B 1 317 ? -22.224 -35.520 -33.496 1.00 29.12 317 LYS B C 1
ATOM 4962 O O . LYS B 1 317 ? -21.517 -35.981 -32.581 1.00 27.74 317 LYS B O 1
ATOM 4968 N N . THR B 1 318 ? -23.482 -35.872 -33.708 1.00 29.80 318 THR B N 1
ATOM 4969 C CA . THR B 1 318 ? -24.172 -36.893 -32.922 1.00 31.00 318 THR B CA 1
ATOM 4970 C C . THR B 1 318 ? -24.492 -38.099 -33.855 1.00 32.74 318 THR B C 1
ATOM 4971 O O . THR B 1 318 ? -25.142 -37.924 -34.860 1.00 33.41 318 THR B O 1
ATOM 4975 N N . PHE B 1 319 ? -24.060 -39.303 -33.483 1.00 32.64 319 PHE B N 1
ATOM 4976 C CA . PHE B 1 319 ? -24.317 -40.543 -34.216 1.00 30.28 319 PHE B CA 1
ATOM 4977 C C . PHE B 1 319 ? -25.402 -41.372 -33.532 1.00 29.02 319 PHE B C 1
ATOM 4978 O O . PHE B 1 319 ? -25.643 -41.199 -32.342 1.00 28.01 319 PHE B O 1
ATOM 4986 N N . GLY B 1 320 ? -26.045 -42.258 -34.296 1.00 26.76 320 GLY B N 1
ATOM 4987 C CA . GLY B 1 320 ? -27.014 -43.216 -33.762 1.00 27.43 320 GLY B CA 1
ATOM 4988 C C . GLY B 1 320 ? -26.333 -44.346 -32.980 1.00 28.72 320 GLY B C 1
ATOM 4989 O O . GLY B 1 320 ? -25.121 -44.304 -32.701 1.00 26.23 320 GLY B O 1
ATOM 4990 N N . PHE B 1 321 ? -27.117 -45.362 -32.616 1.00 31.27 321 PHE B N 1
ATOM 4991 C CA . PHE B 1 321 ? -26.682 -46.392 -31.640 1.00 31.15 321 PHE B CA 1
ATOM 4992 C C . PHE B 1 321 ? -26.453 -47.754 -32.269 1.00 31.83 321 PHE B C 1
ATOM 4993 O O . PHE B 1 321 ? -26.101 -48.742 -31.551 1.00 33.32 321 PHE B O 1
ATOM 5001 N N . THR B 1 322 ? -26.639 -47.832 -33.591 1.00 29.95 322 THR B N 1
ATOM 5002 C CA . THR B 1 322 ? -26.359 -49.087 -34.300 1.00 29.61 322 THR B CA 1
ATOM 5003 C C . THR B 1 322 ? -24.842 -49.325 -34.268 1.00 31.95 322 THR B C 1
ATOM 5004 O O . THR B 1 322 ? -24.013 -48.401 -34.026 1.00 32.30 322 THR B O 1
ATOM 5008 N N . GLU B 1 323 ? -24.496 -50.578 -34.482 1.00 31.54 323 GLU B N 1
ATOM 5009 C CA . GLU B 1 323 ? -23.123 -51.035 -34.481 1.00 35.61 323 GLU B CA 1
ATOM 5010 C C . GLU B 1 323 ? -22.237 -50.150 -35.387 1.00 34.24 323 GLU B C 1
ATOM 5011 O O . GLU B 1 323 ? -21.177 -49.717 -34.940 1.00 37.78 323 GLU B O 1
ATOM 5017 N N . ASN B 1 324 ? -22.684 -49.847 -36.610 1.00 28.91 324 ASN B N 1
ATOM 5018 C CA . ASN B 1 324 ? -21.869 -49.099 -37.550 1.00 27.72 324 ASN B CA 1
ATOM 5019 C C . ASN B 1 324 ? -21.733 -47.646 -37.133 1.00 27.31 324 ASN B C 1
ATOM 5020 O O . ASN B 1 324 ? -20.698 -47.039 -37.329 1.00 26.15 324 ASN B O 1
ATOM 5025 N N . GLU B 1 325 ? -22.792 -47.100 -36.578 1.00 26.68 325 GLU B N 1
ATOM 5026 C CA . GLU B 1 325 ? -22.808 -45.725 -36.127 1.00 28.27 325 GLU B CA 1
ATOM 5027 C C . GLU B 1 325 ? -21.898 -45.522 -34.910 1.00 28.67 325 GLU B C 1
ATOM 5028 O O . GLU B 1 325 ? -21.127 -44.566 -34.875 1.00 27.82 325 GLU B O 1
ATOM 5034 N N . VAL B 1 326 ? -21.896 -46.478 -33.985 1.00 29.43 326 VAL B N 1
ATOM 5035 C CA . VAL B 1 326 ? -21.022 -46.397 -32.819 1.00 27.60 326 VAL B CA 1
ATOM 5036 C C . VAL B 1 326 ? -19.573 -46.432 -33.237 1.00 28.00 326 VAL B C 1
ATOM 5037 O O . VAL B 1 326 ? -18.762 -45.638 -32.723 1.00 27.78 326 VAL B O 1
ATOM 5041 N N . MET B 1 327 ? -19.240 -47.360 -34.130 1.00 27.34 327 MET B N 1
ATOM 5042 C CA . MET B 1 327 ? -17.856 -47.468 -34.634 1.00 28.69 327 MET B CA 1
ATOM 5043 C C . MET B 1 327 ? -17.443 -46.163 -35.301 1.00 26.59 327 MET B C 1
ATOM 5044 O O . MET B 1 327 ? -16.356 -45.676 -35.054 1.00 26.38 327 MET B O 1
ATOM 5049 N N . ALA B 1 328 ? -18.303 -45.602 -36.141 1.00 26.50 328 ALA B N 1
ATOM 5050 C CA . ALA B 1 328 ? -17.984 -44.331 -36.787 1.00 27.01 328 ALA B CA 1
ATOM 5051 C C . ALA B 1 328 ? -17.720 -43.202 -35.727 1.00 27.83 328 ALA B C 1
ATOM 5052 O O . ALA B 1 328 ? -16.855 -42.358 -35.902 1.00 27.01 328 ALA B O 1
ATOM 5054 N N . ALA B 1 329 ? -18.492 -43.191 -34.642 1.00 27.94 329 ALA B N 1
ATOM 5055 C CA . ALA B 1 329 ? -18.350 -42.157 -33.614 1.00 27.19 329 ALA B CA 1
ATOM 5056 C C . ALA B 1 329 ? -16.968 -42.307 -32.976 1.00 26.08 329 ALA B C 1
ATOM 5057 O O . ALA B 1 329 ? -16.246 -41.321 -32.817 1.00 26.04 329 ALA B O 1
ATOM 5059 N N . PHE B 1 330 ? -16.590 -43.542 -32.656 1.00 24.30 330 PHE B N 1
ATOM 5060 C CA . PHE B 1 330 ? -15.270 -43.795 -32.132 1.00 24.19 330 PHE B CA 1
ATOM 5061 C C . PHE B 1 330 ? -14.179 -43.436 -33.166 1.00 25.44 330 PHE B C 1
ATOM 5062 O O . PHE B 1 330 ? -13.189 -42.829 -32.780 1.00 27.01 330 PHE B O 1
ATOM 5070 N N . ASP B 1 331 ? -14.351 -43.753 -34.449 1.00 24.20 331 ASP B N 1
ATOM 5071 C CA . ASP B 1 331 ? -13.333 -43.386 -35.444 1.00 26.57 331 ASP B CA 1
ATOM 5072 C C . ASP B 1 331 ? -13.172 -41.845 -35.555 1.00 26.92 331 ASP B C 1
ATOM 5073 O O . ASP B 1 331 ? -12.049 -41.347 -35.638 1.00 26.90 331 ASP B O 1
ATOM 5078 N N . LEU B 1 332 ? -14.276 -41.103 -35.545 1.00 26.73 332 LEU B N 1
ATOM 5079 C CA . LEU B 1 332 ? -14.192 -39.626 -35.504 1.00 29.12 332 LEU B CA 1
ATOM 5080 C C . LEU B 1 332 ? -13.420 -39.092 -34.276 1.00 31.24 332 LEU B C 1
ATOM 5081 O O . LEU B 1 332 ? -12.532 -38.247 -34.450 1.00 34.37 332 LEU B O 1
ATOM 5086 N N . GLN B 1 333 ? -13.741 -39.585 -33.071 1.00 29.92 333 GLN B N 1
ATOM 5087 C CA . GLN B 1 333 ? -13.067 -39.153 -31.814 1.00 33.76 333 GLN B CA 1
ATOM 5088 C C . GLN B 1 333 ? -11.520 -39.353 -31.866 1.00 33.53 333 GLN B C 1
ATOM 5089 O O . GLN B 1 333 ? -10.732 -38.568 -31.296 1.00 31.35 333 GLN B O 1
ATOM 5095 N N . ASN B 1 334 ? -11.131 -40.429 -32.528 1.00 35.13 334 ASN B N 1
ATOM 5096 C CA . ASN B 1 334 ? -9.742 -40.884 -32.662 1.00 37.18 334 ASN B CA 1
ATOM 5097 C C . ASN B 1 334 ? -9.045 -40.158 -33.812 1.00 36.73 334 ASN B C 1
ATOM 5098 O O . ASN B 1 334 ? -7.840 -40.155 -33.870 1.00 38.01 334 ASN B O 1
ATOM 5103 N N . SER B 1 335 ? -9.806 -39.553 -34.718 1.00 38.47 335 SER B N 1
ATOM 5104 C CA . SER B 1 335 ? -9.238 -38.867 -35.895 1.00 39.04 335 SER B CA 1
ATOM 5105 C C . SER B 1 335 ? -8.504 -37.572 -35.547 1.00 40.20 335 SER B C 1
ATOM 5106 O O . SER B 1 335 ? -7.542 -37.208 -36.227 1.00 39.15 335 SER B O 1
ATOM 5109 N N . GLY B 1 336 ? -8.967 -36.863 -34.510 1.00 36.71 336 GLY B N 1
ATOM 5110 C CA . GLY B 1 336 ? -8.500 -35.494 -34.265 1.00 34.65 336 GLY B CA 1
ATOM 5111 C C . GLY B 1 336 ? -9.157 -34.423 -35.153 1.00 33.40 336 GLY B C 1
ATOM 5112 O O . GLY B 1 336 ? -8.912 -33.256 -34.957 1.00 35.38 336 GLY B O 1
ATOM 5113 N N . LYS B 1 337 ? -9.986 -34.790 -36.125 1.00 33.59 337 LYS B N 1
ATOM 5114 C CA . LYS B 1 337 ? -10.657 -33.808 -36.980 1.00 35.53 337 LYS B CA 1
ATOM 5115 C C . LYS B 1 337 ? -11.859 -33.167 -36.315 1.00 35.73 337 LYS B C 1
ATOM 5116 O O . LYS B 1 337 ? -12.418 -32.275 -36.877 1.00 37.17 337 LYS B O 1
ATOM 5122 N N . GLN B 1 338 ? -12.277 -33.635 -35.136 1.00 38.95 338 GLN B N 1
ATOM 5123 C CA . GLN B 1 338 ? -13.426 -33.052 -34.422 1.00 42.66 338 GLN B CA 1
ATOM 5124 C C . GLN B 1 338 ? -13.099 -31.699 -33.763 1.00 39.41 338 GLN B C 1
ATOM 5125 O O . GLN B 1 338 ? -11.985 -31.476 -33.381 1.00 41.94 338 GLN B O 1
ATOM 5131 N N . ILE B 1 339 ? -14.085 -30.803 -33.684 1.00 40.54 339 ILE B N 1
ATOM 5132 C CA . ILE B 1 339 ? -14.064 -29.653 -32.793 1.00 37.60 339 ILE B CA 1
ATOM 5133 C C . ILE B 1 339 ? -14.938 -29.969 -31.570 1.00 35.64 339 ILE B C 1
ATOM 5134 O O . ILE B 1 339 ? -16.144 -30.056 -31.679 1.00 32.41 339 ILE B O 1
ATOM 5139 N N . GLY B 1 340 ? -14.310 -30.092 -30.396 1.00 38.37 340 GLY B N 1
ATOM 5140 C CA . GLY B 1 340 ? -15.034 -30.320 -29.110 1.00 36.29 340 GLY B CA 1
ATOM 5141 C C . GLY B 1 340 ? -15.567 -31.728 -29.019 1.00 34.84 340 GLY B C 1
ATOM 5142 O O . GLY B 1 340 ? -14.798 -32.677 -29.214 1.00 37.25 340 GLY B O 1
ATOM 5143 N N . LYS B 1 341 ? -16.889 -31.874 -28.826 1.00 36.09 341 LYS B N 1
ATOM 5144 C CA . LYS B 1 341 ? -17.501 -33.159 -28.417 1.00 31.70 341 LYS B CA 1
ATOM 5145 C C . LYS B 1 341 ? -18.118 -33.983 -29.541 1.00 30.56 341 LYS B C 1
ATOM 5146 O O . LYS B 1 341 ? -18.870 -33.452 -30.343 1.00 33.38 341 LYS B O 1
ATOM 5152 N N . VAL B 1 342 ? -17.853 -35.291 -29.524 1.00 28.77 342 VAL B N 1
ATOM 5153 C CA . VAL B 1 342 ? -18.618 -36.281 -30.288 1.00 29.49 342 VAL B CA 1
ATOM 5154 C C . VAL B 1 342 ? -19.712 -36.995 -29.460 1.00 29.78 342 VAL B C 1
ATOM 5155 O O . VAL B 1 342 ? -19.415 -37.647 -28.427 1.00 27.48 342 VAL B O 1
ATOM 5159 N N . GLY B 1 343 ? -20.960 -36.914 -29.961 1.00 29.91 343 GLY B N 1
ATOM 5160 C CA . GLY B 1 343 ? -22.171 -37.460 -29.291 1.00 28.29 343 GLY B CA 1
ATOM 5161 C C . GLY B 1 343 ? -22.685 -38.792 -29.845 1.00 29.44 343 GLY B C 1
ATOM 5162 O O . GLY B 1 343 ? -22.477 -39.128 -31.036 1.00 30.15 343 GLY B O 1
ATOM 5163 N N . ILE B 1 344 ? -23.317 -39.582 -28.973 1.00 30.18 344 ILE B N 1
ATOM 5164 C CA . ILE B 1 344 ? -24.090 -40.765 -29.363 1.00 26.38 344 ILE B CA 1
ATOM 5165 C C . ILE B 1 344 ? -25.477 -40.686 -28.704 1.00 27.59 344 ILE B C 1
ATOM 5166 O O . ILE B 1 344 ? -25.623 -40.653 -27.458 1.00 25.17 344 ILE B O 1
ATOM 5171 N N . ALA B 1 345 ? -26.490 -40.655 -29.564 1.00 27.76 345 ALA B N 1
ATOM 5172 C CA . ALA B 1 345 ? -27.879 -40.649 -29.169 1.00 28.15 345 ALA B CA 1
ATOM 5173 C C . ALA B 1 345 ? -28.338 -42.083 -28.905 1.00 30.60 345 ALA B C 1
ATOM 5174 O O . ALA B 1 345 ? -28.839 -42.779 -29.791 1.00 36.98 345 ALA B O 1
ATOM 5176 N N . VAL B 1 346 ? -28.200 -42.519 -27.673 1.00 34.09 346 VAL B N 1
ATOM 5177 C CA . VAL B 1 346 ? -28.662 -43.842 -27.316 1.00 37.05 346 VAL B CA 1
ATOM 5178 C C . VAL B 1 346 ? -30.167 -43.962 -27.568 1.00 36.61 346 VAL B C 1
ATOM 5179 O O . VAL B 1 346 ? -30.575 -44.949 -28.126 1.00 36.78 346 VAL B O 1
ATOM 5183 N N . LYS B 1 347 ? -30.940 -42.953 -27.169 1.00 39.19 347 LYS B N 1
ATOM 5184 C CA . LYS B 1 347 ? -32.390 -42.828 -27.377 1.00 42.16 347 LYS B CA 1
ATOM 5185 C C . LYS B 1 347 ? -33.216 -43.961 -26.753 1.00 45.97 347 LYS B C 1
ATOM 5186 O O . LYS B 1 347 ? -34.228 -43.721 -26.074 1.00 47.76 347 LYS B O 1
#

InterPro domains:
  IPR011032 GroES-like superfamily [SSF50129] (13-170)
  IPR013149 Alcohol dehydrogenase-like, C-terminal [PF00107] (175-307)
  IPR013154 Alcohol dehydrogenase-like, N-terminal [PF08240] (31-132)
  IPR020843 Enoylreductase domain [SM00829] (13-344)
  IPR036291 NAD(P)-binding domain superfamily [SSF51735] (142-319)
  IPR052711 Zinc-type Alcohol Dehydrogenase-like [PTHR45033] (3-346)

Nearest PDB structures (foldseek):
  7vem-assembly1_B  TM=1.003E+00  e=4.850E-81  Phytophthora capsici LT1534
  2oby-assembly1_A  TM=8.329E-01  e=1.396E-25  Homo sapiens
  4rvu-assembly1_D  TM=8.352E-01  e=1.028E-24  Mycobacterium tuberculosis H37Rv
  4rvu-assembly2_C  TM=8.244E-01  e=1.702E-23  Mycobacterium tuberculosis H37Rv
  4hfn-assembly1_B  TM=7.766E-01  e=6.131E-17  Nicotiana tabacum